Protein AF-A0A8S2U3L6-F1 (afdb_monomer)

pLDDT: mean 78.7, std 23.25, range [23.97, 98.88]

Solvent-accessible surface area (backbone atoms only — not comparable to full-atom values): 34250 Å² total; per-residue (Å²): 108,71,69,57,52,53,53,52,52,53,53,67,72,62,80,68,80,94,53,73,63,63,52,52,50,50,52,51,63,59,40,54,64,49,48,77,72,57,44,75,66,52,56,55,52,49,54,53,49,54,52,48,53,53,65,65,46,76,75,53,98,82,73,71,64,70,63,55,57,55,48,53,54,50,51,54,48,50,54,65,70,77,38,88,66,69,75,47,102,80,51,98,67,60,78,50,49,102,54,48,42,32,72,62,55,51,25,50,77,67,68,34,63,70,53,43,52,45,42,48,62,74,64,64,50,68,55,68,50,49,30,74,58,38,49,26,52,51,31,52,22,29,64,67,64,35,57,72,55,37,52,49,40,48,73,69,64,36,67,66,79,56,53,22,78,84,71,44,30,30,61,57,36,23,69,70,45,90,53,93,52,24,64,62,43,46,55,53,51,51,56,53,53,57,56,64,53,51,77,67,48,80,79,66,77,85,68,89,77,93,72,92,73,98,67,93,74,61,53,75,44,79,39,52,30,37,26,36,15,70,41,62,32,27,45,52,33,46,51,54,30,48,74,71,74,42,54,49,39,33,43,12,61,50,48,67,68,60,57,45,65,46,86,49,90,30,47,36,29,39,71,50,49,56,48,31,47,71,74,73,65,25,67,64,48,72,75,69,31,48,75,40,51,49,51,34,34,33,49,92,36,39,83,47,74,46,56,31,19,76,58,43,83,65,45,35,35,31,40,41,56,41,20,58,52,40,40,49,47,51,53,53,39,48,75,64,75,45,53,70,45,57,46,39,36,77,68,44,81,42,52,40,83,54,82,52,20,36,38,39,31,29,50,94,87,40,66,35,37,41,37,18,50,32,40,35,24,21,44,26,75,85,28,58,57,66,69,68,54,60,90,84,65,59,48,77,46,76,44,80,50,87,33,19,34,41,35,36,35,27,50,20,54,54,49,74,47,102,65,73,60,48,34,40,19,42,32,98,81,20,23,35,38,45,35,58,76,51,80,46,29,31,35,40,33,34,45,41,55,57,83,64,54,66,82,80,54,48,69,68,59,49,50,53,51,50,56,62,48,56,44,32,79,81,58,69,47,46,82,54,83,57,54,74,80,45,77,48,67,48,79,38,39,36,37,39,48,41,60,34,54,57,82,33,34,39,44,30,24,48,41,33,34,42,54,35,68,83,76,39,48,52,66,45,50,8,47,56,38,29,58,54,50,43,53,21,50,51,47,23,78,76,67,77,42,61,69,52,53,73,41,42,38,62,59,46,48,65,51,47,55,56,52,46,52,50,40,51,51,52,41,58,60,42,43,56,64,86,88,59,55,71,68,58,52,53,53,38,49,52,50,53,53,43,48,75,71,37,66,69,54,41,30,55,53,35,39,59,68,37,50,81,73,52,80,61,50,52,63,73,64,58,78,78,118

Secondary structure (DSSP, 8-state):
-HHHHHHHHHHHHT-----HHHHHHHHHHHHHHHHHHHTHHHHHHHHHHHHHHHHHHTT-TT--HHHHHHHHHHHHHHHHHSS-----TT-TT----TTS--HHHHHHHTT-HHHHHHHHHHS---TT-B-TT--BHHHHHHHTT-HHHHHHHHHTT--TT---TTS--HHHHHHH--STTHHHHHHHHHHHHHHHHHHHHTTTTTS-----------EEEEEEEEEE--SHHHHHHHHHHHHTT--EEEE-SS-HHHHHH-----EEEHHHHHHHHHTT--HHHHHH-EEESSEEEEETTEEEEE-HHHHTTT--EEE--HHHHHHHHHHHHHHTT-EEE-S-EEEEEE-TTSSSEEEEEEETTEEEEEEEEEEEE-S-TT-HHHHHSPTTT-EEEEEEEEEEEEEEEEES---SSS--SEEEE--TT--EEEEE-SSSEEEEEEEEETT--GGG--HHHHHHHHHHHT--TT----PPP-EEEEEEEEEEEEEEEE-SEETTEEE-GGGTEE--GGG--HHHHHHHHHHHHHHHHHHHHHH---HHHHHHHHHHHHHHHHHHHHHHHHHHHHS--TTS-HHHHHHHHHHHHHHHH-HHHHHHHHHHHH----HHHHHHHSTT-

Structure (mmCIF, N/CA/C/O backbone):
data_AF-A0A8S2U3L6-F1
#
_entry.id   AF-A0A8S2U3L6-F1
#
loop_
_atom_site.group_PDB
_atom_site.id
_atom_site.type_symbol
_atom_site.label_atom_id
_atom_site.label_alt_id
_atom_site.label_comp_id
_atom_site.label_asym_id
_atom_site.label_entity_id
_atom_site.label_seq_id
_atom_site.pdbx_PDB_ins_code
_atom_site.Cartn_x
_atom_site.Cartn_y
_atom_site.Cartn_z
_atom_site.occupancy
_atom_site.B_iso_or_equiv
_atom_site.auth_seq_id
_atom_site.auth_comp_id
_atom_site.auth_asym_id
_atom_site.auth_atom_id
_atom_site.pdbx_PDB_model_num
ATOM 1 N N . LEU A 1 1 ? 27.686 41.936 33.746 1.00 35.16 1 LEU A N 1
ATOM 2 C CA . LEU A 1 1 ? 27.285 41.176 34.959 1.00 35.16 1 LEU A CA 1
ATOM 3 C C . LEU A 1 1 ? 27.094 42.083 36.176 1.00 35.16 1 LEU A C 1
ATOM 5 O O . LEU A 1 1 ? 25.966 42.181 36.626 1.00 35.16 1 LEU A O 1
ATOM 9 N N . TYR A 1 2 ? 28.115 42.801 36.660 1.00 34.38 2 TYR A N 1
ATOM 10 C CA . TYR A 1 2 ? 27.972 43.732 37.800 1.00 34.38 2 TYR A CA 1
ATOM 11 C C . TYR A 1 2 ? 27.011 44.910 37.514 1.00 34.38 2 TYR A C 1
ATOM 13 O O . TYR A 1 2 ? 26.119 45.182 38.306 1.00 34.38 2 TYR A O 1
ATOM 21 N N . ALA A 1 3 ? 27.091 45.513 36.321 1.00 35.47 3 ALA A N 1
ATOM 22 C CA . ALA A 1 3 ? 26.161 46.565 35.882 1.00 35.47 3 ALA A CA 1
ATOM 23 C C . ALA A 1 3 ? 24.697 46.086 35.755 1.00 35.47 3 ALA A C 1
ATOM 25 O O . ALA A 1 3 ? 23.774 46.815 36.092 1.00 35.47 3 ALA A O 1
ATOM 26 N N . ILE A 1 4 ? 24.489 44.828 35.342 1.00 44.19 4 ILE A N 1
ATOM 27 C CA . ILE A 1 4 ? 23.154 44.205 35.260 1.00 44.19 4 ILE A CA 1
ATOM 28 C C . ILE A 1 4 ? 22.576 44.008 36.669 1.00 44.19 4 ILE A C 1
ATOM 30 O O . ILE A 1 4 ? 21.384 44.203 36.879 1.00 44.19 4 ILE A O 1
ATOM 34 N N . ASN A 1 5 ? 23.430 43.669 37.640 1.00 40.00 5 ASN A N 1
ATOM 35 C CA . ASN A 1 5 ? 23.043 43.503 39.039 1.00 40.00 5 ASN A CA 1
ATOM 36 C C . ASN A 1 5 ? 22.576 44.828 39.668 1.00 40.00 5 ASN A C 1
ATOM 38 O O . ASN A 1 5 ? 21.584 44.834 40.388 1.00 40.00 5 ASN A O 1
ATOM 42 N N . ASN A 1 6 ? 23.237 45.945 39.338 1.00 41.47 6 ASN A N 1
ATOM 43 C CA . ASN A 1 6 ? 22.833 47.274 39.808 1.00 41.47 6 ASN A CA 1
ATOM 44 C C . ASN A 1 6 ? 21.531 47.752 39.145 1.00 41.47 6 ASN A C 1
ATOM 46 O O . ASN A 1 6 ? 20.654 48.242 39.848 1.00 41.47 6 ASN A O 1
ATOM 50 N N . CYS A 1 7 ? 21.342 47.517 37.837 1.00 42.66 7 CYS A N 1
ATOM 51 C CA . CYS A 1 7 ? 20.070 47.828 37.171 1.00 42.66 7 CYS A CA 1
ATOM 52 C C . CYS A 1 7 ? 18.901 46.994 37.717 1.00 42.66 7 CYS A C 1
ATOM 54 O O . CYS A 1 7 ? 17.813 47.526 37.908 1.00 42.66 7 CYS A O 1
ATOM 56 N N . LEU A 1 8 ? 19.108 45.700 37.996 1.00 42.53 8 LEU A N 1
ATOM 57 C CA . LEU A 1 8 ? 18.072 44.840 38.579 1.00 42.53 8 LEU A CA 1
ATOM 58 C C . LEU A 1 8 ? 17.719 45.258 40.013 1.00 42.53 8 LEU A C 1
ATOM 60 O O . LEU A 1 8 ? 16.543 45.244 40.362 1.00 42.53 8 LEU A O 1
ATOM 64 N N . GLN A 1 9 ? 18.697 45.671 40.828 1.00 42.41 9 GLN A N 1
ATOM 65 C CA . GLN A 1 9 ? 18.423 46.187 42.174 1.00 42.41 9 GLN A CA 1
ATOM 66 C C . GLN A 1 9 ? 17.678 47.531 42.160 1.00 42.41 9 GLN A C 1
ATOM 68 O O . GLN A 1 9 ? 16.732 47.688 42.930 1.00 42.41 9 GLN A O 1
ATOM 73 N N . GLU A 1 10 ? 18.033 48.470 41.276 1.00 41.81 10 GLU A N 1
ATOM 74 C CA . GLU A 1 10 ? 17.308 49.747 41.136 1.00 41.81 10 GLU A CA 1
ATOM 75 C C . GLU A 1 10 ? 15.877 49.568 40.605 1.00 41.81 10 GLU A C 1
ATOM 77 O O . GLU A 1 10 ? 14.956 50.238 41.075 1.00 41.81 10 GLU A O 1
ATOM 82 N N . LEU A 1 11 ? 15.662 48.643 39.661 1.00 41.97 11 LEU A N 1
ATOM 83 C CA . LEU A 1 11 ? 14.343 48.370 39.075 1.00 41.97 11 LEU A CA 1
ATOM 84 C C . LEU A 1 11 ? 13.397 47.660 40.056 1.00 41.97 11 LEU A C 1
ATOM 86 O O . LEU A 1 11 ? 12.202 47.949 40.070 1.00 41.97 11 LEU A O 1
ATOM 90 N N . ILE A 1 12 ? 13.925 46.777 40.911 1.00 45.25 12 ILE A N 1
ATOM 91 C CA . ILE A 1 12 ? 13.154 46.106 41.973 1.00 45.25 12 ILE A CA 1
ATOM 92 C C . ILE A 1 12 ? 12.776 47.093 43.092 1.00 45.25 12 ILE A C 1
ATOM 94 O O . ILE A 1 12 ? 11.679 47.006 43.641 1.00 45.25 12 ILE A O 1
ATOM 98 N N . MET A 1 13 ? 13.649 48.056 43.411 1.00 40.94 13 MET A N 1
ATOM 99 C CA . MET A 1 13 ? 13.411 49.050 44.468 1.00 40.94 13 MET A CA 1
ATOM 100 C C . MET A 1 13 ? 12.386 50.130 44.078 1.00 40.94 13 MET A C 1
ATOM 102 O O . MET A 1 13 ? 11.685 50.631 44.953 1.00 40.94 13 MET A O 1
ATOM 106 N N . ASN A 1 14 ? 12.244 50.468 42.790 1.00 38.28 14 ASN A N 1
ATOM 107 C CA . ASN A 1 14 ? 11.420 51.605 42.345 1.00 38.28 14 ASN A CA 1
ATOM 108 C C . ASN A 1 14 ? 9.967 51.272 41.934 1.00 38.28 14 ASN A C 1
ATOM 110 O O . ASN A 1 14 ? 9.268 52.163 41.450 1.00 38.28 14 ASN A O 1
ATOM 114 N N . LYS A 1 15 ? 9.483 50.030 42.137 1.00 47.38 15 LYS A N 1
ATOM 115 C CA . LYS A 1 15 ? 8.070 49.586 41.958 1.00 47.38 15 LYS A CA 1
ATOM 116 C C . LYS A 1 15 ? 7.331 50.177 40.738 1.00 47.38 15 LYS A C 1
ATOM 118 O O . LYS A 1 15 ? 6.137 50.461 40.802 1.00 47.38 15 LYS A O 1
ATOM 123 N N . THR A 1 16 ? 8.008 50.364 39.609 1.00 38.38 16 THR A N 1
ATOM 124 C CA . THR A 1 16 ? 7.391 50.966 38.425 1.00 38.38 16 THR A CA 1
ATOM 125 C C . THR A 1 16 ? 7.702 50.155 37.172 1.00 38.38 16 THR A C 1
ATOM 127 O O . THR A 1 16 ? 8.849 50.026 36.760 1.00 38.38 16 THR A O 1
ATOM 130 N N . ILE A 1 17 ? 6.607 49.689 36.556 1.00 34.84 17 ILE A N 1
ATOM 131 C CA . ILE A 1 17 ? 6.451 49.152 35.195 1.00 34.84 17 ILE A CA 1
ATOM 132 C C . ILE A 1 17 ? 6.563 47.620 35.057 1.00 34.84 17 ILE A C 1
ATOM 134 O O . ILE A 1 17 ? 7.459 46.959 35.573 1.00 34.84 17 ILE A O 1
ATOM 138 N N . ASP A 1 18 ? 5.589 47.074 34.325 1.00 43.88 18 ASP A N 1
ATOM 139 C CA . ASP A 1 18 ? 5.447 45.690 33.872 1.00 43.88 18 ASP A CA 1
ATOM 140 C C . ASP A 1 18 ? 6.531 45.345 32.834 1.00 43.88 18 ASP A C 1
ATOM 142 O O . ASP A 1 18 ? 6.382 45.570 31.633 1.00 43.88 18 ASP A O 1
ATOM 146 N N . ILE A 1 19 ? 7.675 44.845 33.309 1.00 37.69 19 ILE A N 1
ATOM 147 C CA . ILE A 1 19 ? 8.812 44.426 32.466 1.00 37.69 19 ILE A CA 1
ATOM 148 C C . ILE A 1 19 ? 8.951 42.892 32.456 1.00 37.69 19 ILE A C 1
ATOM 150 O O . ILE A 1 19 ? 10.035 42.335 32.267 1.00 37.69 19 ILE A O 1
ATOM 154 N N . SER A 1 20 ? 7.844 42.171 32.629 1.00 39.53 20 SER A N 1
ATOM 155 C CA . SER A 1 20 ? 7.836 40.704 32.622 1.00 39.53 20 SER A CA 1
ATOM 156 C C . SER A 1 20 ? 8.176 40.120 31.237 1.00 39.53 20 SER A C 1
ATOM 158 O O . SER A 1 20 ? 8.848 39.095 31.144 1.00 39.53 20 SER A O 1
ATOM 160 N N . PHE A 1 21 ? 7.826 40.809 30.145 1.00 34.25 21 PHE A N 1
ATOM 161 C CA . PHE A 1 21 ? 8.076 40.323 28.780 1.00 34.25 21 PHE A CA 1
ATOM 162 C C . PHE A 1 21 ? 9.439 40.751 28.208 1.00 34.25 21 PHE A C 1
ATOM 164 O O . PHE A 1 21 ? 10.120 39.968 27.547 1.00 34.25 21 PHE A O 1
ATOM 171 N N . GLY A 1 22 ? 9.874 41.985 28.485 1.00 33.09 22 GLY A N 1
ATOM 172 C CA . GLY A 1 22 ? 11.120 42.542 27.941 1.00 33.09 22 GLY A CA 1
ATOM 173 C C . GLY A 1 22 ? 12.383 41.955 28.575 1.00 33.09 22 GLY A C 1
ATOM 174 O O . GLY A 1 22 ? 13.372 41.732 27.878 1.00 33.09 22 GLY A O 1
ATOM 175 N N . ILE A 1 23 ? 12.345 41.656 29.879 1.00 38.88 23 ILE A N 1
ATOM 176 C CA . ILE A 1 23 ? 13.464 41.019 30.586 1.00 38.88 23 ILE A CA 1
ATOM 177 C C . ILE A 1 23 ? 13.573 39.546 30.197 1.00 38.88 23 ILE A C 1
ATOM 179 O O .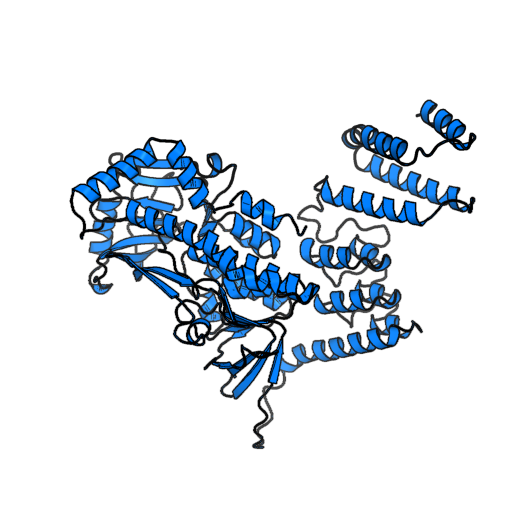 ILE A 1 23 ? 14.679 39.084 29.944 1.00 38.88 23 ILE A O 1
ATOM 183 N N . VAL A 1 24 ? 12.455 38.821 30.073 1.00 38.72 24 VAL A N 1
ATOM 184 C CA . VAL A 1 24 ? 12.467 37.415 29.633 1.00 38.72 24 VAL A CA 1
ATOM 185 C C . VAL A 1 24 ? 12.948 37.306 28.191 1.00 38.72 24 VAL A C 1
ATOM 187 O O . VAL A 1 24 ? 13.802 36.472 27.913 1.00 38.72 24 VAL A O 1
ATOM 190 N N . LYS A 1 25 ? 12.491 38.187 27.296 1.00 35.00 25 LYS A N 1
ATOM 191 C CA . LYS A 1 25 ? 12.944 38.208 25.902 1.00 35.00 25 LYS A CA 1
ATOM 192 C C . LYS A 1 25 ? 14.435 38.536 25.785 1.00 35.00 25 LYS A C 1
ATOM 194 O O . LYS A 1 25 ? 15.163 37.778 25.163 1.00 35.00 25 LYS A O 1
ATOM 199 N N . ASN A 1 26 ? 14.920 39.576 26.468 1.00 37.22 26 ASN A N 1
ATOM 200 C CA . ASN A 1 26 ? 16.348 39.908 26.448 1.00 37.22 26 ASN A CA 1
ATOM 201 C C . ASN A 1 26 ? 17.216 38.863 27.165 1.00 37.22 26 ASN A C 1
ATOM 203 O O . ASN A 1 26 ? 18.332 38.605 26.728 1.00 37.22 26 ASN A O 1
ATOM 207 N N . LEU A 1 27 ? 16.730 38.225 28.235 1.00 38.12 27 LEU A N 1
ATOM 208 C CA . LEU A 1 27 ? 17.428 37.100 28.863 1.00 38.12 27 LEU A CA 1
ATOM 209 C C . LEU A 1 27 ? 17.462 35.883 27.941 1.00 38.12 27 LEU A C 1
ATOM 211 O O . LEU A 1 27 ? 18.472 35.193 27.932 1.00 38.12 27 LEU A O 1
ATOM 215 N N . CYS A 1 28 ? 16.410 35.608 27.171 1.00 39.38 28 CYS A N 1
ATOM 216 C CA . CYS A 1 28 ? 16.415 34.521 26.193 1.00 39.38 28 CYS A CA 1
ATOM 217 C C . CYS A 1 28 ? 17.388 34.833 25.051 1.00 39.38 28 CYS A C 1
ATOM 219 O O . CYS A 1 28 ? 18.304 34.049 24.822 1.00 39.38 28 CYS A O 1
ATOM 221 N N . ASP A 1 29 ? 17.282 36.018 24.445 1.00 36.22 29 ASP A N 1
ATOM 222 C CA . ASP A 1 29 ? 18.078 36.415 23.280 1.00 36.22 29 ASP A CA 1
ATOM 223 C C . ASP A 1 29 ? 19.581 36.512 23.612 1.00 36.22 29 ASP A C 1
ATOM 225 O O . ASP A 1 29 ? 20.418 36.004 22.863 1.00 36.22 29 ASP A O 1
ATOM 229 N N . TYR A 1 30 ? 19.949 37.079 24.771 1.00 35.91 30 TYR A N 1
ATOM 230 C CA . TYR A 1 30 ? 21.355 37.213 25.185 1.00 35.91 30 TYR A CA 1
ATOM 231 C C . TYR A 1 30 ? 21.958 35.898 25.716 1.00 35.91 30 TYR A C 1
ATOM 233 O O . TYR A 1 30 ? 23.172 35.702 25.623 1.00 35.91 30 TYR A O 1
ATOM 241 N N . ASN A 1 31 ? 21.142 34.979 26.256 1.00 41.59 31 ASN A N 1
ATOM 242 C CA . ASN A 1 31 ? 21.623 33.670 26.712 1.00 41.59 31 ASN A CA 1
ATOM 243 C C . ASN A 1 31 ? 21.837 32.677 25.565 1.00 41.59 31 ASN A C 1
ATOM 245 O O . ASN A 1 31 ? 22.652 31.776 25.739 1.00 41.59 31 ASN A O 1
ATOM 249 N N . THR A 1 32 ? 21.210 32.858 24.397 1.00 38.56 32 THR A N 1
ATOM 250 C CA . THR A 1 32 ? 21.496 32.058 23.187 1.00 38.56 32 THR A CA 1
ATOM 251 C C . THR A 1 32 ? 22.993 32.066 22.857 1.00 38.56 32 THR A C 1
ATOM 253 O O . THR A 1 32 ? 23.604 31.010 22.715 1.00 38.56 32 THR A O 1
ATOM 256 N N . ASN A 1 33 ? 23.624 33.247 22.900 1.00 36.72 33 ASN A N 1
ATOM 257 C CA . ASN A 1 33 ? 25.057 33.406 22.620 1.00 36.72 33 ASN A CA 1
ATOM 258 C C . ASN A 1 33 ? 25.969 32.819 23.716 1.00 36.72 33 ASN A C 1
ATOM 260 O O . ASN A 1 33 ? 27.075 32.368 23.434 1.00 36.72 33 ASN A O 1
ATOM 264 N N . ILE A 1 34 ? 25.527 32.806 24.979 1.00 36.22 34 ILE A N 1
ATOM 265 C CA . ILE A 1 34 ? 26.302 32.241 26.100 1.00 36.22 34 ILE A CA 1
ATOM 266 C C . ILE A 1 34 ? 26.170 30.707 26.129 1.00 36.22 34 ILE A C 1
ATOM 268 O O . ILE A 1 34 ? 27.119 30.000 26.465 1.00 36.22 34 ILE A O 1
ATOM 272 N N . ILE A 1 35 ? 25.010 30.163 25.764 1.00 39.69 35 ILE A N 1
ATOM 273 C CA . ILE A 1 35 ? 24.752 28.717 25.775 1.00 39.69 35 ILE A CA 1
ATOM 274 C C . ILE A 1 35 ? 25.491 28.020 24.623 1.00 39.69 35 ILE A C 1
ATOM 276 O O . ILE A 1 35 ? 26.064 26.953 24.856 1.00 39.69 35 ILE A O 1
ATOM 280 N N . GLU A 1 36 ? 25.590 28.657 23.449 1.00 39.12 36 GLU A N 1
ATOM 281 C CA . GLU A 1 36 ? 26.460 28.199 22.352 1.00 39.12 36 GLU A CA 1
ATOM 282 C C . GLU A 1 36 ? 27.945 28.162 22.752 1.00 39.12 36 GLU A C 1
ATOM 284 O O . GLU A 1 36 ? 28.681 27.278 22.317 1.00 39.12 36 GLU A O 1
ATOM 289 N N . GLN A 1 37 ? 28.390 29.075 23.623 1.00 37.06 37 GLN A N 1
ATOM 290 C CA . GLN A 1 37 ? 29.804 29.214 23.979 1.00 37.06 37 GLN A CA 1
ATOM 291 C C . GLN A 1 37 ? 30.248 28.357 25.186 1.00 37.06 37 GLN A C 1
ATOM 293 O O . GLN A 1 37 ? 31.419 27.983 25.262 1.00 37.06 37 GLN A O 1
ATOM 298 N N . TYR A 1 38 ? 29.356 28.034 26.137 1.00 38.03 38 TYR A N 1
ATOM 299 C CA . TYR A 1 38 ? 29.745 27.447 27.439 1.00 38.03 38 TYR A CA 1
ATOM 300 C C . TYR A 1 38 ? 29.094 26.094 27.805 1.00 38.03 38 TYR A C 1
ATOM 302 O O . TYR A 1 38 ? 29.472 25.495 28.820 1.00 38.03 38 TYR A O 1
ATOM 310 N N . GLY A 1 39 ? 28.160 25.570 27.001 1.00 40.69 39 GLY A N 1
ATOM 311 C CA . GLY A 1 39 ? 27.635 24.202 27.140 1.00 40.69 39 GLY A CA 1
ATOM 312 C C . GLY A 1 39 ? 26.888 23.882 28.460 1.00 40.69 39 GLY A C 1
ATOM 313 O O . GLY A 1 39 ? 26.503 24.783 29.209 1.00 40.69 39 GLY A O 1
ATOM 314 N N . PRO A 1 40 ? 26.680 22.588 28.799 1.00 37.06 40 PRO A N 1
ATOM 315 C CA . PRO A 1 40 ? 25.760 22.111 29.854 1.00 37.06 40 PRO A CA 1
ATOM 316 C C . PRO A 1 40 ? 25.973 22.690 31.267 1.00 37.06 40 PRO A C 1
ATOM 318 O O . PRO A 1 40 ? 25.044 22.749 32.076 1.00 37.06 40 PRO A O 1
ATOM 321 N N . LYS A 1 41 ? 27.185 23.168 31.580 1.00 39.69 41 LYS A N 1
ATOM 322 C CA . LYS A 1 41 ? 27.491 23.848 32.853 1.00 39.69 41 LYS A CA 1
ATOM 323 C C . LYS A 1 41 ? 26.759 25.188 33.000 1.00 39.69 41 LYS A C 1
ATOM 325 O O . LYS A 1 41 ? 26.410 25.558 34.122 1.00 39.69 41 LYS A O 1
ATOM 330 N N . ALA A 1 42 ? 26.496 25.896 31.901 1.00 40.81 42 ALA A N 1
ATOM 331 C CA . ALA A 1 42 ? 25.723 27.137 31.914 1.00 40.81 42 ALA A CA 1
ATOM 332 C C . ALA A 1 42 ? 24.251 26.873 32.279 1.00 40.81 42 ALA A C 1
ATOM 334 O O . ALA A 1 42 ? 23.685 27.585 33.108 1.00 40.81 42 ALA A O 1
ATOM 335 N N . ILE A 1 43 ? 23.681 25.778 31.762 1.00 41.84 43 ILE A N 1
ATOM 336 C CA . ILE A 1 43 ? 22.314 25.316 32.056 1.00 41.84 43 ILE A CA 1
ATOM 337 C C . ILE A 1 43 ? 22.180 24.913 33.533 1.00 41.84 43 ILE A C 1
ATOM 339 O O . ILE A 1 43 ? 21.248 25.340 34.211 1.00 41.84 43 ILE A O 1
ATOM 343 N N . HIS A 1 44 ? 23.153 24.175 34.079 1.00 41.34 44 HIS A N 1
ATOM 344 C CA . HIS A 1 44 ? 23.167 23.809 35.502 1.00 41.34 44 HIS A CA 1
ATOM 345 C C . HIS A 1 44 ? 23.208 25.037 36.433 1.00 41.34 44 HIS A C 1
ATOM 347 O O . HIS A 1 44 ? 22.520 25.075 37.455 1.00 41.34 44 HIS A O 1
ATOM 353 N N . ASN A 1 45 ? 23.980 26.068 36.074 1.00 41.12 45 ASN A N 1
ATOM 354 C CA . ASN A 1 45 ? 24.058 27.315 36.841 1.00 41.12 45 ASN A CA 1
ATOM 355 C C . ASN A 1 45 ? 22.791 28.176 36.710 1.00 41.12 45 ASN A C 1
ATOM 357 O O . ASN A 1 45 ? 22.415 28.845 37.675 1.00 41.12 45 ASN A O 1
ATOM 361 N N . LEU A 1 46 ? 22.116 28.130 35.556 1.00 43.00 46 LEU A N 1
ATOM 362 C CA . LEU A 1 46 ? 20.837 28.801 35.325 1.00 43.00 46 LEU A CA 1
ATOM 363 C C . LEU A 1 46 ? 19.723 28.162 36.165 1.00 43.00 46 LEU A C 1
ATOM 365 O O . LEU A 1 46 ? 19.023 28.870 36.883 1.00 43.00 46 LEU A O 1
ATOM 369 N N . ILE A 1 47 ? 19.637 26.827 36.177 1.00 43.56 47 ILE A N 1
ATOM 370 C CA . ILE A 1 47 ? 18.690 26.076 37.016 1.00 43.56 47 ILE A CA 1
ATOM 371 C C . ILE A 1 47 ? 18.951 26.354 38.502 1.00 43.56 47 ILE A C 1
ATOM 373 O O . ILE A 1 47 ? 18.016 26.674 39.235 1.00 43.56 47 ILE A O 1
ATOM 377 N N . LYS A 1 48 ? 20.214 26.331 38.956 1.00 41.84 48 LYS A N 1
ATOM 378 C CA . LYS A 1 48 ? 20.569 26.690 40.343 1.00 41.84 48 LYS A CA 1
ATOM 379 C C . LYS A 1 48 ? 20.153 28.116 40.721 1.00 41.84 48 LYS A C 1
ATOM 381 O O . LYS A 1 48 ? 19.690 28.330 41.838 1.00 41.84 48 LYS A O 1
ATOM 386 N N . ARG A 1 49 ? 20.297 29.091 39.816 1.00 41.00 49 ARG A N 1
ATOM 387 C CA . ARG A 1 49 ? 19.915 30.494 40.067 1.00 41.00 49 ARG A CA 1
ATOM 388 C C . ARG A 1 49 ? 18.406 30.732 40.013 1.00 41.00 49 ARG A C 1
ATOM 390 O O . ARG A 1 49 ? 17.913 31.511 40.820 1.00 41.00 49 ARG A O 1
ATOM 397 N N . LEU A 1 50 ? 17.675 30.037 39.142 1.00 41.81 50 LEU A N 1
ATOM 398 C CA . LEU A 1 50 ? 16.206 30.055 39.121 1.00 41.81 50 LEU A CA 1
ATOM 399 C C . LEU A 1 50 ? 15.624 29.387 40.378 1.00 41.81 50 LEU A C 1
ATOM 401 O O . LEU A 1 50 ? 14.676 29.897 40.969 1.00 41.81 50 LEU A O 1
ATOM 405 N N . SER A 1 51 ? 16.271 28.323 40.861 1.00 38.47 51 SER A N 1
ATOM 406 C CA . SER A 1 51 ? 15.951 27.692 42.150 1.00 38.47 51 SER A CA 1
ATOM 407 C C . SER A 1 51 ? 16.199 28.652 43.324 1.00 38.47 51 SER A C 1
ATOM 409 O O . SER A 1 51 ? 15.382 28.741 44.237 1.00 38.47 51 SER A O 1
ATOM 411 N N . TRP A 1 52 ? 17.284 29.435 43.281 1.00 35.66 52 TRP A N 1
ATOM 412 C CA . TRP A 1 52 ? 17.595 30.466 44.282 1.00 35.66 52 TRP A CA 1
ATOM 413 C C . TRP A 1 52 ? 16.612 31.653 44.261 1.00 35.66 52 TRP A C 1
ATOM 415 O O . TRP A 1 52 ? 16.246 32.171 45.317 1.00 35.66 52 TRP A O 1
ATOM 425 N N . LEU A 1 53 ? 16.130 32.048 43.078 1.00 35.06 53 LEU A N 1
ATOM 426 C CA . LEU A 1 53 ? 15.055 33.035 42.916 1.00 35.06 53 LEU A CA 1
ATOM 427 C C . LEU A 1 53 ? 13.736 32.535 43.516 1.00 35.06 53 LEU A C 1
ATOM 429 O O . LEU A 1 53 ? 13.063 33.318 44.178 1.00 35.06 53 LEU A O 1
ATOM 433 N N . SER A 1 54 ? 13.412 31.240 43.380 1.00 34.25 54 SER A N 1
ATOM 434 C CA . SER A 1 54 ? 12.251 30.642 44.063 1.00 34.25 54 SER A CA 1
ATOM 435 C C . SER A 1 54 ? 12.400 30.700 45.588 1.00 34.25 54 SER A C 1
ATOM 437 O O . SER A 1 54 ? 11.488 31.124 46.284 1.00 34.25 54 SER A O 1
ATOM 439 N N . TYR A 1 55 ? 13.593 30.405 46.115 1.00 30.78 55 TYR A N 1
ATOM 440 C CA . TYR A 1 55 ? 13.845 30.373 47.558 1.00 30.78 55 TYR A CA 1
ATOM 441 C C . TYR A 1 55 ? 13.844 31.766 48.216 1.00 30.78 55 TYR A C 1
ATOM 443 O O . TYR A 1 55 ? 13.444 31.916 49.366 1.00 30.78 55 TYR A O 1
ATOM 451 N N . THR A 1 56 ? 14.281 32.805 47.499 1.00 34.16 56 THR A N 1
ATOM 452 C CA . THR A 1 56 ? 14.303 34.189 48.017 1.00 34.16 56 THR A CA 1
ATOM 453 C C . THR A 1 56 ? 12.953 34.901 47.900 1.00 34.16 56 THR A C 1
ATOM 455 O O . THR A 1 56 ? 12.664 35.773 48.718 1.00 34.16 56 THR A O 1
ATOM 458 N N . THR A 1 57 ? 12.097 34.502 46.952 1.00 33.47 57 THR A N 1
ATOM 459 C CA . THR A 1 57 ? 10.733 35.045 46.787 1.00 33.47 57 THR A CA 1
ATOM 460 C C . THR A 1 57 ? 9.684 34.372 47.672 1.00 33.47 57 THR A C 1
ATOM 462 O O . THR A 1 57 ? 8.673 35.003 47.951 1.00 33.47 57 THR A O 1
ATOM 465 N N . MET A 1 58 ? 9.959 33.192 48.247 1.00 30.12 58 MET A N 1
ATOM 466 C CA . MET A 1 58 ? 9.126 32.579 49.305 1.00 30.12 58 MET A CA 1
ATOM 467 C C . MET A 1 58 ? 9.014 33.409 50.601 1.00 30.12 58 MET A C 1
ATOM 469 O O . MET A 1 58 ? 8.317 33.002 51.523 1.00 30.12 58 MET A O 1
ATOM 473 N N . LYS A 1 59 ? 9.693 34.561 50.703 1.00 35.28 59 LYS A N 1
ATOM 474 C CA . LYS A 1 59 ? 9.517 35.524 51.804 1.00 35.28 59 LYS A CA 1
ATOM 475 C C . LYS A 1 59 ? 8.592 36.703 51.483 1.00 35.28 59 LYS A C 1
ATOM 477 O O . LYS A 1 59 ? 8.318 37.476 52.392 1.00 35.28 59 LYS A O 1
ATOM 482 N N . ASN A 1 60 ? 8.141 36.862 50.237 1.00 37.81 60 ASN A N 1
ATOM 483 C CA . ASN A 1 60 ? 7.234 37.940 49.842 1.00 37.81 60 ASN A CA 1
ATOM 484 C C . ASN A 1 60 ? 5.941 37.345 49.273 1.00 37.81 60 ASN A C 1
ATOM 486 O O . ASN A 1 60 ? 5.921 36.865 48.142 1.00 37.81 60 ASN A O 1
ATOM 490 N N . ASP A 1 61 ? 4.861 37.437 50.047 1.00 36.94 61 ASP A N 1
ATOM 491 C CA . ASP A 1 61 ? 3.528 36.871 49.775 1.00 36.94 61 ASP A CA 1
ATOM 492 C C . ASP A 1 61 ? 2.750 37.532 48.607 1.00 36.94 61 ASP A C 1
ATOM 494 O O . ASP A 1 61 ? 1.545 37.338 48.474 1.00 36.94 61 ASP A O 1
ATOM 498 N N . GLU A 1 62 ? 3.401 38.305 47.730 1.00 37.47 62 GLU A N 1
ATOM 499 C CA . GLU A 1 62 ? 2.725 39.151 46.724 1.00 37.47 62 GLU A CA 1
ATOM 500 C C . GLU A 1 62 ? 2.986 38.772 45.247 1.00 37.47 62 GLU A C 1
ATOM 502 O O . GLU A 1 62 ? 2.663 39.559 44.357 1.00 37.47 62 GLU A O 1
ATOM 507 N N . LEU A 1 63 ? 3.537 37.591 44.925 1.00 37.88 63 LEU A N 1
ATOM 508 C CA . LEU A 1 63 ? 3.652 37.145 43.520 1.00 37.88 63 LEU A CA 1
ATOM 509 C C . LEU A 1 63 ? 2.566 36.134 43.114 1.00 37.88 63 LEU A C 1
ATOM 511 O O . LEU A 1 63 ? 2.416 35.078 43.723 1.00 37.88 63 LEU A O 1
ATOM 515 N N . ASP A 1 64 ? 1.853 36.441 42.022 1.00 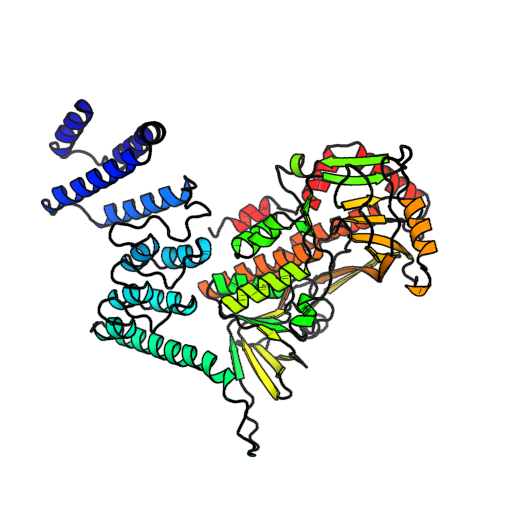40.25 64 ASP A N 1
ATOM 516 C CA . ASP A 1 64 ? 0.808 35.593 41.434 1.00 40.25 64 ASP A CA 1
ATOM 517 C C . ASP A 1 64 ? 1.398 34.327 40.778 1.00 40.25 64 ASP A C 1
ATOM 519 O O . ASP A 1 64 ? 1.971 34.337 39.680 1.00 40.25 64 ASP A O 1
ATOM 523 N N . TRP A 1 65 ? 1.239 33.202 41.474 1.00 36.16 65 TRP A N 1
ATOM 524 C CA . TRP A 1 65 ? 1.750 31.881 41.105 1.00 36.16 65 TRP A CA 1
ATOM 525 C C . TRP A 1 65 ? 1.204 31.334 39.774 1.00 36.16 65 TRP A C 1
ATOM 527 O O . TRP A 1 65 ? 1.867 30.503 39.139 1.00 36.16 65 TRP A O 1
ATOM 537 N N . LYS A 1 66 ? 0.046 31.811 39.288 1.00 32.38 66 LYS A N 1
ATOM 538 C CA . LYS A 1 66 ? -0.507 31.374 37.990 1.00 32.38 66 LYS A CA 1
ATOM 539 C C . LYS A 1 66 ? 0.369 31.797 36.810 1.00 32.38 66 LYS A C 1
ATOM 541 O O . LYS A 1 66 ? 0.508 31.034 35.852 1.00 32.38 66 LYS A O 1
ATOM 546 N N . GLN A 1 67 ? 1.010 32.962 36.892 1.00 34.12 67 GLN A N 1
ATOM 547 C CA . GLN A 1 67 ? 1.854 33.492 35.816 1.00 34.12 67 GLN A CA 1
ATOM 548 C C . GLN A 1 67 ? 3.175 32.708 35.683 1.00 34.12 67 GLN A C 1
ATOM 550 O O . GLN A 1 67 ? 3.664 32.472 34.578 1.00 34.12 67 GLN A O 1
ATOM 555 N N . ILE A 1 68 ? 3.750 32.260 36.806 1.00 34.94 68 ILE A N 1
ATOM 556 C CA . ILE A 1 68 ? 5.028 31.526 36.846 1.00 34.94 68 ILE A CA 1
ATOM 557 C C . ILE A 1 68 ? 4.852 30.077 36.363 1.00 34.94 68 ILE A C 1
ATOM 559 O O . ILE A 1 68 ? 5.651 29.600 35.556 1.00 34.94 68 ILE A O 1
ATOM 563 N N . SER A 1 69 ? 3.771 29.407 36.775 1.00 34.25 69 SER A N 1
ATOM 564 C CA . SER A 1 69 ? 3.372 28.080 36.270 1.00 34.25 69 SER A CA 1
ATOM 565 C C . SER A 1 69 ? 3.188 28.076 34.743 1.00 34.25 69 SER A C 1
ATOM 567 O O . SER A 1 69 ? 3.699 27.202 34.035 1.00 34.25 69 SER A O 1
ATOM 569 N N . PHE A 1 70 ? 2.554 29.124 34.210 1.00 32.69 70 PHE A N 1
ATOM 570 C CA . PHE A 1 70 ? 2.378 29.319 32.771 1.00 32.69 70 PHE A CA 1
ATOM 571 C C . PHE A 1 70 ? 3.714 29.490 32.020 1.00 32.69 70 PHE A C 1
ATOM 573 O O . PHE A 1 70 ? 3.872 28.987 30.904 1.00 32.69 70 PHE A O 1
ATOM 580 N N . ASN A 1 71 ? 4.709 30.125 32.646 1.00 37.53 71 ASN A N 1
ATOM 581 C CA . ASN A 1 71 ? 6.039 30.311 32.063 1.00 37.53 71 ASN A CA 1
ATOM 582 C C . ASN A 1 71 ? 6.894 29.033 32.087 1.00 37.53 71 ASN A C 1
ATOM 584 O O . ASN A 1 71 ? 7.601 28.775 31.117 1.00 37.53 71 ASN A O 1
ATOM 588 N N . ILE A 1 72 ? 6.783 28.182 33.114 1.00 39.34 72 ILE A N 1
ATOM 589 C CA . ILE A 1 72 ? 7.445 26.862 33.135 1.00 39.34 72 ILE A CA 1
ATOM 590 C C . ILE A 1 72 ? 6.913 25.974 32.002 1.00 39.34 72 ILE A C 1
ATOM 592 O O . ILE A 1 72 ? 7.694 25.322 31.308 1.00 39.34 72 ILE A O 1
ATOM 596 N N . LYS A 1 73 ? 5.597 26.018 31.750 1.00 39.62 73 LYS A N 1
ATOM 597 C CA . LYS A 1 73 ? 4.948 25.307 30.639 1.00 39.62 73 LYS A CA 1
ATOM 598 C C . LYS A 1 73 ? 5.502 25.747 29.278 1.00 39.62 73 LYS A C 1
ATOM 600 O O . LYS A 1 73 ? 5.831 24.898 28.457 1.00 39.62 73 LYS A O 1
ATOM 605 N N . LYS A 1 74 ? 5.682 27.057 29.060 1.00 40.66 74 LYS A N 1
ATOM 606 C CA . LYS A 1 74 ? 6.297 27.594 27.831 1.00 40.66 74 LYS A CA 1
ATOM 607 C C . LYS A 1 74 ? 7.786 27.288 27.708 1.00 40.66 74 LYS A C 1
ATOM 609 O O . LYS A 1 74 ? 8.240 27.053 26.599 1.00 40.66 74 LYS A O 1
ATOM 614 N N . ILE A 1 75 ? 8.536 27.265 28.808 1.00 40.53 75 ILE A N 1
ATOM 615 C CA . ILE A 1 75 ? 9.966 26.920 28.798 1.00 40.53 75 ILE A CA 1
ATOM 616 C C . ILE A 1 75 ? 10.159 25.439 28.441 1.00 40.53 75 ILE A C 1
ATOM 618 O O . ILE A 1 75 ? 11.016 25.122 27.626 1.00 40.53 75 ILE A O 1
ATOM 622 N N . LEU A 1 76 ? 9.331 24.540 28.983 1.00 40.38 76 LEU A N 1
ATOM 623 C CA . LEU A 1 76 ? 9.323 23.119 28.615 1.00 40.38 76 LEU A CA 1
ATOM 624 C C . LEU A 1 76 ? 8.962 22.908 27.141 1.00 40.38 76 LEU A C 1
ATOM 626 O O . LEU A 1 76 ? 9.656 22.166 26.457 1.00 40.38 76 LEU A O 1
ATOM 630 N N . ILE A 1 77 ? 7.936 23.602 26.643 1.00 39.81 77 ILE A N 1
ATOM 631 C CA . ILE A 1 77 ? 7.559 23.583 25.220 1.00 39.81 77 ILE A CA 1
ATOM 632 C C . ILE A 1 77 ? 8.701 24.140 24.348 1.00 39.81 77 ILE A C 1
ATOM 634 O O . ILE A 1 77 ? 9.071 23.521 23.359 1.00 39.81 77 ILE A O 1
ATOM 638 N N . TYR A 1 78 ? 9.359 25.225 24.768 1.00 39.62 78 TYR A N 1
ATOM 639 C CA . TYR A 1 78 ? 10.504 25.819 24.066 1.00 39.62 78 TYR A CA 1
ATOM 640 C C . TYR A 1 78 ? 11.721 24.875 23.991 1.00 39.62 78 TYR A C 1
ATOM 642 O O . TYR A 1 78 ? 12.380 24.802 22.954 1.00 39.62 78 TYR A O 1
ATOM 650 N N . PHE A 1 79 ? 11.997 24.105 25.052 1.00 39.81 79 PHE A N 1
ATOM 651 C CA . PHE A 1 79 ? 13.042 23.069 25.052 1.00 39.81 79 PHE A CA 1
ATOM 652 C C . PHE A 1 79 ? 12.696 21.848 24.185 1.00 39.81 79 PHE A C 1
ATOM 654 O O . PHE A 1 79 ? 13.615 21.179 23.715 1.00 39.81 79 PHE A O 1
ATOM 661 N N . LEU A 1 80 ? 11.405 21.564 23.988 1.00 40.34 80 LEU A N 1
ATOM 662 C CA . LEU A 1 80 ? 10.909 20.446 23.180 1.00 40.34 80 LEU A CA 1
ATOM 663 C C . LEU A 1 80 ? 10.779 20.798 21.686 1.00 40.34 80 LEU A C 1
ATOM 665 O O . LEU A 1 80 ? 10.926 19.909 20.853 1.00 40.34 80 LEU A O 1
ATOM 669 N N . GLU A 1 81 ? 10.529 22.067 21.339 1.00 37.69 81 GLU A N 1
ATOM 670 C CA . GLU A 1 81 ? 10.218 22.480 19.959 1.00 37.69 81 GLU A CA 1
ATOM 671 C C . GLU A 1 81 ? 11.409 23.041 19.158 1.00 37.69 81 GLU A C 1
ATOM 673 O O . GLU A 1 81 ? 11.490 22.784 17.959 1.00 37.69 81 GLU A O 1
ATOM 678 N N . LEU A 1 82 ? 12.346 23.795 19.759 1.00 33.97 82 LEU A N 1
ATOM 679 C CA . LEU A 1 82 ? 13.381 24.522 18.985 1.00 33.97 82 LEU A CA 1
ATOM 680 C C . LEU A 1 82 ? 14.770 23.890 18.991 1.00 33.97 82 LEU A C 1
ATOM 682 O O . LEU A 1 82 ? 15.566 24.116 18.078 1.00 33.97 82 LEU A O 1
ATOM 686 N N . HIS A 1 83 ? 15.056 23.056 19.980 1.00 30.94 83 HIS A N 1
ATOM 687 C CA . HIS A 1 83 ? 16.221 22.202 19.938 1.00 30.94 83 HIS A CA 1
ATOM 688 C C . HIS A 1 83 ? 15.706 20.785 19.829 1.00 30.94 83 HIS A C 1
ATOM 690 O O . HIS A 1 83 ? 15.000 20.314 20.714 1.00 30.94 83 HIS A O 1
ATOM 696 N N . GLN A 1 84 ? 16.136 20.084 18.782 1.00 35.06 84 GLN A N 1
ATOM 697 C CA . GLN A 1 84 ? 16.393 18.653 18.851 1.00 35.06 84 GLN A CA 1
ATOM 698 C C . GLN A 1 84 ? 17.369 18.417 20.016 1.00 35.06 84 GLN A C 1
ATOM 700 O O . GLN A 1 84 ? 18.550 18.137 19.811 1.00 35.06 84 GLN A O 1
ATOM 705 N N . CYS A 1 85 ? 16.911 18.622 21.256 1.00 31.06 85 CYS A N 1
ATOM 706 C CA . CYS A 1 85 ? 17.561 18.147 22.446 1.00 31.06 85 CYS A CA 1
ATOM 707 C C . CYS A 1 85 ? 17.617 16.662 22.193 1.00 31.06 85 CYS A C 1
ATOM 709 O O . CYS A 1 85 ? 16.604 15.968 22.248 1.00 31.06 85 CYS A O 1
ATOM 711 N N . SER A 1 86 ? 18.801 16.233 21.785 1.00 29.59 86 SER A N 1
ATOM 712 C CA . SER A 1 86 ? 19.141 14.853 21.585 1.00 29.59 86 SER A CA 1
ATOM 713 C C . SER A 1 86 ? 18.941 14.192 22.947 1.00 29.59 86 SER A C 1
ATOM 715 O O . SER A 1 86 ? 19.865 14.106 23.752 1.00 29.59 86 SER A O 1
ATOM 717 N N . ILE A 1 87 ? 17.717 13.741 23.232 1.00 35.16 87 ILE A N 1
ATOM 718 C CA . ILE A 1 87 ? 17.550 12.457 23.888 1.00 35.16 87 ILE A CA 1
ATOM 719 C C . ILE A 1 87 ? 18.115 11.526 22.833 1.00 35.16 87 ILE A C 1
ATOM 721 O O . ILE A 1 87 ? 17.461 11.202 21.844 1.00 35.16 87 ILE A O 1
ATOM 725 N N . ASN A 1 88 ? 19.423 11.318 22.933 1.00 28.86 88 ASN A N 1
ATOM 726 C CA . ASN A 1 88 ? 20.199 10.592 21.956 1.00 28.86 88 ASN A CA 1
ATOM 727 C C . ASN A 1 88 ? 19.437 9.296 21.661 1.00 28.86 88 ASN A C 1
ATOM 729 O O . ASN A 1 88 ? 18.942 8.656 22.588 1.00 28.86 88 ASN A O 1
ATOM 733 N N . TYR A 1 89 ? 19.391 8.866 20.402 1.00 30.36 89 TYR A N 1
ATOM 734 C CA . TYR A 1 89 ? 18.775 7.603 19.952 1.00 30.36 89 TYR A CA 1
ATOM 735 C C . TYR A 1 89 ? 19.466 6.343 20.557 1.00 30.36 89 TYR A C 1
ATOM 737 O O . TYR A 1 89 ? 19.336 5.231 20.060 1.00 30.36 89 TYR A O 1
ATOM 745 N N . LYS A 1 90 ? 20.265 6.532 21.617 1.00 30.89 90 LYS A N 1
ATOM 746 C CA . LYS A 1 90 ? 20.986 5.555 22.435 1.00 30.89 90 LYS A CA 1
ATOM 747 C C . LYS A 1 90 ? 20.824 5.781 23.949 1.00 30.89 90 LYS A C 1
ATOM 749 O O . LYS A 1 90 ? 21.610 5.233 24.712 1.00 30.89 90 LYS A O 1
ATOM 754 N N . ASP A 1 91 ? 19.848 6.568 24.392 1.00 35.84 91 ASP A N 1
ATOM 755 C CA . ASP A 1 91 ? 19.592 6.814 25.816 1.00 35.84 91 ASP A CA 1
ATOM 756 C C . ASP A 1 91 ? 18.206 6.275 26.202 1.00 35.84 91 ASP A C 1
ATOM 758 O O . ASP A 1 91 ? 17.245 7.022 26.373 1.00 35.84 91 ASP A O 1
ATOM 762 N N . GLU A 1 92 ? 18.102 4.951 26.366 1.00 38.66 92 GLU A N 1
ATOM 763 C CA . GLU A 1 92 ? 16.894 4.235 26.829 1.00 38.66 92 GLU A CA 1
ATOM 764 C C . GLU A 1 92 ? 16.375 4.707 28.208 1.00 38.66 92 GLU A C 1
ATOM 766 O O . GLU A 1 92 ? 15.362 4.211 28.693 1.00 38.66 92 GLU A O 1
ATOM 771 N N . GLN A 1 93 ? 17.042 5.658 28.876 1.00 42.41 93 GLN A N 1
ATOM 772 C CA . GLN A 1 93 ? 16.749 6.014 30.266 1.00 42.41 93 GLN A CA 1
ATOM 773 C C . GLN A 1 93 ? 16.543 7.504 30.562 1.00 42.41 93 GLN A C 1
ATOM 775 O O . GLN A 1 93 ? 16.136 7.817 31.682 1.00 42.41 93 GLN A O 1
ATOM 780 N N . GLY A 1 94 ? 16.721 8.409 29.591 1.00 47.16 94 GLY A N 1
ATOM 781 C CA . GLY A 1 94 ? 16.499 9.848 29.778 1.00 47.16 94 GLY A CA 1
ATOM 782 C C . GLY A 1 94 ? 17.396 10.485 30.853 1.00 47.16 94 GLY A C 1
ATOM 783 O O . GLY A 1 94 ? 17.989 9.825 31.702 1.00 47.16 94 GLY A O 1
ATOM 784 N N . ILE A 1 95 ? 17.521 11.811 30.839 1.00 44.84 95 ILE A N 1
ATOM 785 C CA . ILE A 1 95 ? 18.244 12.521 31.901 1.00 44.84 95 ILE A CA 1
ATOM 786 C C . ILE A 1 95 ? 17.484 12.311 33.212 1.00 44.84 95 ILE A C 1
ATOM 788 O O . ILE A 1 95 ? 16.378 12.819 33.400 1.00 44.84 95 ILE A O 1
ATOM 792 N N . LYS A 1 96 ? 18.097 11.539 34.100 1.00 48.81 96 LYS A N 1
ATOM 793 C CA . LYS A 1 96 ? 17.592 11.203 35.422 1.00 48.81 96 LYS A CA 1
ATOM 794 C C . LYS A 1 96 ? 18.137 12.195 36.443 1.00 48.81 96 LYS A C 1
ATOM 796 O O . LYS A 1 96 ? 19.314 12.561 36.400 1.00 48.81 96 LYS A O 1
ATOM 801 N N . ASN A 1 97 ? 17.284 12.687 37.337 1.00 48.38 97 ASN A N 1
ATOM 802 C CA . ASN A 1 97 ? 17.748 13.496 38.463 1.00 48.38 97 ASN A CA 1
ATOM 803 C C . ASN A 1 97 ? 18.463 12.609 39.506 1.00 48.38 97 ASN A C 1
ATOM 805 O O . ASN A 1 97 ? 18.624 11.407 39.317 1.00 48.38 97 ASN A O 1
ATOM 809 N N . LYS A 1 98 ? 18.897 13.201 40.625 1.00 47.28 98 LYS A N 1
ATOM 810 C CA . LYS A 1 98 ? 19.551 12.472 41.731 1.00 47.28 98 LYS A CA 1
ATOM 811 C C . LYS A 1 98 ? 18.640 11.471 42.457 1.00 47.28 98 LYS A C 1
ATOM 813 O O . LYS A 1 98 ? 19.086 10.887 43.426 1.00 47.28 98 LYS A O 1
ATOM 818 N N . GLN A 1 99 ? 17.379 11.375 42.055 1.00 50.78 99 GLN A N 1
ATOM 819 C CA . GLN A 1 99 ? 16.388 10.424 42.540 1.00 50.78 99 GLN A CA 1
ATOM 820 C C . GLN A 1 99 ? 15.999 9.441 41.424 1.00 50.78 99 GLN A C 1
ATOM 822 O O . GLN A 1 99 ? 14.965 8.791 41.506 1.00 50.78 99 GLN A O 1
ATOM 827 N N . ASN A 1 100 ? 16.788 9.352 40.345 1.00 61.38 100 ASN A N 1
ATOM 828 C CA . ASN A 1 100 ? 16.518 8.526 39.165 1.00 61.38 100 ASN A CA 1
ATOM 829 C C . ASN A 1 100 ? 15.176 8.837 38.458 1.00 61.38 100 ASN A C 1
ATOM 831 O O . ASN A 1 100 ? 14.705 8.056 37.632 1.00 61.38 100 ASN A O 1
ATOM 835 N N . GLN A 1 101 ? 14.574 10.003 38.724 1.00 58.72 101 GLN A N 1
ATOM 836 C CA . GLN A 1 101 ? 13.340 10.450 38.078 1.00 58.72 101 GLN A CA 1
ATOM 837 C C . GLN A 1 101 ? 13.645 11.100 36.725 1.00 58.72 101 GLN A C 1
ATOM 839 O O . GLN A 1 101 ? 14.553 11.925 36.600 1.00 58.72 101 GLN A O 1
ATOM 844 N N . ASN A 1 102 ? 12.826 10.784 35.726 1.00 64.12 102 ASN A N 1
ATOM 845 C CA . ASN A 1 102 ? 12.862 11.365 34.382 1.00 64.12 102 ASN A CA 1
ATOM 846 C C . ASN A 1 102 ? 11.637 12.262 34.099 1.00 64.12 102 ASN A C 1
ATOM 848 O O . ASN A 1 102 ? 10.782 12.477 34.958 1.00 64.12 102 ASN A O 1
ATOM 852 N N . VAL A 1 103 ? 11.543 12.789 32.875 1.00 60.88 103 VAL A N 1
ATOM 853 C CA . VAL A 1 103 ? 10.496 13.743 32.463 1.00 60.88 103 VAL A CA 1
ATOM 854 C C . VAL A 1 103 ? 9.063 13.218 32.646 1.00 60.88 103 VAL A C 1
ATOM 856 O O . VAL A 1 103 ? 8.163 14.004 32.941 1.00 60.88 103 VAL A O 1
ATOM 859 N N . LEU A 1 104 ? 8.844 11.901 32.546 1.00 68.94 104 LEU A N 1
ATOM 860 C CA . LEU A 1 104 ? 7.520 11.301 32.720 1.00 68.94 104 LEU A CA 1
ATOM 861 C C . LEU A 1 104 ? 7.082 11.262 34.192 1.00 68.94 104 LEU A C 1
ATOM 863 O O . LEU A 1 104 ? 5.916 11.528 34.463 1.00 68.94 104 LEU A O 1
ATOM 867 N N . HIS A 1 105 ? 8.009 11.074 35.142 1.00 68.88 105 HIS A N 1
ATOM 868 C CA . HIS A 1 105 ? 7.705 11.211 36.577 1.00 68.88 105 HIS A CA 1
ATOM 869 C C . HIS A 1 105 ? 7.149 12.608 36.878 1.00 68.88 105 HIS A C 1
ATOM 871 O O . HIS A 1 105 ? 6.111 12.754 37.517 1.00 68.88 105 HIS A O 1
ATOM 877 N N . LYS A 1 106 ? 7.795 13.645 36.329 1.00 64.44 106 LYS A N 1
ATOM 878 C CA . LYS A 1 106 ? 7.352 15.033 36.505 1.00 64.44 106 LYS A CA 1
ATOM 879 C C . LYS A 1 106 ? 6.032 15.320 35.797 1.00 64.44 106 LYS A C 1
ATOM 881 O O . LYS A 1 106 ? 5.196 16.030 36.341 1.00 64.44 106 LYS A O 1
ATOM 886 N N . ALA A 1 107 ? 5.804 14.763 34.608 1.00 62.44 107 ALA A N 1
ATOM 887 C CA . ALA A 1 107 ? 4.526 14.924 33.915 1.00 62.44 107 ALA A CA 1
ATOM 888 C C . ALA A 1 107 ? 3.343 14.346 34.715 1.00 62.44 107 ALA A C 1
ATOM 890 O O . ALA A 1 107 ? 2.265 14.941 34.691 1.00 62.44 107 ALA A O 1
ATOM 891 N N . ILE A 1 108 ? 3.557 13.237 35.433 1.00 76.56 108 ILE A N 1
ATOM 892 C CA . ILE A 1 108 ? 2.559 12.609 36.313 1.00 76.56 108 ILE A CA 1
ATOM 893 C C . ILE A 1 108 ? 2.340 13.444 37.578 1.00 76.56 108 ILE A C 1
ATOM 895 O O . ILE A 1 108 ? 1.197 13.761 37.888 1.00 76.56 108 ILE A O 1
ATOM 899 N N . GLU A 1 109 ? 3.414 13.878 38.246 1.00 67.25 109 GLU A N 1
ATOM 900 C CA . GLU A 1 109 ? 3.356 14.754 39.434 1.00 67.25 109 GLU A CA 1
ATOM 901 C C . GLU A 1 109 ? 2.569 16.049 39.155 1.00 67.25 109 GLU A C 1
ATOM 903 O O . GLU A 1 109 ? 1.768 16.497 39.970 1.00 67.25 109 GLU A O 1
ATOM 908 N N . TYR A 1 110 ? 2.732 16.626 37.960 1.00 63.69 110 TYR A N 1
ATOM 909 C CA . TYR A 1 110 ? 1.989 17.816 37.528 1.00 63.69 110 TYR A CA 1
ATOM 910 C C . TYR A 1 110 ? 0.606 17.525 36.922 1.00 63.69 110 TYR A C 1
ATOM 912 O O . TYR A 1 110 ? -0.027 18.443 36.396 1.00 63.69 110 TYR A O 1
ATOM 920 N N . ASN A 1 111 ? 0.139 16.273 36.948 1.00 69.81 111 ASN A N 1
ATOM 921 C CA . ASN A 1 111 ? -1.125 15.824 36.359 1.00 69.81 111 ASN A CA 1
ATOM 922 C C . ASN A 1 111 ? -1.320 16.274 34.888 1.00 69.81 111 ASN A C 1
ATOM 924 O O . ASN A 1 111 ? -2.398 16.697 34.462 1.00 69.81 111 ASN A O 1
ATOM 928 N N . SER A 1 112 ? -0.250 16.236 34.086 1.00 66.19 112 SER A N 1
ATOM 929 C CA . SER A 1 112 ? -0.270 16.693 32.692 1.00 66.19 112 SER A CA 1
ATOM 930 C C . SER A 1 112 ? -0.608 15.551 31.735 1.00 66.19 112 SER A C 1
ATOM 932 O O . SER A 1 112 ? 0.276 14.936 31.136 1.00 66.19 112 SER A O 1
ATOM 934 N N . LEU A 1 113 ? -1.906 15.295 31.544 1.00 61.00 113 LEU A N 1
ATOM 935 C CA . LEU A 1 113 ? -2.417 14.218 30.685 1.00 61.00 113 LEU A CA 1
ATOM 936 C C . LEU A 1 113 ? -1.824 14.236 29.266 1.00 61.00 113 LEU A C 1
ATOM 938 O O . LEU A 1 113 ? -1.441 13.199 28.727 1.00 61.00 113 LEU A O 1
ATOM 942 N N . VAL A 1 114 ? -1.731 15.430 28.671 1.00 50.19 114 VAL A N 1
ATOM 943 C CA . VAL A 1 114 ? -1.203 15.633 27.312 1.00 50.19 114 VAL A CA 1
ATOM 944 C C . VAL A 1 114 ? 0.260 15.206 27.237 1.00 50.19 114 VAL A C 1
ATOM 946 O O . VAL A 1 114 ? 0.638 14.481 26.321 1.00 50.19 114 VAL A O 1
ATOM 949 N N . ASN A 1 1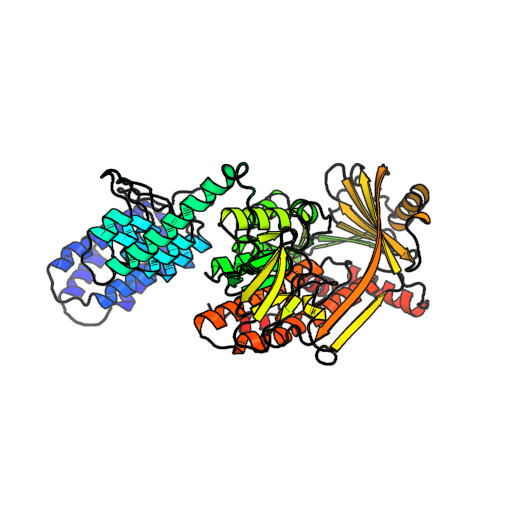15 ? 1.068 15.587 28.229 1.00 55.25 115 ASN A N 1
ATOM 950 C CA . ASN A 1 115 ? 2.486 15.245 28.251 1.00 55.25 115 ASN A CA 1
ATOM 951 C C . ASN A 1 115 ? 2.701 13.766 28.570 1.00 55.25 115 ASN A C 1
ATOM 953 O O . ASN A 1 115 ? 3.558 13.150 27.953 1.00 55.25 115 ASN A O 1
ATOM 957 N N . VAL A 1 116 ? 1.914 13.178 29.476 1.00 66.75 116 VAL A N 1
ATOM 958 C CA . VAL A 1 116 ? 1.974 11.736 29.765 1.00 66.75 116 VAL A CA 1
ATOM 959 C C . VAL A 1 116 ? 1.684 10.928 28.499 1.00 66.75 116 VAL A C 1
ATOM 961 O O . VAL A 1 116 ? 2.487 10.072 28.129 1.00 66.75 116 VAL A O 1
ATOM 964 N N . LYS A 1 117 ? 0.600 11.249 27.773 1.00 63.12 117 LYS A N 1
ATOM 965 C CA . LYS A 1 117 ? 0.294 10.606 26.484 1.00 63.12 117 LYS A CA 1
ATOM 966 C C . LYS A 1 117 ? 1.413 10.826 25.474 1.00 63.12 117 LYS A C 1
ATOM 968 O O . LYS A 1 117 ? 1.870 9.867 24.864 1.00 63.12 117 LYS A O 1
ATOM 973 N N . HIS A 1 118 ? 1.873 12.066 25.312 1.00 52.62 118 HIS A N 1
ATOM 974 C CA . HIS A 1 118 ? 2.923 12.396 24.353 1.00 52.62 118 HIS A CA 1
ATOM 975 C C . HIS A 1 118 ? 4.217 11.624 24.637 1.00 52.62 118 HIS A C 1
ATOM 977 O O . HIS A 1 118 ? 4.779 11.029 23.727 1.00 52.62 118 HIS A O 1
ATOM 983 N N . LEU A 1 119 ? 4.665 11.567 25.890 1.00 58.91 119 LEU A N 1
ATOM 984 C CA . LEU A 1 119 ? 5.901 10.889 26.283 1.00 58.91 119 LEU A CA 1
ATOM 985 C C . LEU A 1 119 ? 5.815 9.363 26.120 1.00 58.91 119 LEU A C 1
ATOM 987 O O . LEU A 1 119 ? 6.756 8.750 25.619 1.00 58.91 119 LEU A O 1
ATOM 991 N N . LEU A 1 120 ? 4.685 8.743 26.467 1.00 66.75 120 LEU A N 1
ATOM 992 C CA . LEU A 1 120 ? 4.478 7.302 26.265 1.00 66.75 120 LEU A CA 1
ATOM 993 C C . LEU A 1 120 ? 4.361 6.938 24.775 1.00 66.75 120 LEU A C 1
ATOM 995 O O . LEU A 1 120 ? 4.918 5.938 24.322 1.00 66.75 120 LEU A O 1
ATOM 999 N N . VAL A 1 121 ? 3.664 7.769 23.994 1.00 57.44 121 VAL A N 1
ATOM 1000 C CA . VAL A 1 121 ? 3.388 7.521 22.570 1.00 57.44 121 VAL A CA 1
ATOM 1001 C C . VAL A 1 121 ? 4.580 7.858 21.679 1.00 57.44 121 VAL A C 1
ATOM 1003 O O . VAL A 1 121 ? 4.921 7.064 20.806 1.00 57.44 121 VAL A O 1
ATOM 1006 N N . LYS A 1 122 ? 5.184 9.038 21.854 1.00 47.62 122 LYS A N 1
ATOM 1007 C CA . LYS A 1 122 ? 6.211 9.591 20.954 1.00 47.62 122 LYS A CA 1
ATOM 1008 C C . LYS A 1 122 ? 7.627 9.266 21.389 1.00 47.62 122 LYS A C 1
ATOM 1010 O O . LYS A 1 122 ? 8.474 9.056 20.530 1.00 47.62 122 LYS A O 1
ATOM 1015 N N . CYS A 1 123 ? 7.879 9.202 22.694 1.00 52.03 123 CYS A N 1
ATOM 1016 C CA . CYS A 1 123 ? 9.219 8.938 23.214 1.00 52.03 123 CYS A CA 1
ATOM 1017 C C . CYS A 1 123 ? 9.446 7.461 23.569 1.00 52.03 123 CYS A C 1
ATOM 1019 O O . CYS A 1 123 ? 10.537 7.124 24.015 1.00 52.03 123 CYS A O 1
ATOM 1021 N N . HIS A 1 124 ? 8.440 6.591 23.382 1.00 56.53 124 HIS A N 1
ATOM 1022 C CA . HIS A 1 124 ? 8.501 5.147 23.656 1.00 56.53 124 HIS A CA 1
ATOM 1023 C C . HIS A 1 124 ? 9.082 4.801 25.038 1.00 56.53 124 HIS A C 1
ATOM 1025 O O . HIS A 1 124 ? 9.819 3.829 25.192 1.00 56.53 124 HIS A O 1
ATOM 1031 N N . MET A 1 125 ? 8.763 5.611 26.048 1.00 66.00 125 MET A N 1
ATOM 1032 C CA . MET A 1 125 ? 9.257 5.389 27.404 1.00 66.00 125 MET A CA 1
ATOM 1033 C C . MET A 1 125 ? 8.656 4.104 27.979 1.00 66.00 125 MET A C 1
ATOM 1035 O O . MET A 1 125 ? 7.442 3.910 27.903 1.00 66.00 125 MET A O 1
ATOM 1039 N N . ASP A 1 126 ? 9.490 3.249 28.579 1.00 76.06 126 ASP A N 1
ATOM 1040 C CA . ASP A 1 126 ? 9.011 2.060 29.291 1.00 76.06 126 ASP A CA 1
ATOM 1041 C C . ASP A 1 126 ? 8.094 2.483 30.444 1.00 76.06 126 ASP A C 1
ATOM 1043 O O . ASP A 1 126 ? 8.537 3.146 31.383 1.00 76.06 126 ASP A O 1
ATOM 1047 N N . VAL A 1 127 ? 6.821 2.088 30.354 1.00 84.56 127 VAL A N 1
ATOM 1048 C CA . VAL A 1 127 ? 5.746 2.413 31.300 1.00 84.56 127 VAL A CA 1
ATOM 1049 C C . VAL A 1 127 ? 5.986 1.837 32.705 1.00 84.56 127 VAL A C 1
ATOM 1051 O O . VAL A 1 127 ? 5.353 2.274 33.663 1.00 84.56 127 VAL A O 1
ATOM 1054 N N . ASN A 1 128 ? 6.897 0.869 32.844 1.00 87.44 128 ASN A N 1
ATOM 1055 C C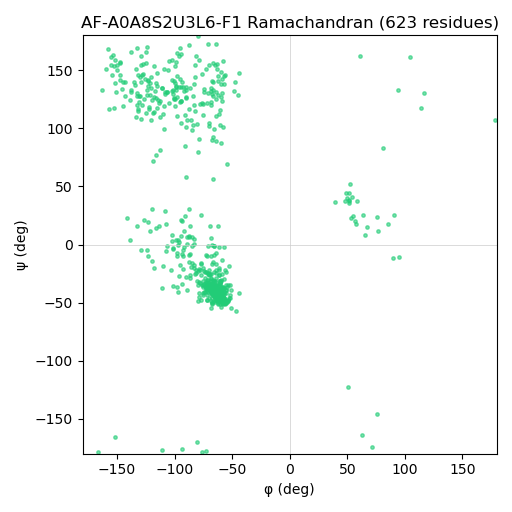A . ASN A 1 128 ? 7.226 0.215 34.111 1.00 87.44 128 ASN A CA 1
ATOM 1056 C C . ASN A 1 128 ? 8.528 0.721 34.743 1.00 87.44 128 ASN A C 1
ATOM 1058 O O . ASN A 1 128 ? 8.979 0.155 35.739 1.00 87.44 128 ASN A O 1
ATOM 1062 N N . ASN A 1 129 ? 9.126 1.786 34.199 1.00 83.94 129 ASN A N 1
ATOM 1063 C CA . ASN A 1 129 ? 10.281 2.422 34.823 1.00 83.94 129 ASN A CA 1
ATOM 1064 C C . ASN A 1 129 ? 9.970 2.870 36.256 1.00 83.94 129 ASN A C 1
ATOM 1066 O O . ASN A 1 129 ? 8.866 3.334 36.556 1.00 83.94 129 ASN A O 1
ATOM 1070 N N . ALA A 1 130 ? 10.988 2.768 37.108 1.00 84.50 130 ALA A N 1
ATOM 1071 C CA . ALA A 1 130 ? 10.936 3.149 38.508 1.00 84.50 130 ALA A CA 1
ATOM 1072 C C . ALA A 1 130 ? 12.079 4.105 38.886 1.00 84.50 130 ALA A C 1
ATOM 1074 O O . ALA A 1 130 ? 13.136 4.125 38.242 1.00 84.50 130 ALA A O 1
ATOM 1075 N N . ASP A 1 131 ? 11.854 4.893 39.932 1.00 79.56 131 ASP A N 1
ATOM 1076 C CA . ASP A 1 131 ? 12.846 5.782 40.539 1.00 79.56 131 ASP A CA 1
ATOM 1077 C C . ASP A 1 131 ? 13.816 5.033 41.492 1.00 79.56 131 ASP A C 1
ATOM 1079 O O . ASP A 1 131 ? 13.871 3.802 41.491 1.00 79.56 131 ASP A O 1
ATOM 1083 N N . GLU A 1 132 ? 14.643 5.744 42.274 1.00 79.94 132 GLU A N 1
ATOM 1084 C CA . GLU A 1 132 ? 15.570 5.104 43.240 1.00 79.94 132 GLU A CA 1
ATOM 1085 C C . GLU A 1 132 ? 14.855 4.382 44.391 1.00 79.94 132 GLU A C 1
ATOM 1087 O O . GLU A 1 132 ? 15.417 3.457 44.982 1.00 79.94 132 GLU A O 1
ATOM 1092 N N . GLU A 1 133 ? 13.619 4.774 44.703 1.00 83.50 133 GLU A N 1
ATOM 1093 C CA . GLU A 1 133 ? 12.793 4.137 45.728 1.00 83.50 133 GLU A CA 1
ATOM 1094 C C . GLU A 1 133 ? 12.040 2.915 45.185 1.00 83.50 133 GLU A C 1
ATOM 1096 O O . GLU A 1 133 ? 11.345 2.235 45.939 1.00 83.50 133 GLU A O 1
ATOM 1101 N N . GLY A 1 134 ? 12.198 2.593 43.897 1.00 85.88 134 GLY A N 1
ATOM 1102 C CA . GLY A 1 134 ? 11.455 1.527 43.232 1.00 85.88 134 GLY A CA 1
ATOM 1103 C C . GLY A 1 134 ? 10.015 1.925 42.898 1.00 85.88 134 GLY A C 1
ATOM 1104 O O . GLY A 1 134 ? 9.221 1.064 42.515 1.00 85.88 134 GLY A O 1
ATOM 1105 N N . MET A 1 135 ? 9.663 3.209 43.015 1.00 89.12 135 MET A N 1
ATOM 1106 C CA . MET A 1 135 ? 8.329 3.690 42.688 1.00 89.12 135 MET A CA 1
ATOM 1107 C C . MET A 1 135 ? 8.144 3.820 41.179 1.00 89.12 135 MET A C 1
ATOM 1109 O O . MET A 1 135 ? 8.842 4.579 40.508 1.00 89.12 135 MET A O 1
ATOM 1113 N N . THR A 1 136 ? 7.160 3.092 40.653 1.00 92.12 136 THR A N 1
ATOM 1114 C CA . THR A 1 136 ? 6.771 3.128 39.236 1.00 92.12 136 THR A CA 1
ATOM 1115 C C . THR A 1 136 ? 5.858 4.309 38.920 1.00 92.12 136 THR A C 1
ATOM 1117 O O . THR A 1 136 ? 5.180 4.841 39.801 1.00 92.12 136 THR A O 1
ATOM 1120 N N . TYR A 1 137 ? 5.729 4.658 37.638 1.00 91.62 137 TYR A N 1
ATOM 1121 C CA . TYR A 1 137 ? 4.748 5.650 37.175 1.00 91.62 137 TYR A CA 1
ATOM 1122 C C . TYR A 1 137 ? 3.326 5.391 37.674 1.00 91.62 137 TYR A C 1
ATOM 1124 O O . TYR A 1 137 ? 2.618 6.330 38.034 1.00 91.62 137 TYR A O 1
ATOM 1132 N N . LEU A 1 138 ? 2.914 4.121 37.714 1.00 93.31 138 LEU A N 1
ATOM 1133 C CA . LEU A 1 138 ? 1.590 3.738 38.190 1.00 93.31 138 LEU A CA 1
ATOM 1134 C C . LEU A 1 138 ? 1.430 4.030 39.688 1.00 93.31 138 LEU A C 1
ATOM 1136 O O . LEU A 1 138 ? 0.385 4.530 40.093 1.00 93.31 138 LEU A O 1
ATOM 1140 N N . MET A 1 139 ? 2.469 3.790 40.496 1.00 93.25 139 MET A N 1
ATOM 1141 C CA . MET A 1 139 ? 2.465 4.129 41.925 1.00 93.25 139 MET A CA 1
ATOM 1142 C C . MET A 1 139 ? 2.394 5.642 42.143 1.00 93.25 139 MET A C 1
ATOM 1144 O O . MET A 1 139 ? 1.573 6.085 42.940 1.00 93.25 139 MET A O 1
ATOM 1148 N N . TYR A 1 140 ? 3.162 6.432 41.382 1.00 88.00 140 TYR A N 1
ATOM 1149 C CA . TYR A 1 140 ? 3.075 7.899 41.404 1.00 88.00 140 TYR A CA 1
ATOM 1150 C C . TYR A 1 140 ? 1.660 8.389 41.075 1.00 88.00 140 TYR A C 1
ATOM 1152 O O . TYR A 1 140 ? 1.113 9.231 41.785 1.00 88.00 140 TYR A O 1
ATOM 1160 N N . ALA A 1 141 ? 1.039 7.848 40.024 1.00 90.38 141 ALA A N 1
ATOM 1161 C CA . ALA A 1 141 ? -0.305 8.246 39.613 1.00 90.38 141 ALA A CA 1
ATOM 1162 C C . ALA A 1 141 ? -1.378 7.901 40.665 1.00 90.38 141 ALA A C 1
ATOM 1164 O O . ALA A 1 141 ? -2.325 8.673 40.846 1.00 90.38 141 ALA A O 1
ATOM 1165 N N . CYS A 1 142 ? -1.209 6.774 41.371 1.00 90.88 142 CYS A N 1
ATOM 1166 C CA . CYS A 1 142 ? -2.075 6.360 42.478 1.00 90.88 142 CYS A CA 1
ATOM 1167 C C . CYS A 1 142 ? -1.872 7.231 43.725 1.00 90.88 142 CYS A C 1
ATOM 1169 O O . CYS A 1 142 ? -2.855 7.655 44.322 1.00 90.88 142 CYS A O 1
ATOM 1171 N N . GLU A 1 143 ? -0.623 7.548 44.081 1.00 88.81 143 GLU A N 1
ATOM 1172 C CA . GLU A 1 143 ? -0.291 8.437 45.205 1.00 88.81 143 GLU A CA 1
ATOM 1173 C C . GLU A 1 143 ? -0.862 9.849 45.007 1.00 88.81 143 GLU A C 1
ATOM 1175 O O . GLU A 1 143 ? -1.364 10.447 45.954 1.00 88.81 143 GLU A O 1
ATOM 1180 N N . HIS A 1 144 ? -0.854 10.358 43.771 1.00 83.25 144 HIS A N 1
ATOM 1181 C CA . HIS A 1 144 ? -1.376 11.687 43.433 1.00 83.25 144 HIS A CA 1
ATOM 1182 C C . HIS A 1 144 ? -2.882 11.695 43.109 1.00 83.25 144 HIS A C 1
ATOM 1184 O O . HIS A 1 144 ? -3.401 12.726 42.680 1.00 83.25 144 HIS A O 1
ATOM 1190 N N . SER A 1 145 ? -3.590 10.570 43.281 1.00 82.31 145 SER A N 1
ATOM 1191 C CA . SER A 1 145 ? -5.035 10.448 43.025 1.00 82.31 145 SER A CA 1
ATOM 1192 C C . SER A 1 145 ? -5.442 10.942 41.620 1.00 82.31 145 SER A C 1
ATOM 1194 O O . SER A 1 145 ? -6.339 11.773 41.481 1.00 82.31 145 SER A O 1
ATOM 1196 N N . THR A 1 146 ? -4.783 10.443 40.560 1.00 83.38 146 THR A N 1
ATOM 1197 C CA . THR A 1 146 ? -5.012 10.866 39.154 1.00 83.38 146 THR A CA 1
ATOM 1198 C C . THR A 1 146 ? -5.646 9.759 38.279 1.00 83.38 146 THR A C 1
ATOM 1200 O O . THR A 1 146 ? -4.939 9.104 37.507 1.00 83.38 146 THR A O 1
ATOM 1203 N N . PRO A 1 147 ? -6.981 9.534 38.321 1.00 84.62 147 PRO A N 1
ATOM 1204 C CA . PRO A 1 147 ? -7.632 8.401 37.646 1.00 84.62 147 PRO A CA 1
ATOM 1205 C C . PRO A 1 147 ? -7.348 8.306 36.147 1.00 84.62 147 PRO A C 1
ATOM 1207 O O . PRO A 1 147 ? -7.077 7.223 35.635 1.00 84.62 147 PRO A O 1
ATOM 1210 N N . GLN A 1 148 ? -7.350 9.439 35.436 1.00 80.75 148 GLN A N 1
ATOM 1211 C CA . GLN A 1 148 ? -7.130 9.439 33.987 1.00 80.75 148 GLN A CA 1
ATOM 1212 C C . GLN A 1 148 ? -5.695 9.036 33.620 1.00 80.75 148 GLN A C 1
ATOM 1214 O O . GLN A 1 148 ? -5.474 8.400 32.592 1.00 80.75 148 GLN A O 1
ATOM 1219 N N . ILE A 1 149 ? -4.710 9.398 34.447 1.00 85.69 149 ILE A N 1
ATOM 1220 C CA . ILE A 1 149 ? -3.315 8.996 34.239 1.00 85.69 149 ILE A CA 1
ATOM 1221 C C . ILE A 1 149 ? -3.137 7.520 34.600 1.00 85.69 149 ILE A C 1
ATOM 1223 O O . ILE A 1 149 ? -2.478 6.807 33.846 1.00 85.69 149 ILE A O 1
ATOM 1227 N N . VAL A 1 150 ? -3.763 7.044 35.684 1.00 89.94 150 VAL A N 1
ATOM 1228 C CA . VAL A 1 150 ? -3.790 5.616 36.045 1.00 89.94 150 VAL A CA 1
ATOM 1229 C C . VAL A 1 150 ? -4.338 4.779 34.888 1.00 89.94 150 VAL A C 1
ATOM 1231 O O . VAL A 1 150 ? -3.687 3.828 34.459 1.00 89.94 150 VAL A O 1
ATOM 1234 N N . GLU A 1 151 ? -5.485 5.164 34.325 1.00 84.88 151 GLU A N 1
ATOM 1235 C CA . GLU A 1 151 ? -6.099 4.463 33.194 1.00 84.88 151 GLU A CA 1
ATOM 1236 C C . GLU A 1 151 ? -5.169 4.426 31.971 1.00 84.88 151 GLU A C 1
ATOM 1238 O O . GLU A 1 151 ? -4.995 3.374 31.354 1.00 84.88 151 GLU A O 1
ATOM 1243 N N . ILE A 1 152 ? -4.526 5.551 31.633 1.00 81.88 152 ILE A N 1
ATOM 1244 C CA . ILE A 1 152 ? -3.556 5.602 30.530 1.00 81.88 152 ILE A CA 1
ATOM 1245 C C . ILE A 1 152 ? -2.390 4.656 30.801 1.00 81.88 152 ILE A C 1
ATOM 1247 O O . ILE A 1 152 ? -2.070 3.839 29.946 1.00 81.88 152 ILE A O 1
ATOM 1251 N N . LEU A 1 153 ? -1.763 4.723 31.974 1.00 87.81 153 LEU A N 1
ATOM 1252 C CA . LEU A 1 153 ? -0.617 3.872 32.293 1.00 87.81 153 LEU A CA 1
ATOM 1253 C C . LEU A 1 153 ? -0.984 2.381 32.206 1.00 87.81 153 LEU A C 1
ATOM 1255 O O . LEU A 1 153 ? -0.245 1.607 31.597 1.00 87.81 153 LEU A O 1
ATOM 1259 N N . LEU A 1 154 ? -2.153 1.984 32.719 1.00 86.44 154 LEU A N 1
ATOM 1260 C CA . LEU A 1 154 ? -2.655 0.608 32.619 1.00 86.44 154 LEU A CA 1
ATOM 1261 C C . LEU A 1 154 ? -2.889 0.173 31.166 1.00 86.44 154 LEU A C 1
ATOM 1263 O O . LEU A 1 154 ? -2.444 -0.909 30.779 1.00 86.44 154 LEU A O 1
ATOM 1267 N N . LYS A 1 155 ? -3.495 1.030 30.332 1.00 79.19 155 LYS A N 1
ATOM 1268 C CA . LYS A 1 155 ? -3.673 0.774 28.888 1.00 79.19 155 LYS A CA 1
ATOM 1269 C C . LYS A 1 155 ? -2.346 0.602 28.147 1.00 79.19 155 LYS A C 1
ATOM 1271 O O . LYS A 1 155 ? -2.276 -0.162 27.187 1.00 79.19 155 LYS A O 1
ATOM 1276 N N . PHE A 1 156 ? -1.291 1.277 28.599 1.00 77.19 156 PHE A N 1
ATOM 1277 C CA . PHE A 1 156 ? 0.064 1.133 28.060 1.00 77.19 156 PHE A CA 1
ATOM 1278 C C . PHE A 1 156 ? 0.839 -0.061 28.642 1.00 77.19 156 PHE A C 1
ATOM 1280 O O . PHE A 1 156 ? 1.995 -0.262 28.278 1.00 77.19 156 PHE A O 1
ATOM 1287 N N . GLY A 1 157 ? 0.211 -0.890 29.485 1.00 80.88 157 GLY A N 1
ATOM 1288 C CA . GLY A 1 157 ? 0.806 -2.114 30.024 1.00 80.88 157 GLY A CA 1
ATOM 1289 C C . GLY A 1 157 ? 1.545 -1.928 31.349 1.00 80.88 157 GLY A C 1
ATOM 1290 O O . GLY A 1 157 ? 2.452 -2.708 31.650 1.00 80.88 157 GLY A O 1
ATOM 1291 N N . ALA A 1 158 ? 1.185 -0.914 32.143 1.00 87.62 158 ALA A N 1
ATOM 1292 C CA . ALA A 1 158 ? 1.720 -0.773 33.492 1.00 87.62 158 ALA A CA 1
ATOM 1293 C C . ALA A 1 158 ? 1.394 -2.006 34.352 1.00 87.62 158 ALA A C 1
ATOM 1295 O O . ALA A 1 158 ? 0.257 -2.484 34.424 1.00 87.62 158 ALA A O 1
ATOM 1296 N N . ASN A 1 159 ? 2.417 -2.531 35.013 1.00 84.50 159 ASN A N 1
ATOM 1297 C CA . ASN A 1 159 ? 2.338 -3.711 35.849 1.00 84.50 159 ASN A CA 1
ATOM 1298 C C . ASN A 1 159 ? 1.830 -3.325 37.244 1.00 84.50 159 ASN A C 1
ATOM 1300 O O . ASN A 1 159 ? 2.453 -2.549 37.968 1.00 84.50 159 ASN A O 1
ATOM 1304 N N . THR A 1 160 ? 0.694 -3.908 37.626 1.00 88.69 160 THR A N 1
ATOM 1305 C CA . THR A 1 160 ? -0.005 -3.597 38.882 1.00 88.69 160 THR A CA 1
ATOM 1306 C C . THR A 1 160 ? 0.633 -4.234 40.118 1.00 88.69 160 THR A C 1
ATOM 1308 O O . THR A 1 160 ? 0.326 -3.823 41.237 1.00 88.69 160 THR A O 1
ATOM 1311 N N . VAL A 1 161 ? 1.511 -5.230 39.9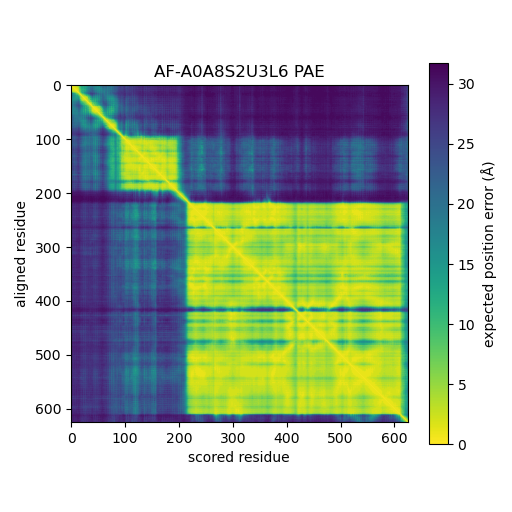41 1.00 88.19 161 VAL A N 1
ATOM 1312 C CA . VAL A 1 161 ? 2.070 -6.041 41.037 1.00 88.19 161 VAL A CA 1
ATOM 1313 C C . VAL A 1 161 ? 3.529 -5.729 41.369 1.00 88.19 161 VAL A C 1
ATOM 1315 O O . VAL A 1 161 ? 4.073 -6.338 42.292 1.00 88.19 161 VAL A O 1
ATOM 1318 N N . ILE A 1 162 ? 4.171 -4.797 40.651 1.00 88.94 162 ILE A N 1
ATOM 1319 C CA . ILE A 1 162 ? 5.509 -4.313 41.024 1.00 88.94 162 ILE A CA 1
ATOM 1320 C C . ILE A 1 162 ? 5.436 -3.721 42.432 1.00 88.94 162 ILE A C 1
ATOM 1322 O O . ILE A 1 162 ? 4.438 -3.099 42.799 1.00 88.94 162 ILE A O 1
ATOM 1326 N N . LYS A 1 163 ? 6.492 -3.943 43.217 1.00 91.75 163 LYS A N 1
ATOM 1327 C CA . LYS A 1 163 ? 6.641 -3.407 44.567 1.00 91.75 163 LYS A CA 1
ATOM 1328 C C . LYS A 1 163 ? 7.820 -2.453 44.627 1.00 91.75 163 LYS A C 1
ATOM 1330 O O . LYS A 1 163 ? 8.864 -2.750 44.050 1.00 91.75 163 LYS A O 1
ATOM 1335 N N . ASP A 1 164 ? 7.635 -1.348 45.335 1.00 92.56 164 ASP A N 1
ATOM 1336 C CA . ASP A 1 164 ? 8.710 -0.415 45.657 1.00 92.56 164 ASP A CA 1
ATOM 1337 C C . ASP A 1 164 ? 9.612 -0.969 46.785 1.00 92.56 164 ASP A C 1
ATOM 1339 O O . ASP A 1 164 ? 9.386 -2.058 47.331 1.00 92.56 164 ASP A O 1
ATOM 1343 N N . ASN A 1 165 ? 10.623 -0.200 47.190 1.00 93.44 165 ASN A N 1
ATOM 1344 C CA . ASN A 1 165 ? 11.535 -0.564 48.280 1.00 93.44 165 ASN A CA 1
ATOM 1345 C C . ASN A 1 165 ? 10.845 -0.619 49.658 1.00 93.44 165 ASN A C 1
ATOM 1347 O O . ASN A 1 165 ? 11.396 -1.195 50.598 1.00 93.44 165 ASN A O 1
ATOM 1351 N N . ARG A 1 166 ? 9.638 -0.053 49.796 1.00 90.12 166 ARG A N 1
ATOM 1352 C CA . ARG A 1 166 ? 8.773 -0.175 50.982 1.00 90.12 166 ARG A CA 1
ATOM 1353 C C . ARG A 1 166 ? 7.839 -1.385 50.901 1.00 90.12 166 ARG A C 1
ATOM 1355 O O . ARG A 1 166 ? 7.010 -1.565 51.793 1.00 90.12 166 ARG A O 1
ATOM 1362 N N . ASN A 1 167 ? 8.000 -2.235 49.884 1.00 90.00 167 ASN A N 1
ATOM 1363 C CA . ASN A 1 167 ? 7.186 -3.418 49.615 1.00 90.00 167 ASN A CA 1
ATOM 1364 C C . ASN A 1 167 ? 5.713 -3.082 49.293 1.00 90.00 167 ASN A C 1
ATOM 1366 O O . ASN A 1 167 ? 4.834 -3.921 49.502 1.00 90.00 167 ASN A O 1
ATOM 1370 N N . MET A 1 168 ? 5.460 -1.871 48.789 1.00 91.94 168 MET A N 1
ATOM 1371 C CA . MET A 1 168 ? 4.150 -1.321 48.442 1.00 91.94 168 MET A CA 1
ATOM 1372 C C . MET A 1 168 ? 3.880 -1.453 46.939 1.00 91.94 168 MET A C 1
ATOM 1374 O O . MET A 1 168 ? 4.736 -1.141 46.113 1.00 91.94 168 MET A O 1
ATOM 1378 N N . THR A 1 169 ? 2.673 -1.884 46.578 1.00 92.12 169 THR A N 1
ATOM 1379 C CA . THR A 1 169 ? 2.152 -1.920 45.201 1.00 92.12 169 THR A CA 1
ATOM 1380 C C . THR A 1 169 ? 1.332 -0.672 44.877 1.00 92.12 169 THR A C 1
ATOM 1382 O O . THR A 1 169 ? 0.935 0.070 45.773 1.00 92.12 169 THR A O 1
ATOM 1385 N N . ALA A 1 170 ? 0.991 -0.466 43.600 1.00 90.88 170 ALA A N 1
ATOM 1386 C CA . ALA A 1 170 ? 0.092 0.617 43.185 1.00 90.88 170 ALA A CA 1
ATOM 1387 C C . ALA A 1 170 ? -1.264 0.602 43.929 1.00 90.88 170 ALA A C 1
ATOM 1389 O O . ALA A 1 170 ? -1.768 1.660 44.302 1.00 90.88 170 ALA A O 1
ATOM 1390 N N . ILE A 1 171 ? -1.810 -0.589 44.219 1.00 90.69 171 ILE A N 1
ATOM 1391 C CA . ILE A 1 171 ? -3.046 -0.751 45.009 1.00 90.69 171 ILE A CA 1
ATOM 1392 C C . ILE A 1 171 ? -2.855 -0.257 46.444 1.00 90.69 171 ILE A C 1
ATOM 1394 O O . ILE A 1 171 ? -3.748 0.382 47.000 1.00 90.69 171 ILE A O 1
ATOM 1398 N N . ASP A 1 172 ? -1.691 -0.513 47.041 1.00 90.62 172 ASP A N 1
ATOM 1399 C CA . ASP A 1 172 ? -1.414 -0.097 48.414 1.00 90.62 172 ASP A CA 1
ATOM 1400 C C . ASP A 1 172 ? -1.303 1.436 48.527 1.00 90.62 172 ASP A C 1
ATOM 1402 O O . ASP A 1 172 ? -1.690 2.004 49.548 1.00 90.62 172 ASP A O 1
ATOM 1406 N N . TYR A 1 173 ? -0.828 2.125 47.479 1.00 89.50 173 TYR A N 1
ATOM 1407 C CA . TYR A 1 173 ? -0.871 3.595 47.401 1.00 89.50 173 TYR A CA 1
ATOM 1408 C C . TYR A 1 173 ? -2.291 4.123 47.217 1.00 89.50 173 TYR A C 1
ATOM 1410 O O . TYR A 1 173 ? -2.699 5.022 47.947 1.00 89.50 173 TYR A O 1
ATOM 1418 N N . ALA A 1 174 ? -3.063 3.535 46.299 1.00 88.25 174 ALA A N 1
ATOM 1419 C CA . ALA A 1 174 ? -4.455 3.926 46.080 1.00 88.25 174 ALA A CA 1
ATOM 1420 C C . ALA A 1 174 ? -5.318 3.744 47.345 1.00 88.25 174 ALA A C 1
ATOM 1422 O O . ALA A 1 174 ? -6.159 4.587 47.636 1.00 88.25 174 ALA A O 1
ATOM 1423 N N . SER A 1 175 ? -5.061 2.689 48.130 1.00 84.88 175 SER A N 1
ATOM 1424 C CA . SER A 1 175 ? -5.791 2.375 49.371 1.00 84.88 175 SER A CA 1
ATOM 1425 C C . SER A 1 175 ? -5.442 3.293 50.548 1.00 84.88 175 SER A C 1
ATOM 1427 O O . SER A 1 175 ? -6.220 3.404 51.494 1.00 84.88 175 SER A O 1
ATOM 1429 N N . LYS A 1 176 ? -4.258 3.919 50.533 1.00 83.12 176 LYS A N 1
ATOM 1430 C CA . LYS A 1 176 ? -3.828 4.865 51.578 1.00 83.12 176 LYS A CA 1
ATOM 1431 C C . LYS A 1 176 ? -4.465 6.243 51.425 1.00 83.12 176 LYS A C 1
ATOM 1433 O O . LYS A 1 176 ? -4.532 6.982 52.405 1.00 83.12 176 LYS A O 1
ATOM 1438 N N . ASN A 1 177 ? -4.928 6.580 50.226 1.00 74.94 177 ASN A N 1
ATOM 1439 C CA . ASN A 1 177 ? -5.614 7.835 49.972 1.00 74.94 177 ASN A CA 1
ATOM 1440 C C . ASN A 1 177 ? -7.098 7.694 50.328 1.00 74.94 177 ASN A C 1
ATOM 1442 O O . ASN A 1 177 ? -7.782 6.800 49.844 1.00 74.94 177 ASN A O 1
ATOM 1446 N N . HIS A 1 178 ? -7.610 8.605 51.156 1.00 71.00 178 HIS A N 1
ATOM 1447 C CA . HIS A 1 178 ? -9.032 8.674 51.524 1.00 71.00 178 HIS A CA 1
ATOM 1448 C C . HIS A 1 178 ? -9.820 9.658 50.640 1.00 71.00 178 HIS A C 1
ATOM 1450 O O . HIS A 1 178 ? -10.871 10.162 51.035 1.00 71.00 178 HIS A O 1
ATOM 1456 N N . ASP A 1 179 ? -9.295 9.961 49.452 1.00 73.50 179 ASP A N 1
ATOM 1457 C CA . ASP A 1 179 ? -9.890 10.917 48.522 1.00 73.50 179 ASP A CA 1
ATOM 1458 C C . ASP A 1 179 ? -11.069 10.310 47.757 1.00 73.50 179 ASP A C 1
ATOM 1460 O O . ASP A 1 179 ? -11.142 9.100 47.545 1.00 73.50 179 ASP A O 1
ATOM 1464 N N . THR A 1 180 ? -11.944 11.170 47.230 1.00 71.50 180 THR A N 1
ATOM 1465 C CA . THR A 1 180 ? -13.129 10.794 46.433 1.00 71.50 180 THR A CA 1
ATOM 1466 C C . THR A 1 180 ? -12.802 9.938 45.200 1.00 71.50 180 THR A C 1
ATOM 1468 O O . THR A 1 180 ? -13.666 9.236 44.690 1.00 71.50 180 THR A O 1
ATOM 1471 N N . TYR A 1 181 ? -11.560 9.983 44.709 1.00 75.06 181 TYR A N 1
ATOM 1472 C CA . TYR A 1 181 ? -11.116 9.237 43.529 1.00 75.06 181 TYR A CA 1
ATOM 1473 C C . TYR A 1 181 ? -10.505 7.861 43.851 1.00 75.06 181 TYR A C 1
ATOM 1475 O O . TYR A 1 181 ? -10.290 7.073 42.929 1.00 75.06 181 TYR A O 1
ATOM 1483 N N . SER A 1 182 ? -10.240 7.560 45.128 1.00 76.19 182 SER A N 1
ATOM 1484 C CA . SER A 1 182 ? -9.582 6.319 45.570 1.00 76.19 182 SER A CA 1
ATOM 1485 C C . SER A 1 182 ? -10.366 5.063 45.175 1.00 76.19 182 SER A C 1
ATOM 1487 O O . SER A 1 182 ? -9.789 4.161 44.574 1.00 76.19 182 SER A O 1
ATOM 1489 N N . GLU A 1 183 ? -11.686 5.042 45.395 1.00 78.19 183 GLU A N 1
ATOM 1490 C CA . GLU A 1 183 ? -12.565 3.923 45.013 1.00 78.19 183 GLU A CA 1
ATOM 1491 C C . GLU A 1 183 ? -12.509 3.641 43.504 1.00 78.19 183 GLU A C 1
ATOM 1493 O O . GLU A 1 183 ? -12.290 2.503 43.097 1.00 78.19 183 GLU A O 1
ATOM 1498 N N . SER A 1 184 ? -12.581 4.683 42.666 1.00 81.56 184 SER A N 1
ATOM 1499 C CA . SER A 1 184 ? -12.508 4.527 41.203 1.00 81.56 184 SER A CA 1
ATOM 1500 C C . SER A 1 184 ? -11.158 3.983 40.718 1.00 81.56 184 SER A C 1
ATOM 1502 O O . SER A 1 184 ? -11.093 3.200 39.771 1.00 81.56 184 SER A O 1
ATOM 1504 N N . ILE A 1 185 ? -10.062 4.377 41.377 1.00 86.94 185 ILE A N 1
ATOM 1505 C CA . ILE A 1 185 ? -8.715 3.894 41.061 1.00 86.94 185 ILE A CA 1
ATOM 1506 C C . ILE A 1 185 ? -8.564 2.432 41.497 1.00 86.94 185 ILE A C 1
ATOM 1508 O O . ILE A 1 185 ? -7.968 1.643 40.765 1.00 86.94 185 ILE A O 1
ATOM 1512 N N . LEU A 1 186 ? -9.114 2.055 42.654 1.00 87.19 186 LEU A N 1
ATOM 1513 C CA . LEU A 1 186 ? -9.090 0.676 43.143 1.00 87.19 186 LEU A CA 1
ATOM 1514 C C . LEU A 1 186 ? -9.875 -0.265 42.224 1.00 87.19 186 LEU A C 1
ATOM 1516 O O . LEU A 1 186 ? -9.339 -1.306 41.847 1.00 87.19 186 LEU A O 1
ATOM 1520 N N . GLU A 1 187 ? -11.073 0.132 41.782 1.00 84.25 187 GLU A N 1
ATOM 1521 C CA . GLU A 1 187 ? -11.858 -0.630 40.800 1.00 84.25 187 GLU A CA 1
ATOM 1522 C C . GLU A 1 187 ? -11.083 -0.840 39.489 1.00 84.25 187 GLU A C 1
ATOM 1524 O O . GLU A 1 187 ? -11.005 -1.961 38.977 1.00 84.25 187 GLU A O 1
ATOM 1529 N N . LEU A 1 188 ? -10.443 0.217 38.968 1.00 83.50 188 LEU A N 1
ATOM 1530 C CA . LEU A 1 188 ? -9.595 0.134 37.774 1.00 83.50 188 LEU A CA 1
ATOM 1531 C C . LEU A 1 188 ? -8.423 -0.838 37.976 1.00 83.50 188 LEU A C 1
ATOM 1533 O O . LEU A 1 188 ? -8.167 -1.693 37.126 1.00 83.50 188 LEU A O 1
ATOM 1537 N N . LEU A 1 189 ? -7.707 -0.737 39.095 1.00 86.56 189 LEU A N 1
ATOM 1538 C CA . LEU A 1 189 ? -6.559 -1.599 39.377 1.00 86.56 189 LEU A CA 1
ATOM 1539 C C . LEU A 1 189 ? -6.968 -3.066 39.554 1.00 86.56 189 LEU A C 1
ATOM 1541 O O . LEU A 1 189 ? -6.273 -3.948 39.046 1.00 86.56 189 LEU A O 1
ATOM 1545 N N . GLU A 1 190 ? -8.085 -3.349 40.229 1.00 83.12 190 GLU A N 1
ATOM 1546 C CA . GLU A 1 190 ? -8.597 -4.713 40.397 1.00 83.12 190 GLU A CA 1
ATOM 1547 C C . GLU A 1 190 ? -9.029 -5.332 39.069 1.00 83.12 190 GLU A C 1
ATOM 1549 O O . GLU A 1 190 ? -8.643 -6.469 38.776 1.00 83.12 190 GLU A O 1
ATOM 1554 N N . TYR A 1 191 ? -9.742 -4.573 38.233 1.00 79.94 191 TYR A N 1
ATOM 1555 C CA . TYR A 1 191 ? -10.137 -5.008 36.895 1.00 79.94 191 TYR A CA 1
ATOM 1556 C C . TYR A 1 191 ? -8.917 -5.412 36.049 1.00 79.94 191 TYR A C 1
ATOM 1558 O O . TYR A 1 191 ? -8.857 -6.520 35.506 1.00 79.94 191 TYR A O 1
ATOM 1566 N N . TYR A 1 192 ? -7.888 -4.560 35.982 1.00 77.38 192 TYR A N 1
ATOM 1567 C CA . TYR A 1 192 ? -6.680 -4.860 35.204 1.00 77.38 192 TYR A CA 1
ATOM 1568 C C . TYR A 1 192 ? -5.823 -5.971 35.833 1.00 77.38 192 TYR A C 1
ATOM 1570 O O . TYR A 1 192 ? -5.238 -6.772 35.102 1.00 77.38 192 TYR A O 1
ATOM 1578 N N . LYS A 1 193 ? -5.780 -6.094 37.165 1.00 77.69 193 LYS A N 1
ATOM 1579 C CA . LYS A 1 193 ? -5.068 -7.175 37.870 1.00 77.69 193 LYS A CA 1
ATOM 1580 C C . LYS A 1 193 ? -5.688 -8.553 37.618 1.00 77.69 193 LYS A C 1
ATOM 1582 O O . LYS A 1 193 ? -4.960 -9.538 37.475 1.00 77.69 193 LYS A O 1
ATOM 1587 N N . GLN A 1 194 ? -7.017 -8.645 37.557 1.00 69.88 194 GLN A N 1
ATOM 1588 C CA . GLN A 1 194 ? -7.711 -9.892 37.212 1.00 69.88 194 GLN A CA 1
ATOM 1589 C C . GLN A 1 194 ? -7.416 -10.294 35.760 1.00 69.88 194 GLN A C 1
ATOM 1591 O O . GLN A 1 194 ? -7.058 -11.443 35.503 1.00 69.88 194 GLN A O 1
ATOM 1596 N N . ASN A 1 195 ? -7.433 -9.330 34.837 1.00 61.94 195 ASN A N 1
ATOM 1597 C CA . ASN A 1 195 ? -7.159 -9.569 33.419 1.00 61.94 195 ASN A CA 1
ATOM 1598 C C . ASN A 1 195 ? -5.677 -9.878 33.113 1.00 61.94 195 ASN A C 1
ATOM 1600 O O . ASN A 1 195 ? -5.396 -10.690 32.233 1.00 61.94 195 ASN A O 1
ATOM 1604 N N . GLN A 1 196 ? -4.720 -9.337 33.880 1.00 60.69 196 GLN A N 1
ATOM 1605 C CA . GLN A 1 196 ? -3.290 -9.680 33.756 1.00 60.69 196 GLN A CA 1
ATOM 1606 C C . GLN A 1 196 ? -2.990 -11.154 34.107 1.00 60.69 196 GLN A C 1
ATOM 1608 O O . GLN A 1 196 ? -2.028 -11.715 33.587 1.00 60.69 196 GLN A O 1
ATOM 1613 N N . ASN A 1 197 ? -3.828 -11.813 34.921 1.00 45.12 197 ASN A N 1
ATOM 1614 C CA . ASN A 1 197 ? -3.669 -13.227 35.296 1.00 45.12 197 ASN A CA 1
ATOM 1615 C C . ASN A 1 197 ? -4.333 -14.223 34.322 1.00 45.12 197 ASN A C 1
ATOM 1617 O O . ASN A 1 197 ? -4.025 -15.417 34.363 1.00 45.12 197 ASN A O 1
ATOM 1621 N N . ILE A 1 198 ? -5.219 -13.765 33.431 1.00 44.94 198 ILE A N 1
ATOM 1622 C CA . ILE A 1 198 ? -5.892 -14.629 32.443 1.00 44.94 198 ILE A CA 1
ATOM 1623 C C . ILE A 1 198 ? -4.913 -15.056 31.336 1.00 44.94 198 ILE A C 1
ATOM 1625 O O . ILE A 1 198 ? -4.944 -16.206 30.894 1.00 44.94 198 ILE A O 1
ATOM 1629 N N . ASN A 1 199 ? -3.953 -14.195 30.980 1.00 35.56 199 ASN A N 1
ATOM 1630 C CA . ASN A 1 199 ? -2.919 -14.504 29.984 1.00 35.56 199 ASN A CA 1
ATOM 1631 C C . ASN A 1 199 ? -1.924 -15.592 30.431 1.00 35.56 199 ASN A C 1
ATOM 1633 O O . ASN A 1 199 ? -1.266 -16.196 29.588 1.00 35.56 199 ASN A O 1
ATOM 1637 N N . THR A 1 200 ? -1.851 -15.905 31.728 1.00 31.48 200 THR A N 1
ATOM 1638 C CA . THR A 1 200 ? -1.006 -16.987 32.264 1.00 31.48 200 THR A CA 1
ATOM 1639 C C . THR A 1 200 ? -1.757 -18.320 32.390 1.00 31.48 200 THR A C 1
ATOM 1641 O O . THR A 1 200 ? -1.129 -19.376 32.415 1.00 31.48 200 THR A O 1
ATOM 1644 N N . ARG A 1 201 ? -3.101 -18.310 32.437 1.00 32.84 201 ARG A N 1
ATOM 1645 C CA . ARG A 1 201 ? -3.932 -19.530 32.551 1.00 32.84 201 ARG A CA 1
ATOM 1646 C C . ARG A 1 201 ? -4.257 -20.204 31.217 1.00 32.84 201 ARG A C 1
ATOM 1648 O O . ARG A 1 201 ? -4.498 -21.408 31.204 1.00 32.84 201 ARG A O 1
ATOM 1655 N N . GLN A 1 202 ? -4.136 -19.498 30.092 1.00 33.84 202 GLN A N 1
ATOM 1656 C CA . GLN A 1 202 ? -4.317 -20.085 28.753 1.00 33.84 202 GLN A CA 1
ATOM 1657 C C . GLN A 1 202 ? -3.224 -21.103 28.348 1.00 33.84 202 GLN A C 1
ATOM 1659 O O . GLN A 1 202 ? -3.296 -21.686 27.268 1.00 33.84 202 GLN A O 1
ATOM 1664 N N . GLN A 1 203 ? -2.231 -21.367 29.209 1.00 32.75 203 GLN A N 1
ATOM 1665 C CA . GLN A 1 203 ? -1.233 -22.428 29.019 1.00 32.75 203 GLN A CA 1
ATOM 1666 C C . GLN A 1 203 ? -1.476 -23.708 29.841 1.00 32.75 203 GLN A C 1
ATOM 1668 O O . GLN A 1 203 ? -0.733 -24.665 29.642 1.00 32.75 203 GLN A O 1
ATOM 1673 N N . ILE A 1 204 ? -2.492 -23.774 30.715 1.00 30.97 204 ILE A N 1
ATOM 1674 C CA . ILE A 1 204 ? -2.712 -24.948 31.593 1.00 30.97 204 ILE A CA 1
ATOM 1675 C C . ILE A 1 204 ? -4.053 -25.666 31.333 1.00 30.97 204 ILE A C 1
ATOM 1677 O O . ILE A 1 204 ? -4.158 -26.858 31.595 1.00 30.97 204 ILE A O 1
ATOM 1681 N N . GLU A 1 205 ? -5.047 -25.030 30.714 1.00 29.22 205 GLU A N 1
ATOM 1682 C CA . GLU A 1 205 ? -6.350 -25.663 30.427 1.00 29.22 205 GLU A CA 1
ATOM 1683 C C . GLU A 1 205 ? -6.384 -26.358 29.050 1.00 29.22 205 GLU A C 1
ATOM 1685 O O . GLU A 1 205 ? -7.184 -26.017 28.179 1.00 29.22 205 GLU A O 1
ATOM 1690 N N . LYS A 1 206 ? -5.479 -27.320 28.819 1.00 32.12 206 LYS A N 1
ATOM 1691 C CA . LYS A 1 206 ? -5.549 -28.223 27.649 1.00 32.12 206 LYS A CA 1
ATOM 1692 C C . LYS A 1 206 ? -5.966 -29.654 27.960 1.00 32.12 206 LYS A C 1
ATOM 1694 O O . LYS A 1 206 ? -6.240 -30.385 27.017 1.00 32.12 206 LYS A O 1
ATOM 1699 N N . ASP A 1 207 ? -6.121 -30.005 29.227 1.00 31.45 207 ASP A N 1
ATOM 1700 C CA . ASP A 1 207 ? -6.698 -31.275 29.641 1.00 31.45 207 ASP A CA 1
ATOM 1701 C C . ASP A 1 207 ? -7.798 -30.976 30.669 1.00 31.45 207 ASP A C 1
ATOM 1703 O O . ASP A 1 207 ? -7.646 -30.087 31.500 1.00 31.45 207 ASP A O 1
ATOM 1707 N N . ASP A 1 208 ? -8.912 -31.696 30.570 1.00 31.11 208 ASP A N 1
ATOM 1708 C CA . ASP A 1 208 ? -10.118 -31.607 31.407 1.00 31.11 208 ASP A CA 1
ATOM 1709 C C . ASP A 1 208 ? -11.121 -30.484 31.079 1.00 31.11 208 ASP A C 1
ATOM 1711 O O . ASP A 1 208 ? -11.252 -29.477 31.771 1.00 31.11 208 ASP A O 1
ATOM 1715 N N . ASN A 1 209 ? -11.989 -30.736 30.094 1.00 30.44 209 ASN A N 1
ATOM 1716 C CA . ASN A 1 209 ? -13.323 -31.261 30.426 1.00 30.44 209 ASN A CA 1
ATOM 1717 C C . ASN A 1 209 ? -14.201 -31.460 29.183 1.00 30.44 209 ASN A C 1
ATOM 1719 O O . ASN A 1 209 ? -14.797 -30.536 28.632 1.00 30.44 209 ASN A O 1
ATOM 1723 N N . ASN A 1 210 ? -14.377 -32.735 28.833 1.00 38.06 210 ASN A N 1
ATOM 1724 C CA . ASN A 1 210 ? -15.646 -33.224 28.319 1.00 38.06 210 ASN A CA 1
ATOM 1725 C C . ASN A 1 210 ? -16.702 -33.014 29.409 1.00 38.06 210 ASN A C 1
ATOM 1727 O O . ASN A 1 210 ? -16.663 -33.712 30.418 1.00 38.06 210 ASN A O 1
ATOM 1731 N N . ASN A 1 211 ? -17.669 -32.125 29.194 1.00 31.78 211 ASN A N 1
ATOM 1732 C CA . ASN A 1 211 ? -19.049 -32.447 29.536 1.00 31.78 211 ASN A CA 1
ATOM 1733 C C . ASN A 1 211 ? -20.051 -31.511 28.864 1.00 31.78 211 ASN A C 1
ATOM 1735 O O . ASN A 1 211 ? -19.924 -30.291 28.857 1.00 31.78 211 ASN A O 1
ATOM 1739 N N . ASN A 1 212 ? -21.064 -32.166 28.305 1.00 39.94 212 ASN A N 1
ATOM 1740 C CA . ASN A 1 212 ? -22.230 -31.609 27.650 1.00 39.94 212 ASN A CA 1
ATOM 1741 C C . ASN A 1 212 ? -22.901 -30.504 28.471 1.00 39.94 212 ASN A C 1
ATOM 1743 O O . ASN A 1 212 ? -23.274 -30.734 29.618 1.00 39.94 212 ASN A O 1
ATOM 1747 N N . ASN A 1 213 ? -23.198 -29.382 27.815 1.00 33.19 213 ASN A N 1
ATOM 1748 C CA . ASN A 1 213 ? -24.518 -28.766 27.899 1.00 33.19 213 ASN A CA 1
ATOM 1749 C C . ASN A 1 213 ? -24.772 -27.877 26.677 1.00 33.19 213 ASN A C 1
ATOM 1751 O O . ASN A 1 213 ? -24.096 -26.878 26.450 1.00 33.19 213 ASN A O 1
ATOM 1755 N N . ASN A 1 214 ? -25.786 -28.267 25.902 1.00 38.50 214 ASN A N 1
ATOM 1756 C CA . ASN A 1 214 ? -26.409 -27.449 24.873 1.00 38.50 214 ASN A CA 1
ATOM 1757 C C . ASN A 1 214 ? -26.994 -26.192 25.522 1.00 38.50 214 ASN A C 1
ATOM 1759 O O . ASN A 1 214 ? -28.074 -26.247 26.100 1.00 38.50 214 ASN A O 1
ATOM 1763 N N . ASN A 1 215 ? -26.305 -25.066 25.381 1.00 37.69 215 ASN A N 1
ATOM 1764 C CA . ASN A 1 215 ? -26.913 -23.746 25.428 1.00 37.69 215 ASN A CA 1
ATOM 1765 C C . ASN A 1 215 ? -26.268 -22.899 24.334 1.00 37.69 215 ASN A C 1
ATOM 1767 O O . ASN A 1 215 ? -25.049 -22.758 24.286 1.00 37.69 215 ASN A O 1
ATOM 1771 N N . ASN A 1 216 ? -27.106 -22.341 23.459 1.00 43.72 216 ASN A N 1
ATOM 1772 C CA . ASN A 1 216 ? -26.755 -21.377 22.414 1.00 43.72 216 ASN A CA 1
ATOM 1773 C C . ASN A 1 216 ? -26.302 -20.031 23.023 1.00 43.72 216 ASN A C 1
ATOM 1775 O O . ASN A 1 216 ? -26.878 -18.986 22.724 1.00 43.72 216 ASN A O 1
ATOM 1779 N N . ASN A 1 217 ? -25.290 -20.032 23.890 1.00 50.09 217 ASN A N 1
ATOM 1780 C CA . ASN A 1 217 ? -24.620 -18.809 24.311 1.00 50.09 217 ASN A CA 1
ATOM 1781 C C . ASN A 1 217 ? -23.652 -18.410 23.199 1.00 50.09 217 ASN A C 1
ATOM 1783 O O . ASN A 1 217 ? -22.508 -18.853 23.162 1.00 50.09 217 ASN A O 1
ATOM 1787 N N . LYS A 1 218 ? -24.133 -17.596 22.255 1.00 64.12 218 LYS A N 1
ATOM 1788 C CA . LYS A 1 218 ? -23.251 -16.867 21.341 1.00 64.12 218 LYS A CA 1
ATOM 1789 C C . LYS A 1 218 ? -22.327 -15.984 22.176 1.00 64.12 218 LYS A C 1
ATOM 1791 O O . LYS A 1 218 ? -22.819 -15.154 22.939 1.00 64.12 218 LYS A O 1
ATOM 1796 N N . ASN A 1 219 ? -21.015 -16.138 22.020 1.00 82.38 219 ASN A N 1
ATOM 1797 C CA . ASN A 1 219 ? -20.064 -15.207 22.620 1.00 82.38 219 ASN A CA 1
ATOM 1798 C C . ASN A 1 219 ? -20.203 -13.851 21.919 1.00 82.38 219 ASN A C 1
ATOM 1800 O O . ASN A 1 219 ? -20.080 -13.766 20.694 1.00 82.38 219 ASN A O 1
ATOM 1804 N N . ILE A 1 220 ? -20.493 -12.807 22.697 1.00 89.31 220 ILE A N 1
ATOM 1805 C CA . ILE A 1 220 ? -20.628 -11.432 22.213 1.00 89.31 220 ILE A CA 1
ATOM 1806 C C . ILE A 1 220 ? -19.426 -10.638 22.713 1.00 89.31 220 ILE A C 1
ATOM 1808 O O . ILE A 1 220 ? -19.228 -10.489 23.916 1.00 89.31 220 ILE A O 1
ATOM 1812 N N . TYR A 1 221 ? -18.653 -10.108 21.773 1.00 95.00 221 TYR A N 1
ATOM 1813 C CA . TYR A 1 221 ? -17.520 -9.224 22.015 1.00 95.00 221 TYR A CA 1
ATOM 1814 C C . TYR A 1 221 ? -17.883 -7.782 21.662 1.00 95.00 221 TYR A C 1
ATOM 1816 O O . TYR A 1 221 ? -18.789 -7.539 20.860 1.00 95.00 221 TYR A O 1
ATOM 1824 N N . GLN A 1 222 ? -17.158 -6.820 22.231 1.00 96.06 222 GLN A N 1
ATOM 1825 C CA . GLN A 1 222 ? -17.342 -5.396 21.958 1.00 96.06 222 GLN A CA 1
ATOM 1826 C C . GLN A 1 222 ? -16.005 -4.722 21.664 1.00 96.06 222 GLN A C 1
ATOM 1828 O O . GLN A 1 222 ? -14.975 -5.090 22.220 1.00 96.06 222 GLN A O 1
ATOM 1833 N N . THR A 1 223 ? -16.028 -3.735 20.776 1.00 97.75 223 THR A N 1
ATOM 1834 C CA . THR A 1 223 ? -14.902 -2.835 20.527 1.00 97.75 223 THR A CA 1
ATOM 1835 C C . THR A 1 223 ? -15.419 -1.522 19.955 1.00 97.75 223 THR A C 1
ATOM 1837 O O . THR A 1 223 ? -16.518 -1.474 19.413 1.00 97.75 223 THR A O 1
ATOM 1840 N N . GLN A 1 224 ? -14.635 -0.453 20.009 1.00 97.50 224 GLN A N 1
ATOM 1841 C CA . GLN A 1 224 ? -15.003 0.801 19.352 1.00 97.50 224 GLN A CA 1
ATOM 1842 C C . GLN A 1 224 ? -14.973 0.647 17.821 1.00 97.50 224 GLN A C 1
ATOM 1844 O O . GLN A 1 224 ? -15.949 0.957 17.132 1.00 97.50 224 GLN A O 1
ATOM 1849 N N . VAL A 1 225 ? -13.887 0.085 17.278 1.00 98.75 225 VAL A N 1
ATOM 1850 C CA . VAL A 1 225 ? -13.688 -0.061 15.828 1.00 98.75 225 VAL A CA 1
ATOM 1851 C C . VAL A 1 225 ? -13.332 -1.498 15.447 1.00 98.75 225 VAL A C 1
ATOM 1853 O O . VAL A 1 225 ? -12.289 -2.022 15.835 1.00 98.75 225 VAL A O 1
ATOM 1856 N N . SER A 1 226 ? -14.153 -2.131 14.609 1.00 98.69 226 SER A N 1
ATOM 1857 C CA . SER A 1 226 ? -13.797 -3.413 13.994 1.00 98.69 226 SER A CA 1
ATOM 1858 C C . SER A 1 226 ? -13.074 -3.193 12.666 1.00 98.69 226 SER A C 1
ATOM 1860 O O . SER A 1 226 ? -13.530 -2.416 11.827 1.00 98.69 226 SER A O 1
ATOM 1862 N N . ILE A 1 227 ? -11.954 -3.884 12.452 1.00 98.88 227 ILE A N 1
ATOM 1863 C CA . ILE A 1 227 ? -11.143 -3.787 11.234 1.00 98.88 227 ILE A CA 1
ATOM 1864 C C . ILE A 1 227 ? -11.110 -5.155 10.553 1.00 98.88 227 ILE A C 1
ATOM 1866 O O . ILE A 1 227 ? -10.503 -6.094 11.057 1.00 98.88 227 ILE A O 1
ATOM 1870 N N . ILE A 1 228 ? -11.717 -5.279 9.376 1.00 98.69 228 ILE A N 1
ATOM 1871 C CA . ILE A 1 228 ? -11.744 -6.532 8.616 1.00 98.69 228 ILE A CA 1
ATOM 1872 C C . ILE A 1 228 ? -10.538 -6.557 7.677 1.00 98.69 228 ILE A C 1
ATOM 1874 O O . ILE A 1 228 ? -10.494 -5.801 6.712 1.00 98.69 228 ILE A O 1
ATOM 1878 N N . GLY A 1 229 ? -9.576 -7.444 7.926 1.00 98.06 229 GLY A N 1
ATOM 1879 C CA . GLY A 1 229 ? -8.381 -7.662 7.110 1.00 98.06 229 GLY A CA 1
ATOM 1880 C C . GLY A 1 229 ? -7.076 -7.275 7.812 1.00 98.06 229 GLY A C 1
ATOM 1881 O O . GLY A 1 229 ? -6.810 -6.104 8.072 1.00 98.06 229 GLY A O 1
ATOM 1882 N N . GLY A 1 230 ? -6.203 -8.263 8.017 1.00 96.06 230 GLY A N 1
ATOM 1883 C CA . GLY A 1 230 ? -4.865 -8.149 8.611 1.00 96.06 230 GLY A CA 1
ATOM 1884 C C . GLY A 1 230 ? -3.764 -7.819 7.599 1.00 96.06 230 GLY A C 1
ATOM 1885 O O . GLY A 1 230 ? -2.625 -8.259 7.735 1.00 96.06 230 GLY A O 1
ATOM 1886 N N . GLY A 1 231 ? -4.100 -7.086 6.535 1.00 95.06 231 GLY A N 1
ATOM 1887 C CA . GLY A 1 231 ? -3.114 -6.520 5.614 1.00 95.06 231 GLY A CA 1
ATOM 1888 C C . GLY A 1 231 ? -2.482 -5.234 6.165 1.00 95.06 231 GLY A C 1
ATOM 1889 O O . GLY A 1 231 ? -2.883 -4.753 7.224 1.00 95.06 231 GLY A O 1
ATOM 1890 N N . PRO A 1 232 ? -1.545 -4.606 5.428 1.00 94.62 232 PRO A N 1
ATOM 1891 C CA . PRO A 1 232 ? -0.895 -3.380 5.890 1.00 94.62 232 PRO A CA 1
ATOM 1892 C C . PRO A 1 232 ? -1.863 -2.253 6.254 1.00 94.62 232 PRO A C 1
ATOM 1894 O O . PRO A 1 232 ? -1.648 -1.592 7.258 1.00 94.62 232 PRO A O 1
ATOM 1897 N N . ALA A 1 233 ? -2.944 -2.057 5.490 1.00 97.00 233 ALA A N 1
ATOM 1898 C CA . ALA A 1 233 ? -3.945 -1.032 5.791 1.00 97.00 233 ALA A CA 1
ATOM 1899 C C . ALA A 1 233 ? -4.584 -1.245 7.173 1.00 97.00 233 ALA A C 1
ATOM 1901 O O . ALA A 1 233 ? -4.538 -0.354 8.017 1.00 97.00 233 ALA A O 1
ATOM 1902 N N . GLY A 1 234 ? -5.124 -2.441 7.424 1.00 98.25 234 GLY A N 1
ATOM 1903 C CA . GLY A 1 234 ? -5.802 -2.750 8.682 1.00 98.25 234 GLY A CA 1
ATOM 1904 C C . GLY A 1 234 ? -4.864 -2.723 9.885 1.00 98.25 234 GLY A C 1
ATOM 1905 O O . GLY A 1 234 ? -5.209 -2.163 10.922 1.00 98.25 234 GLY A O 1
ATOM 1906 N N . LEU A 1 235 ? -3.645 -3.242 9.726 1.00 98.25 235 LEU A N 1
ATOM 1907 C CA . LEU A 1 235 ? -2.639 -3.241 10.786 1.00 98.25 235 LEU A CA 1
ATOM 1908 C C . LEU A 1 235 ? -2.127 -1.828 11.113 1.00 98.25 235 LEU A C 1
ATOM 1910 O O . LEU A 1 235 ? -2.022 -1.474 12.285 1.00 98.25 235 LEU A O 1
ATOM 1914 N N . VAL A 1 236 ? -1.868 -0.992 10.100 1.00 98.25 236 VAL A N 1
ATOM 1915 C CA . VAL A 1 236 ? -1.489 0.417 10.311 1.00 98.25 236 VAL A CA 1
ATOM 1916 C C . VAL A 1 236 ? -2.622 1.192 10.973 1.00 98.25 236 VAL A C 1
ATOM 1918 O O . VAL A 1 236 ? -2.366 1.971 11.888 1.00 98.25 236 VAL A O 1
ATOM 1921 N N . LEU A 1 237 ? -3.872 0.968 10.556 1.00 98.62 237 LEU A N 1
ATOM 1922 C CA . LEU A 1 237 ? -5.023 1.600 11.193 1.00 98.62 237 LEU A CA 1
ATOM 1923 C C . LEU A 1 237 ? -5.136 1.203 12.666 1.00 98.62 237 LEU A C 1
ATOM 1925 O O . LEU A 1 237 ? -5.275 2.083 13.508 1.00 98.62 237 LEU A O 1
ATOM 1929 N N . SER A 1 238 ? -5.034 -0.093 12.981 1.00 98.25 238 SER A N 1
ATOM 1930 C CA . SER A 1 238 ? -5.095 -0.571 14.367 1.00 98.25 238 SER A CA 1
ATOM 1931 C C . SER A 1 238 ? -4.018 0.079 15.233 1.00 98.25 238 SER A C 1
ATOM 1933 O O . SER A 1 238 ? -4.308 0.517 16.345 1.00 98.25 238 SER A O 1
ATOM 1935 N N . GLN A 1 239 ? -2.802 0.227 14.702 1.00 95.25 239 GLN A N 1
ATOM 1936 C CA . GLN A 1 239 ? -1.719 0.907 15.405 1.00 95.25 239 GLN A CA 1
ATOM 1937 C C . GLN A 1 239 ? -2.019 2.396 15.623 1.00 95.25 239 GLN A C 1
ATOM 1939 O O . GLN A 1 239 ? -1.850 2.904 16.727 1.00 95.25 239 GLN A O 1
ATOM 1944 N N . LEU A 1 240 ? -2.503 3.105 14.599 1.00 95.31 240 LEU A N 1
ATOM 1945 C CA . LEU A 1 240 ? -2.860 4.524 14.710 1.00 95.31 240 LEU A CA 1
ATOM 1946 C C . LEU A 1 240 ? -3.977 4.766 15.732 1.00 95.31 240 LEU A C 1
ATOM 1948 O O . LEU A 1 240 ? -3.898 5.724 16.497 1.00 95.31 240 LEU A O 1
ATOM 1952 N N . LEU A 1 241 ? -4.993 3.901 15.756 1.00 95.25 241 LEU A N 1
ATOM 1953 C CA . LEU A 1 241 ? -6.085 3.972 16.728 1.00 95.25 241 LEU A CA 1
ATOM 1954 C C . LEU A 1 241 ? -5.594 3.660 18.143 1.00 95.25 241 LEU A C 1
ATOM 1956 O O . LEU A 1 241 ? -5.913 4.402 19.070 1.00 95.25 241 LEU A O 1
ATOM 1960 N N . PHE A 1 242 ? -4.739 2.646 18.300 1.00 92.50 242 PHE A N 1
ATOM 1961 C CA . PHE A 1 242 ? -4.115 2.327 19.582 1.00 92.50 242 PHE A CA 1
ATOM 1962 C C . PHE A 1 242 ? -3.327 3.518 20.149 1.00 92.50 242 PHE A C 1
ATOM 1964 O O . PHE A 1 242 ? -3.507 3.873 21.311 1.00 92.50 242 PHE A O 1
ATOM 1971 N N . LEU A 1 243 ? -2.514 4.194 19.327 1.00 84.56 243 LEU A N 1
ATOM 1972 C CA . LEU A 1 243 ? -1.758 5.379 19.758 1.00 84.56 243 LEU A CA 1
ATOM 1973 C C . LEU A 1 243 ? -2.656 6.561 20.159 1.00 84.56 243 LEU A C 1
ATOM 1975 O O . LEU A 1 243 ? -2.214 7.429 20.910 1.00 84.56 243 LEU A O 1
ATOM 1979 N N . ALA A 1 244 ? -3.904 6.593 19.688 1.00 84.31 244 ALA A N 1
ATOM 1980 C CA . ALA A 1 244 ? -4.910 7.572 20.089 1.00 84.31 244 ALA A CA 1
ATOM 1981 C C . ALA A 1 244 ? -5.780 7.116 21.278 1.00 84.31 244 ALA A C 1
ATOM 1983 O O . ALA A 1 244 ? -6.619 7.881 21.751 1.00 84.31 244 ALA A O 1
ATOM 1984 N N . GLY A 1 245 ? -5.580 5.896 21.788 1.00 84.00 245 GLY A N 1
ATOM 1985 C CA . GLY A 1 245 ? -6.383 5.321 22.868 1.00 84.00 245 GLY A CA 1
ATOM 1986 C C . GLY A 1 245 ? -7.771 4.842 22.433 1.00 84.00 245 GLY A C 1
ATOM 1987 O O . GLY A 1 245 ? -8.661 4.773 23.276 1.00 84.00 245 GLY A O 1
ATOM 1988 N N . ILE A 1 246 ? -7.953 4.535 21.144 1.00 91.31 246 ILE A N 1
ATOM 1989 C CA . ILE A 1 246 ? -9.194 3.992 20.579 1.00 91.31 246 ILE A CA 1
ATOM 1990 C C . ILE A 1 246 ? -9.049 2.480 20.422 1.00 91.31 246 ILE A C 1
ATOM 1992 O O . ILE A 1 246 ? -8.123 1.987 19.767 1.00 91.31 246 ILE A O 1
ATOM 1996 N N . GLU A 1 247 ? -9.981 1.740 21.009 1.00 94.38 247 GLU A N 1
ATOM 1997 C CA . GLU A 1 247 ? -10.012 0.287 20.951 1.00 94.38 247 GLU A CA 1
ATOM 1998 C C . GLU A 1 247 ? -10.324 -0.201 19.536 1.00 94.38 247 GLU A C 1
ATOM 2000 O O . GLU A 1 247 ? -11.222 0.292 18.848 1.00 94.38 247 GLU A O 1
ATOM 2005 N N . SER A 1 248 ? -9.561 -1.192 19.084 1.00 98.25 248 SER A N 1
ATOM 2006 C CA . SER A 1 248 ? -9.824 -1.832 17.804 1.00 98.25 248 SER A CA 1
ATOM 2007 C C . SER A 1 248 ? -9.437 -3.298 17.812 1.00 98.25 248 SER A C 1
ATOM 2009 O O . SER A 1 248 ? -8.439 -3.679 18.429 1.00 98.25 248 SER A O 1
ATOM 2011 N N . ILE A 1 249 ? -10.215 -4.090 17.075 1.00 98.62 249 ILE A N 1
ATOM 2012 C CA . ILE A 1 249 ? -9.972 -5.517 16.853 1.00 98.62 249 ILE A CA 1
ATOM 2013 C C . ILE A 1 249 ? -9.804 -5.756 15.357 1.00 98.62 249 ILE A C 1
ATOM 2015 O O . ILE A 1 249 ? -10.682 -5.413 14.559 1.00 98.62 249 ILE A O 1
ATOM 2019 N N . VAL A 1 250 ? -8.673 -6.354 14.978 1.00 98.81 250 VAL A N 1
ATOM 2020 C CA . VAL A 1 250 ? -8.407 -6.768 13.597 1.00 98.81 250 VAL A CA 1
ATOM 2021 C C . VAL A 1 250 ? -8.891 -8.199 13.396 1.00 98.81 250 VAL A C 1
ATOM 2023 O O . VAL A 1 250 ? -8.472 -9.102 14.109 1.00 98.81 250 VAL A O 1
ATOM 2026 N N . VAL A 1 251 ? -9.734 -8.415 12.391 1.00 98.31 251 VAL A N 1
ATOM 2027 C CA . VAL A 1 251 ? -10.334 -9.707 12.045 1.00 98.31 251 VAL A CA 1
ATOM 2028 C C . VAL A 1 251 ? -9.783 -10.158 10.690 1.00 98.31 251 VAL A C 1
ATOM 2030 O O . VAL A 1 251 ? -10.089 -9.564 9.657 1.00 98.31 251 VAL A O 1
ATOM 2033 N N . GLU A 1 252 ? -8.953 -11.199 10.665 1.00 97.75 252 GLU A N 1
ATOM 2034 C CA . GLU A 1 252 ? -8.318 -11.740 9.459 1.00 97.75 252 GLU A CA 1
ATOM 2035 C C . GLU A 1 252 ? -8.758 -13.180 9.199 1.00 97.75 252 GLU A C 1
ATOM 2037 O O . GLU A 1 252 ? -8.696 -14.051 10.060 1.00 97.75 252 GLU A O 1
ATOM 2042 N N . LYS A 1 253 ? -9.148 -13.449 7.952 1.00 96.50 253 LYS A N 1
ATOM 2043 C CA . LYS A 1 253 ? -9.616 -14.775 7.536 1.00 96.50 253 LYS A CA 1
ATOM 2044 C C . LYS A 1 253 ? -8.516 -15.818 7.365 1.00 96.50 253 LYS A C 1
ATOM 2046 O O . LYS A 1 253 ? -8.801 -17.005 7.286 1.00 96.50 253 LYS A O 1
ATOM 2051 N N . ARG A 1 254 ? -7.268 -15.389 7.194 1.00 95.56 254 ARG A N 1
ATOM 2052 C CA . ARG A 1 254 ? -6.107 -16.272 7.033 1.00 95.56 254 ARG A CA 1
ATOM 2053 C C . ARG A 1 254 ? -5.388 -16.482 8.358 1.00 95.56 254 ARG A C 1
ATOM 2055 O O . ARG A 1 254 ? -5.516 -15.684 9.282 1.00 95.56 254 ARG A O 1
ATOM 2062 N N . SER A 1 255 ? -4.571 -17.527 8.404 1.00 96.31 255 SER A N 1
ATOM 2063 C CA . SER A 1 255 ? -3.622 -17.730 9.492 1.00 96.31 255 SER A CA 1
ATOM 2064 C C . SER A 1 255 ? -2.532 -16.653 9.491 1.00 96.31 255 SER A C 1
ATOM 2066 O O . SER A 1 255 ? -2.203 -16.069 8.449 1.00 96.31 255 SER A O 1
ATOM 2068 N N . LYS A 1 256 ? -1.928 -16.432 10.664 1.00 95.94 256 LYS A N 1
ATOM 2069 C CA . LYS A 1 256 ? -0.770 -15.544 10.839 1.00 95.94 256 LYS A CA 1
ATOM 2070 C C . LYS A 1 256 ? 0.375 -15.905 9.884 1.00 95.94 256 LYS A C 1
ATOM 2072 O O . LYS A 1 256 ? 0.880 -15.047 9.165 1.00 95.94 256 LYS A O 1
ATOM 2077 N N . GLU A 1 257 ? 0.726 -17.187 9.807 1.00 95.06 257 GLU A N 1
ATOM 2078 C CA . GLU A 1 257 ? 1.787 -17.682 8.919 1.00 95.06 257 GLU A CA 1
ATOM 2079 C C . GLU A 1 257 ? 1.499 -17.355 7.444 1.00 95.06 257 GLU A C 1
ATOM 2081 O O . GLU A 1 257 ? 2.380 -16.911 6.702 1.00 95.06 257 GLU A O 1
ATOM 2086 N N . SER A 1 258 ? 0.244 -17.508 7.012 1.00 92.81 258 SER A N 1
ATOM 2087 C CA . SER A 1 258 ? -0.154 -17.245 5.628 1.00 92.81 258 SER A CA 1
ATOM 2088 C C . SER A 1 258 ? 0.019 -15.775 5.233 1.00 92.81 258 SER A C 1
ATOM 2090 O O . SER A 1 258 ? 0.432 -15.482 4.108 1.00 92.81 258 SER A O 1
ATOM 2092 N N . ILE A 1 259 ? -0.282 -14.830 6.130 1.00 92.50 259 ILE A N 1
ATOM 2093 C CA . ILE A 1 259 ? -0.122 -13.399 5.831 1.00 92.50 259 ILE A CA 1
ATOM 2094 C C . ILE A 1 259 ? 1.334 -12.927 5.945 1.00 92.50 259 ILE A C 1
ATOM 2096 O O . ILE A 1 259 ? 1.741 -12.074 5.156 1.00 92.50 259 ILE A O 1
ATOM 2100 N N . GLU A 1 260 ? 2.131 -13.511 6.845 1.00 91.38 260 GLU A N 1
ATOM 2101 C CA . GLU A 1 260 ? 3.558 -13.191 7.031 1.00 91.38 260 GLU A CA 1
ATOM 2102 C C . GLU A 1 260 ? 4.451 -13.721 5.899 1.00 91.38 260 GLU A C 1
ATOM 2104 O O . GLU A 1 260 ? 5.526 -13.180 5.641 1.00 91.38 260 GLU A O 1
ATOM 2109 N N . THR A 1 261 ? 4.014 -14.762 5.188 1.00 86.25 261 THR A N 1
ATOM 2110 C CA . THR A 1 261 ? 4.780 -15.384 4.091 1.00 86.25 261 THR A CA 1
ATOM 2111 C C . THR A 1 261 ? 4.354 -14.899 2.706 1.00 86.25 261 THR A C 1
ATOM 2113 O O . THR A 1 261 ? 5.033 -15.159 1.709 1.00 86.25 261 THR A O 1
ATOM 2116 N N . ARG A 1 262 ? 3.247 -14.153 2.603 1.00 82.62 262 ARG A N 1
ATOM 2117 C CA . ARG A 1 262 ? 2.684 -13.731 1.318 1.00 82.62 262 ARG A CA 1
ATOM 2118 C C . ARG A 1 262 ? 3.558 -12.690 0.625 1.00 82.62 262 ARG A C 1
ATOM 2120 O O . ARG A 1 262 ? 3.481 -11.491 0.890 1.00 82.62 262 ARG A O 1
ATOM 2127 N N . ILE A 1 263 ? 4.316 -13.142 -0.365 1.00 76.38 263 ILE A N 1
ATOM 2128 C CA . ILE A 1 263 ? 5.220 -12.288 -1.126 1.00 76.38 263 ILE A CA 1
ATOM 2129 C C . ILE A 1 263 ? 4.431 -11.288 -1.987 1.00 76.38 263 ILE A C 1
ATOM 2131 O O . ILE A 1 263 ? 3.685 -11.655 -2.897 1.00 76.38 263 ILE A O 1
ATOM 2135 N N . ARG A 1 264 ? 4.653 -9.996 -1.736 1.00 76.25 264 ARG A N 1
ATOM 2136 C CA . ARG A 1 264 ? 4.237 -8.884 -2.601 1.00 76.25 264 ARG A CA 1
ATOM 2137 C C . ARG A 1 264 ? 5.430 -7.961 -2.855 1.00 76.25 264 ARG A C 1
ATOM 2139 O O . ARG A 1 264 ? 6.411 -7.961 -2.107 1.00 76.25 264 ARG A O 1
ATOM 2146 N N . ALA A 1 265 ? 5.408 -7.238 -3.973 1.00 65.12 265 ALA A N 1
ATOM 2147 C CA . ALA A 1 265 ? 6.393 -6.186 -4.202 1.00 65.12 265 ALA A CA 1
ATOM 2148 C C . ALA A 1 265 ? 6.158 -5.060 -3.183 1.00 65.12 265 ALA A C 1
ATOM 2150 O O . ALA A 1 265 ? 5.012 -4.744 -2.882 1.00 65.12 265 ALA A O 1
ATOM 2151 N N . GLY A 1 266 ? 7.230 -4.488 -2.641 1.00 72.31 266 GLY A N 1
ATOM 2152 C CA . GLY A 1 266 ? 7.144 -3.375 -1.703 1.00 72.31 266 GLY A CA 1
ATOM 2153 C C . GLY A 1 266 ? 8.143 -2.303 -2.102 1.00 72.31 266 GLY A C 1
ATOM 2154 O O . GLY A 1 266 ? 9.354 -2.512 -2.023 1.00 72.31 266 GLY A O 1
ATOM 2155 N N . ALA A 1 267 ? 7.618 -1.187 -2.590 1.00 87.12 267 ALA A N 1
ATOM 2156 C CA . ALA A 1 267 ? 8.331 0.073 -2.669 1.00 87.12 267 ALA A CA 1
ATOM 2157 C C . ALA A 1 267 ? 7.513 1.081 -1.867 1.00 87.12 267 ALA A C 1
ATOM 2159 O O . ALA A 1 267 ? 6.295 1.171 -2.029 1.00 87.12 267 ALA A O 1
ATOM 2160 N N . LEU A 1 268 ? 8.186 1.769 -0.961 1.00 91.62 268 LEU A N 1
ATOM 2161 C CA . LEU A 1 268 ? 7.594 2.707 -0.030 1.00 91.62 268 LEU A CA 1
ATOM 2162 C C . LEU A 1 268 ? 7.950 4.116 -0.473 1.00 91.62 268 LEU A C 1
ATOM 2164 O O . LEU A 1 268 ? 9.115 4.404 -0.748 1.00 91.62 268 LEU A O 1
ATOM 2168 N N . GLU A 1 269 ? 6.938 4.967 -0.537 1.00 92.25 269 GLU A N 1
ATOM 2169 C CA . GLU A 1 269 ? 7.110 6.409 -0.649 1.00 92.25 269 GLU A CA 1
ATOM 2170 C C . GLU A 1 269 ? 7.668 6.969 0.660 1.00 92.25 269 GLU A C 1
ATOM 2172 O O . GLU A 1 269 ? 7.418 6.410 1.733 1.00 92.25 269 GLU A O 1
ATOM 2177 N N . GLN A 1 270 ? 8.357 8.110 0.586 1.00 89.62 270 GLN A N 1
ATOM 2178 C CA . GLN A 1 270 ? 8.903 8.777 1.770 1.00 89.62 270 GLN A CA 1
ATOM 2179 C C . GLN A 1 270 ? 7.828 8.987 2.847 1.00 89.62 270 GLN A C 1
ATOM 2181 O O . GLN A 1 270 ? 8.015 8.590 3.988 1.00 89.62 270 GLN A O 1
ATOM 2186 N N . VAL A 1 271 ? 6.648 9.479 2.457 1.00 88.81 271 VAL A N 1
ATOM 2187 C CA . VAL A 1 271 ? 5.527 9.745 3.379 1.00 88.81 271 VAL A CA 1
ATOM 2188 C C . VAL A 1 271 ? 5.008 8.497 4.103 1.00 88.81 271 VAL A C 1
ATOM 2190 O O . VAL A 1 271 ? 4.434 8.600 5.189 1.00 88.81 271 VAL A O 1
ATOM 2193 N N . THR A 1 272 ? 5.187 7.322 3.499 1.00 93.44 272 THR A N 1
ATOM 2194 C CA . THR A 1 272 ? 4.834 6.028 4.090 1.00 93.44 272 THR A CA 1
ATOM 2195 C C . THR A 1 272 ? 5.897 5.598 5.094 1.00 93.44 272 THR A C 1
ATOM 2197 O O . THR A 1 272 ? 5.550 5.126 6.173 1.00 93.44 272 THR A O 1
ATOM 2200 N N . VAL A 1 273 ? 7.180 5.788 4.765 1.00 92.69 273 VAL A N 1
ATOM 2201 C CA . VAL A 1 273 ? 8.293 5.536 5.695 1.00 92.69 273 VAL A CA 1
ATOM 2202 C C . VAL A 1 273 ? 8.177 6.445 6.917 1.00 92.69 273 VAL A C 1
ATOM 2204 O O . VAL A 1 273 ? 8.185 5.939 8.034 1.00 92.69 273 VAL A O 1
ATOM 2207 N N . ASP A 1 274 ? 7.930 7.740 6.712 1.00 88.56 274 ASP A N 1
ATOM 2208 C CA . ASP A 1 274 ? 7.751 8.715 7.794 1.00 88.56 274 ASP A CA 1
ATOM 2209 C C . ASP A 1 274 ? 6.591 8.320 8.729 1.00 88.56 274 ASP A C 1
ATOM 2211 O O . ASP A 1 274 ? 6.650 8.503 9.946 1.00 88.56 274 ASP A O 1
ATOM 2215 N N . LEU A 1 275 ? 5.512 7.749 8.177 1.00 89.38 275 LEU A N 1
ATOM 2216 C CA . LEU A 1 275 ? 4.407 7.236 8.985 1.00 89.38 275 LEU A CA 1
ATOM 2217 C C . LEU A 1 275 ? 4.794 5.967 9.754 1.00 89.38 275 LEU A C 1
ATOM 2219 O O . LEU A 1 275 ? 4.376 5.812 10.899 1.00 89.38 275 LEU A O 1
ATOM 2223 N N . PHE A 1 276 ? 5.580 5.068 9.160 1.00 93.06 276 PHE A N 1
ATOM 2224 C CA . PHE A 1 276 ? 6.082 3.892 9.871 1.00 93.06 276 PHE A CA 1
ATOM 2225 C C . PHE A 1 276 ? 7.021 4.265 11.021 1.00 93.06 276 PHE A C 1
ATOM 2227 O O . PHE A 1 276 ? 6.934 3.647 12.082 1.00 93.06 276 PHE A O 1
ATOM 2234 N N . ASP A 1 277 ? 7.843 5.302 10.855 1.00 87.00 277 ASP A N 1
ATOM 2235 C CA . ASP A 1 277 ? 8.626 5.885 11.948 1.00 87.00 277 ASP A CA 1
ATOM 2236 C C . ASP A 1 277 ? 7.709 6.424 13.047 1.00 87.00 277 ASP A C 1
ATOM 2238 O O . ASP A 1 277 ? 7.854 6.073 14.215 1.00 87.00 277 ASP A O 1
ATOM 2242 N N . HIS A 1 278 ? 6.695 7.204 12.665 1.00 83.38 278 HIS A N 1
ATOM 2243 C CA . HIS A 1 278 ? 5.749 7.806 13.604 1.00 83.38 278 HIS A CA 1
ATOM 2244 C C . HIS A 1 278 ? 4.971 6.792 14.455 1.00 83.38 278 HIS A C 1
ATOM 2246 O O . HIS A 1 278 ? 4.577 7.121 15.577 1.00 83.38 278 HIS A O 1
ATOM 2252 N N . ILE A 1 279 ? 4.704 5.595 13.921 1.00 85.50 279 ILE A N 1
ATOM 2253 C CA . ILE A 1 279 ? 3.984 4.533 14.640 1.00 85.50 279 ILE A CA 1
ATOM 2254 C C . ILE A 1 279 ? 4.910 3.497 15.300 1.00 85.50 279 ILE A C 1
ATOM 2256 O O . ILE A 1 279 ? 4.408 2.533 15.878 1.00 85.50 279 ILE A O 1
ATOM 2260 N N . GLY A 1 280 ? 6.232 3.698 15.239 1.00 82.81 280 GLY A N 1
ATOM 2261 C CA . GLY A 1 280 ? 7.226 2.887 15.948 1.00 82.81 280 GLY A CA 1
ATOM 2262 C C . GLY A 1 280 ? 7.668 1.602 15.238 1.00 82.81 280 GLY A C 1
ATOM 2263 O O . GLY A 1 280 ? 8.225 0.721 15.883 1.00 82.81 280 GLY A O 1
ATOM 2264 N N . VAL A 1 281 ? 7.438 1.465 13.926 1.00 90.00 281 VAL A N 1
ATOM 2265 C CA . VAL A 1 281 ? 7.781 0.247 13.149 1.00 90.00 281 VAL A CA 1
ATOM 2266 C C . VAL A 1 281 ? 8.748 0.504 11.983 1.00 90.00 281 VAL A C 1
ATOM 2268 O O . VAL A 1 281 ? 8.951 -0.364 11.130 1.00 90.00 281 VAL A O 1
ATOM 2271 N N . GLY A 1 282 ? 9.353 1.694 11.930 1.00 91.06 282 GLY A N 1
ATOM 2272 C CA . GLY A 1 282 ? 10.239 2.120 10.842 1.00 91.06 282 GLY A CA 1
ATOM 2273 C C . GLY A 1 282 ? 11.696 1.649 10.941 1.00 91.06 282 GLY A C 1
ATOM 2274 O O . GLY A 1 282 ? 12.373 1.551 9.920 1.00 91.06 282 GLY A O 1
ATOM 2275 N N . GLU A 1 283 ? 12.185 1.259 12.124 1.00 91.31 283 GLU A N 1
ATOM 2276 C CA . GLU A 1 283 ? 13.606 0.925 12.354 1.00 91.31 283 GLU A CA 1
ATOM 2277 C C . GLU A 1 283 ? 14.153 -0.127 11.368 1.00 91.31 283 GLU A C 1
ATOM 2279 O O . GLU A 1 283 ? 15.201 0.053 10.741 1.00 91.31 283 GLU A O 1
ATOM 2284 N N . GLN A 1 284 ? 13.417 -1.225 11.168 1.00 90.75 284 GLN A N 1
ATOM 2285 C CA . GLN A 1 284 ? 13.819 -2.283 10.236 1.00 90.75 284 GLN A CA 1
ATOM 2286 C C . GLN A 1 284 ? 13.839 -1.809 8.778 1.00 90.75 284 GLN A C 1
ATOM 2288 O O . GLN A 1 284 ? 14.664 -2.287 7.996 1.00 90.75 284 GLN A O 1
ATOM 2293 N N . ILE A 1 285 ? 12.964 -0.867 8.415 1.00 92.56 285 ILE A N 1
ATOM 2294 C CA . ILE A 1 285 ? 12.918 -0.279 7.074 1.00 92.56 285 ILE A CA 1
ATOM 2295 C C . ILE A 1 285 ? 14.193 0.529 6.833 1.00 92.56 285 ILE A C 1
ATOM 2297 O O . ILE A 1 285 ? 14.811 0.365 5.786 1.00 92.56 285 ILE A O 1
ATOM 2301 N N . HIS A 1 286 ? 14.649 1.322 7.805 1.00 91.81 286 HIS A N 1
ATOM 2302 C CA . HIS A 1 286 ? 15.914 2.063 7.696 1.00 91.81 286 HIS A CA 1
ATOM 2303 C C . HIS A 1 286 ? 17.134 1.147 7.665 1.00 91.81 286 HIS A C 1
ATOM 2305 O O . HIS A 1 286 ? 18.090 1.404 6.936 1.00 91.81 286 HIS A O 1
ATOM 2311 N N . ARG A 1 287 ? 17.107 0.049 8.428 1.00 90.81 287 ARG A N 1
ATOM 2312 C CA . ARG A 1 287 ? 18.241 -0.879 8.518 1.00 90.81 287 ARG A CA 1
ATOM 2313 C C . ARG A 1 287 ? 18.408 -1.770 7.286 1.00 90.81 287 ARG A C 1
ATOM 2315 O O . ARG A 1 287 ? 19.534 -2.119 6.941 1.00 90.81 287 ARG A O 1
ATOM 2322 N N . GLN A 1 288 ? 17.308 -2.211 6.679 1.00 88.69 288 GLN A N 1
ATOM 2323 C CA . GLN A 1 288 ? 17.312 -3.236 5.622 1.00 88.69 288 GLN A CA 1
ATOM 2324 C C . GLN A 1 288 ? 16.733 -2.747 4.288 1.00 88.69 288 GLN A C 1
ATOM 2326 O O . GLN A 1 288 ? 16.869 -3.430 3.272 1.00 88.69 288 GLN A O 1
ATOM 2331 N N . GLY A 1 289 ? 16.048 -1.606 4.278 1.00 88.69 289 GLY A N 1
ATOM 2332 C CA . GLY A 1 289 ? 15.455 -1.027 3.083 1.00 88.69 289 GLY A CA 1
ATOM 2333 C C . GLY A 1 289 ? 16.516 -0.549 2.102 1.00 88.69 289 GLY A C 1
ATOM 2334 O O . GLY A 1 289 ? 17.543 0.020 2.468 1.00 88.69 289 GLY A O 1
ATOM 2335 N N . LEU A 1 290 ? 16.255 -0.770 0.817 1.00 85.50 290 LEU A N 1
ATOM 2336 C CA . LEU A 1 290 ? 17.130 -0.322 -0.257 1.00 85.50 290 LEU A CA 1
ATOM 2337 C C . LEU A 1 290 ? 16.639 1.031 -0.771 1.00 85.50 290 LEU A C 1
ATOM 2339 O O . LEU A 1 290 ? 15.648 1.107 -1.502 1.00 85.50 290 LEU A O 1
ATOM 2343 N N . ILE A 1 291 ? 17.341 2.095 -0.393 1.00 88.00 291 ILE A N 1
ATOM 2344 C CA . ILE A 1 291 ? 17.008 3.466 -0.793 1.00 88.00 291 ILE A CA 1
ATOM 2345 C C . ILE A 1 291 ? 17.319 3.677 -2.280 1.00 88.00 291 ILE A C 1
ATOM 2347 O O . ILE A 1 291 ? 18.423 3.393 -2.754 1.00 88.00 291 ILE A O 1
ATOM 2351 N N . SER A 1 292 ? 16.354 4.223 -3.018 1.00 87.25 292 SER A N 1
ATOM 2352 C CA . SER A 1 292 ? 16.488 4.577 -4.429 1.00 87.25 292 SER A CA 1
ATOM 2353 C C . SER A 1 292 ? 16.517 6.093 -4.602 1.00 87.25 292 SER A C 1
ATOM 2355 O O . SER A 1 292 ? 15.484 6.755 -4.646 1.00 87.25 292 SER A O 1
ATOM 2357 N N . ASN A 1 293 ? 17.726 6.638 -4.753 1.00 90.31 293 ASN A N 1
ATOM 2358 C CA . ASN A 1 293 ? 17.950 8.064 -5.031 1.00 90.31 293 ASN A CA 1
ATOM 2359 C C . ASN A 1 293 ? 17.672 8.456 -6.487 1.00 90.31 293 ASN A C 1
ATOM 2361 O O . ASN A 1 293 ? 17.553 9.638 -6.803 1.00 90.31 293 ASN A O 1
ATOM 2365 N N . ASN A 1 294 ? 17.617 7.469 -7.381 1.00 91.06 294 ASN A N 1
ATOM 2366 C CA . ASN A 1 294 ? 17.463 7.673 -8.811 1.00 91.06 294 ASN A CA 1
ATOM 2367 C C . ASN A 1 294 ? 16.389 6.737 -9.365 1.00 91.06 294 ASN A C 1
ATOM 2369 O O . ASN A 1 294 ? 16.232 5.616 -8.875 1.00 91.06 294 ASN A O 1
ATOM 2373 N N . MET A 1 295 ? 15.714 7.162 -10.428 1.00 90.94 295 MET A N 1
ATOM 2374 C CA . MET A 1 295 ? 14.944 6.277 -11.294 1.00 90.94 295 MET A CA 1
ATOM 2375 C C . MET A 1 295 ? 15.826 5.887 -12.474 1.00 90.94 295 MET A C 1
ATOM 2377 O O . MET A 1 295 ? 16.318 6.756 -13.191 1.00 90.94 295 MET A O 1
ATOM 2381 N N . ASN A 1 296 ? 16.029 4.586 -12.667 1.00 90.94 296 ASN A N 1
ATOM 2382 C CA . ASN A 1 296 ? 16.879 4.067 -13.729 1.00 90.94 296 ASN A CA 1
ATOM 2383 C C . ASN A 1 296 ? 16.033 3.362 -14.773 1.00 90.94 296 ASN A C 1
ATOM 2385 O O . ASN A 1 296 ? 15.172 2.546 -14.432 1.00 90.94 296 ASN A O 1
ATOM 2389 N N . PHE A 1 297 ? 16.307 3.648 -16.040 1.00 93.44 297 PHE A N 1
ATOM 2390 C CA . PHE A 1 297 ? 15.640 2.957 -17.126 1.00 93.44 297 PHE A CA 1
ATOM 2391 C C . PHE A 1 297 ? 16.517 2.777 -18.361 1.00 93.4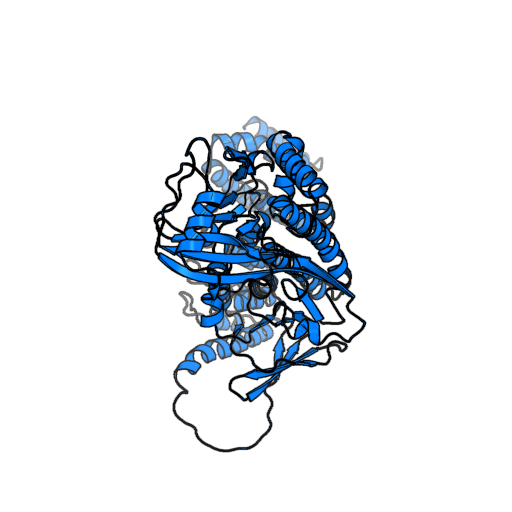4 297 PHE A C 1
ATOM 2393 O O . PHE A 1 297 ? 17.499 3.490 -18.564 1.00 93.44 297 PHE A O 1
ATOM 2400 N N . LEU A 1 298 ? 16.163 1.783 -19.168 1.00 93.62 298 LEU A N 1
ATOM 2401 C CA . LEU A 1 298 ? 16.758 1.482 -20.456 1.00 93.62 298 LEU A CA 1
ATOM 2402 C C . LEU A 1 298 ? 15.785 1.891 -21.554 1.00 93.62 298 LEU A C 1
ATOM 2404 O O . LEU A 1 298 ? 14.602 1.546 -21.513 1.00 93.62 298 LEU A O 1
ATOM 2408 N N . PHE A 1 299 ? 16.300 2.620 -22.533 1.00 95.19 299 PHE A N 1
ATOM 2409 C CA . PHE A 1 299 ? 15.541 3.071 -23.687 1.00 95.19 299 PHE A CA 1
ATOM 2410 C C . PHE A 1 299 ? 16.483 3.207 -24.888 1.00 95.19 299 PHE A C 1
ATOM 2412 O O . PHE A 1 299 ? 17.575 3.760 -24.765 1.00 95.19 299 PHE A O 1
ATOM 2419 N N . ASN A 1 300 ? 16.103 2.653 -26.045 1.00 92.38 300 ASN A N 1
ATOM 2420 C CA . ASN A 1 300 ? 16.937 2.614 -27.260 1.00 92.38 300 ASN A CA 1
ATOM 2421 C C . ASN A 1 300 ? 18.357 2.057 -27.049 1.00 92.38 300 ASN A C 1
ATOM 2423 O O . ASN A 1 300 ? 19.337 2.562 -27.605 1.00 92.38 300 ASN A O 1
ATOM 2427 N N . GLY A 1 301 ? 18.480 1.031 -26.204 1.00 90.81 301 GLY A N 1
ATOM 2428 C CA . GLY A 1 301 ? 19.768 0.426 -25.866 1.00 90.81 301 GLY A CA 1
ATOM 2429 C C . GLY A 1 301 ? 20.706 1.347 -25.077 1.00 90.81 301 GLY A C 1
ATOM 2430 O O . GLY A 1 301 ? 21.898 1.062 -24.994 1.00 90.81 301 GLY A O 1
ATOM 2431 N N . LYS A 1 302 ? 20.207 2.449 -24.504 1.00 91.94 302 LYS A N 1
ATOM 2432 C CA . LYS A 1 302 ? 20.956 3.348 -23.619 1.00 91.94 302 LYS A CA 1
ATOM 2433 C C . LYS A 1 302 ? 20.368 3.318 -22.214 1.00 91.94 302 LYS A C 1
ATOM 2435 O O . LYS A 1 302 ? 19.161 3.150 -22.044 1.00 91.94 302 LYS A O 1
ATOM 2440 N N . HIS A 1 303 ? 21.227 3.501 -21.217 1.00 91.06 303 HIS A N 1
ATOM 2441 C CA . HIS A 1 303 ? 20.823 3.680 -19.827 1.00 91.06 303 HIS A CA 1
ATOM 2442 C C . HIS A 1 303 ? 20.615 5.165 -19.507 1.00 91.06 303 HIS A C 1
ATOM 2444 O O . HIS A 1 303 ? 21.435 6.010 -19.863 1.00 91.06 303 HIS A O 1
ATOM 2450 N N . TYR A 1 304 ? 19.520 5.458 -18.811 1.00 92.00 304 TYR A N 1
ATOM 2451 C CA . TYR A 1 304 ? 19.163 6.770 -18.290 1.00 92.00 304 TYR A CA 1
ATOM 2452 C C . TYR A 1 304 ? 18.957 6.693 -16.775 1.00 92.00 304 TYR A C 1
ATOM 2454 O O . TYR A 1 304 ? 18.391 5.728 -16.253 1.00 92.00 304 TYR A O 1
ATOM 2462 N N . SER A 1 305 ? 19.396 7.734 -16.064 1.00 92.44 305 SER A N 1
ATOM 2463 C CA . SER A 1 305 ? 19.233 7.874 -14.615 1.00 92.44 305 SER A CA 1
ATOM 2464 C C . SER A 1 305 ? 18.701 9.262 -14.288 1.00 92.44 305 SER A C 1
ATOM 2466 O O . SER A 1 305 ? 19.399 10.255 -14.487 1.00 92.44 305 SER A O 1
ATOM 2468 N N . ILE A 1 306 ? 17.483 9.328 -13.755 1.00 93.88 306 ILE A N 1
ATOM 2469 C CA . ILE A 1 306 ? 16.871 10.573 -13.286 1.00 93.88 306 ILE A CA 1
ATOM 2470 C C . ILE A 1 306 ? 17.130 10.709 -11.777 1.00 93.88 306 ILE A C 1
ATOM 2472 O O . ILE A 1 306 ? 16.746 9.805 -11.028 1.00 93.88 306 ILE A O 1
ATOM 2476 N N . PRO A 1 307 ? 17.747 11.810 -11.304 1.00 93.88 307 PRO A N 1
ATOM 2477 C CA . PRO A 1 307 ? 18.101 11.993 -9.901 1.00 93.88 307 PRO A CA 1
ATOM 2478 C C . PRO A 1 307 ? 16.895 12.436 -9.069 1.00 93.88 307 PRO A C 1
ATOM 2480 O O . PRO A 1 307 ? 16.757 13.615 -8.747 1.00 93.88 307 PRO A O 1
ATOM 2483 N N . VAL A 1 308 ? 16.039 11.472 -8.720 1.00 92.69 308 VAL A N 1
ATOM 2484 C CA . VAL A 1 308 ? 14.802 11.658 -7.943 1.00 92.69 308 VAL A CA 1
ATOM 2485 C C . VAL A 1 308 ? 15.048 12.541 -6.724 1.00 92.69 308 VAL A C 1
ATOM 2487 O O . VAL A 1 308 ? 14.480 13.625 -6.659 1.00 92.69 308 VAL A O 1
ATOM 2490 N N . SER A 1 309 ? 15.974 12.166 -5.833 1.00 93.12 309 SER A N 1
ATOM 2491 C CA . SER A 1 309 ? 16.190 12.912 -4.584 1.00 93.12 309 SER A CA 1
ATOM 2492 C C . SER A 1 309 ? 16.610 14.362 -4.807 1.00 93.12 309 SER A C 1
ATOM 2494 O O . SER A 1 309 ? 16.199 15.249 -4.066 1.00 93.12 309 SER A O 1
ATOM 2496 N N . LYS A 1 310 ? 17.367 14.650 -5.869 1.00 94.38 310 LYS A N 1
ATOM 2497 C CA . LYS A 1 310 ? 17.747 16.024 -6.219 1.00 94.38 310 LYS A CA 1
ATOM 2498 C C . LYS A 1 310 ? 16.568 16.833 -6.763 1.00 94.38 310 LYS A C 1
ATOM 2500 O O . LYS A 1 310 ? 16.521 18.040 -6.550 1.00 94.38 310 LYS A O 1
ATOM 2505 N N . LEU A 1 311 ? 15.661 16.194 -7.499 1.00 93.62 311 LEU A N 1
ATOM 2506 C CA . LEU A 1 311 ? 14.510 16.853 -8.121 1.00 93.62 311 LEU A CA 1
ATOM 2507 C C . LEU A 1 311 ? 13.329 17.026 -7.161 1.00 93.62 311 LEU A C 1
ATOM 2509 O O . LEU A 1 311 ? 12.475 17.864 -7.427 1.00 93.62 311 LEU A O 1
ATOM 2513 N N . THR A 1 312 ? 13.305 16.282 -6.054 1.00 91.12 312 THR A N 1
ATOM 2514 C CA . THR A 1 312 ? 12.202 16.264 -5.079 1.00 91.12 312 THR A CA 1
ATOM 2515 C C . THR A 1 312 ? 12.642 16.689 -3.678 1.00 91.12 312 THR A C 1
ATOM 2517 O O . THR A 1 312 ? 12.115 16.192 -2.682 1.00 91.12 312 THR A O 1
ATOM 2520 N N . ASN A 1 313 ? 13.648 17.566 -3.579 1.00 89.06 313 ASN A N 1
ATOM 2521 C CA . ASN A 1 313 ? 14.151 18.126 -2.315 1.00 89.06 313 ASN A CA 1
ATOM 2522 C C . ASN A 1 313 ? 14.481 17.069 -1.241 1.00 89.06 313 ASN A C 1
ATOM 2524 O O . ASN A 1 313 ? 14.127 17.210 -0.076 1.00 89.06 313 ASN A O 1
ATOM 2528 N N . GLY A 1 314 ? 15.150 15.992 -1.643 1.00 89.81 314 GLY A N 1
ATOM 2529 C CA . GLY A 1 314 ? 15.640 14.935 -0.760 1.00 89.81 314 GLY A CA 1
ATOM 2530 C C . GLY A 1 314 ? 14.714 13.730 -0.607 1.00 89.81 314 GLY A C 1
ATOM 2531 O O . GLY A 1 314 ? 15.173 12.711 -0.101 1.00 89.81 314 GLY A O 1
ATOM 2532 N N . LYS A 1 315 ? 13.456 13.787 -1.074 1.00 90.75 315 LYS A N 1
ATOM 2533 C CA . LYS A 1 315 ? 12.548 12.626 -1.003 1.00 90.75 315 LYS A CA 1
ATOM 2534 C C . LYS A 1 315 ? 13.086 11.442 -1.815 1.00 90.75 315 LYS A C 1
ATOM 2536 O O . LYS A 1 315 ? 13.655 11.619 -2.892 1.00 90.75 315 LYS A O 1
ATOM 2541 N N . VAL A 1 316 ? 12.850 10.230 -1.324 1.00 90.56 316 VAL A N 1
ATOM 2542 C CA . VAL A 1 316 ? 13.286 8.983 -1.962 1.00 90.56 316 VAL A CA 1
ATOM 2543 C C . VAL A 1 316 ? 12.192 7.922 -1.912 1.00 90.56 316 VAL A C 1
ATOM 2545 O O . VAL A 1 316 ? 11.224 8.037 -1.165 1.00 90.56 316 VAL A O 1
ATOM 2548 N N . ASN A 1 317 ? 12.373 6.869 -2.710 1.00 89.88 317 ASN A N 1
ATOM 2549 C CA . ASN A 1 317 ? 11.625 5.627 -2.553 1.00 89.88 317 ASN A CA 1
ATOM 2550 C C . ASN A 1 317 ? 12.500 4.577 -1.872 1.00 89.88 317 ASN A C 1
ATOM 2552 O O . ASN A 1 317 ? 13.680 4.437 -2.206 1.00 89.88 317 ASN A O 1
ATOM 2556 N N . THR A 1 318 ? 11.903 3.783 -0.992 1.00 89.44 318 THR A N 1
ATOM 2557 C CA . THR A 1 318 ? 12.589 2.712 -0.264 1.00 89.44 318 THR A CA 1
ATOM 2558 C C . THR A 1 318 ? 12.015 1.365 -0.670 1.00 89.44 318 THR A C 1
ATOM 2560 O O . THR A 1 318 ? 10.838 1.083 -0.454 1.00 89.44 318 THR A O 1
ATOM 2563 N N . VAL A 1 319 ? 12.834 0.500 -1.266 1.00 86.81 319 VAL A N 1
ATOM 2564 C CA . VAL A 1 319 ? 12.422 -0.871 -1.587 1.00 86.81 319 VAL A CA 1
ATOM 2565 C C . VAL A 1 319 ? 12.570 -1.722 -0.333 1.00 86.81 319 VAL A C 1
ATOM 2567 O O . VAL A 1 319 ? 13.680 -1.947 0.148 1.00 86.81 319 VAL A O 1
ATOM 2570 N N . TYR A 1 320 ? 11.447 -2.210 0.185 1.00 87.44 320 TYR A N 1
ATOM 2571 C CA . TYR A 1 320 ? 11.399 -3.061 1.369 1.00 87.44 320 TYR A CA 1
ATOM 2572 C C . TYR A 1 320 ? 10.254 -4.078 1.232 1.00 87.44 320 TYR A C 1
ATOM 2574 O O . TYR A 1 320 ? 9.162 -3.701 0.805 1.00 87.44 320 TYR A O 1
ATOM 2582 N N . PRO A 1 321 ? 10.460 -5.379 1.515 1.00 86.25 321 PRO A N 1
ATOM 2583 C CA . PRO A 1 321 ? 9.435 -6.391 1.273 1.00 86.25 321 PRO A CA 1
ATOM 2584 C C . PRO A 1 321 ? 8.162 -6.159 2.100 1.00 86.25 321 PRO A C 1
ATOM 2586 O O . PRO A 1 321 ? 8.217 -6.050 3.321 1.00 86.25 321 PRO A O 1
ATOM 2589 N N . GLN A 1 322 ? 6.997 -6.158 1.442 1.00 89.62 322 GLN A N 1
ATOM 2590 C CA . GLN A 1 322 ? 5.714 -5.908 2.110 1.00 89.62 322 GLN A CA 1
ATOM 2591 C C . GLN A 1 322 ? 5.422 -6.925 3.223 1.00 89.62 322 GLN A C 1
ATOM 2593 O O . GLN A 1 322 ? 4.851 -6.562 4.246 1.00 89.62 322 GLN A O 1
ATOM 2598 N N . GLN A 1 323 ? 5.816 -8.188 3.054 1.00 89.81 323 GLN A N 1
ATOM 2599 C CA . GLN A 1 323 ? 5.577 -9.206 4.074 1.00 89.81 323 GLN A CA 1
ATOM 2600 C C . GLN A 1 323 ? 6.373 -8.952 5.366 1.00 89.81 323 GLN A C 1
ATOM 2602 O O . GLN A 1 323 ? 5.879 -9.226 6.454 1.00 89.81 323 GLN A O 1
ATOM 2607 N N . SER A 1 324 ? 7.555 -8.332 5.261 1.00 91.56 324 SER A N 1
ATOM 2608 C CA . SER A 1 324 ? 8.333 -7.913 6.429 1.00 91.56 324 SER A CA 1
ATOM 2609 C C . SER A 1 324 ? 7.638 -6.775 7.184 1.00 91.56 324 SER A C 1
ATOM 2611 O O . SER A 1 324 ? 7.626 -6.774 8.406 1.00 91.56 324 SER A O 1
ATOM 2613 N N . ILE A 1 325 ? 6.984 -5.851 6.469 1.00 93.38 325 ILE A N 1
ATOM 2614 C CA . ILE A 1 325 ? 6.168 -4.783 7.076 1.00 93.38 325 ILE A CA 1
ATOM 2615 C C . ILE A 1 325 ? 5.001 -5.381 7.864 1.00 93.38 325 ILE A C 1
ATOM 2617 O O . ILE A 1 325 ? 4.775 -5.006 9.009 1.00 93.38 325 ILE A O 1
ATOM 2621 N N . VAL A 1 326 ? 4.277 -6.326 7.257 1.00 95.06 326 VAL A N 1
ATOM 2622 C CA . VAL A 1 326 ? 3.153 -7.025 7.903 1.00 95.06 326 VAL A CA 1
ATOM 2623 C C . VAL A 1 326 ? 3.622 -7.735 9.170 1.00 95.06 326 VAL A C 1
ATOM 2625 O O . VAL A 1 326 ? 3.014 -7.552 10.219 1.00 95.06 326 VAL A O 1
ATOM 2628 N N . LYS A 1 327 ? 4.733 -8.475 9.091 1.00 95.00 327 LYS A N 1
ATOM 2629 C CA . LYS A 1 327 ? 5.332 -9.148 10.245 1.00 95.00 327 LYS A CA 1
ATOM 2630 C C . LYS A 1 327 ? 5.670 -8.163 11.370 1.00 95.00 327 LYS A C 1
ATOM 2632 O O . LYS A 1 327 ? 5.238 -8.371 12.497 1.00 95.00 327 LYS A O 1
ATOM 2637 N N . ASN A 1 328 ? 6.365 -7.067 11.060 1.00 93.69 328 ASN A N 1
ATOM 2638 C CA . ASN A 1 328 ? 6.744 -6.062 12.059 1.00 93.69 328 ASN A CA 1
ATOM 2639 C C . ASN A 1 328 ? 5.516 -5.420 12.724 1.00 93.69 328 ASN A C 1
ATOM 2641 O O . ASN A 1 328 ? 5.505 -5.231 13.936 1.00 93.69 328 ASN A O 1
ATOM 2645 N N . LEU A 1 329 ? 4.471 -5.120 11.946 1.00 96.19 329 LEU A N 1
ATOM 2646 C CA . LEU A 1 329 ? 3.220 -4.566 12.466 1.00 96.19 329 LEU A CA 1
ATOM 2647 C C . LEU A 1 329 ? 2.486 -5.551 13.388 1.00 96.19 329 LEU A C 1
ATOM 2649 O O . LEU A 1 329 ? 1.989 -5.145 14.433 1.00 96.19 329 LEU A O 1
ATOM 2653 N N . ILE A 1 330 ? 2.419 -6.836 13.023 1.00 96.88 330 ILE A N 1
ATOM 2654 C CA . ILE A 1 330 ? 1.805 -7.871 13.869 1.00 96.88 330 ILE A CA 1
ATOM 2655 C C . ILE A 1 330 ? 2.602 -8.030 15.163 1.00 96.88 330 ILE A C 1
ATOM 2657 O O . ILE A 1 330 ? 2.017 -8.054 16.242 1.00 96.88 330 ILE A O 1
ATOM 2661 N N . GLU A 1 331 ? 3.928 -8.137 15.066 1.00 94.69 331 GLU A N 1
ATOM 2662 C CA . GLU A 1 331 ? 4.801 -8.278 16.231 1.00 94.69 331 GLU A CA 1
ATOM 2663 C C . GLU A 1 331 ? 4.660 -7.097 17.194 1.00 94.69 331 GLU A C 1
ATOM 2665 O O . GLU A 1 331 ? 4.488 -7.319 18.390 1.00 94.69 331 GLU A O 1
ATOM 2670 N N . ASP A 1 332 ? 4.701 -5.858 16.697 1.00 92.94 332 ASP A N 1
ATOM 2671 C CA . ASP A 1 332 ? 4.540 -4.668 17.537 1.00 92.94 332 ASP A CA 1
ATOM 2672 C C . ASP A 1 332 ? 3.133 -4.589 18.148 1.00 92.94 332 ASP A C 1
ATOM 2674 O O . ASP A 1 332 ? 2.994 -4.375 19.355 1.00 92.94 332 ASP A O 1
ATOM 2678 N N . ARG A 1 333 ? 2.082 -4.865 17.365 1.00 94.12 333 ARG A N 1
ATOM 2679 C CA . ARG A 1 333 ? 0.709 -4.806 17.874 1.00 94.12 333 ARG A CA 1
ATOM 2680 C C . ARG A 1 333 ? 0.458 -5.846 18.966 1.00 94.12 333 ARG A C 1
ATOM 2682 O O . ARG A 1 333 ? -0.133 -5.496 19.984 1.00 94.12 333 ARG A O 1
ATOM 2689 N N . LEU A 1 334 ? 0.947 -7.078 18.797 1.00 92.94 334 LEU A N 1
ATOM 2690 C CA . LEU A 1 334 ? 0.848 -8.134 19.812 1.00 92.94 334 LEU A CA 1
ATOM 2691 C C . LEU A 1 334 ? 1.677 -7.810 21.064 1.00 92.94 334 LEU A C 1
ATOM 2693 O O . LEU A 1 334 ? 1.198 -8.028 22.172 1.00 92.94 334 LEU A O 1
ATOM 2697 N N . LYS A 1 335 ? 2.882 -7.235 20.917 1.00 90.75 335 LYS A N 1
ATOM 2698 C CA . LYS A 1 335 ? 3.690 -6.758 22.060 1.00 90.75 335 LYS A CA 1
ATOM 2699 C C . LYS A 1 335 ? 2.969 -5.685 22.879 1.00 90.75 335 LYS A C 1
ATOM 2701 O O . LYS A 1 335 ? 3.170 -5.599 24.083 1.00 90.75 335 LYS A O 1
ATOM 2706 N N . ARG A 1 336 ? 2.113 -4.891 22.233 1.00 85.19 336 ARG A N 1
ATOM 2707 C CA . ARG A 1 336 ? 1.262 -3.863 22.855 1.00 85.19 336 ARG A CA 1
ATOM 2708 C C . ARG A 1 336 ? -0.118 -4.398 23.266 1.00 85.19 336 ARG A C 1
ATOM 2710 O O . ARG A 1 336 ? -1.073 -3.624 23.307 1.00 85.19 336 ARG A O 1
ATOM 2717 N N . ASN A 1 337 ? -0.240 -5.708 23.507 1.00 87.38 337 ASN A N 1
ATOM 2718 C CA . ASN A 1 337 ? -1.484 -6.397 23.882 1.00 87.38 337 ASN A CA 1
ATOM 2719 C C . ASN A 1 337 ? -2.665 -6.092 22.947 1.00 87.38 337 ASN A C 1
ATOM 2721 O O . ASN A 1 337 ? -3.805 -5.937 23.374 1.00 87.38 337 ASN A O 1
ATOM 2725 N N . GLY A 1 338 ? -2.384 -5.941 21.655 1.00 90.94 338 GLY A N 1
ATOM 2726 C CA . GLY A 1 338 ? -3.398 -5.686 20.652 1.00 90.94 338 GLY A CA 1
ATOM 2727 C C . GLY A 1 338 ? -4.119 -6.924 20.164 1.00 90.94 338 GLY A C 1
ATOM 2728 O O . GLY A 1 338 ? -3.516 -7.975 19.968 1.00 90.94 338 GLY A O 1
ATOM 2729 N N . GLU A 1 339 ? -5.404 -6.753 19.885 1.00 95.69 339 GLU A N 1
ATOM 2730 C CA . GLU A 1 339 ? -6.297 -7.815 19.436 1.00 95.69 339 GLU A CA 1
ATOM 2731 C C . GLU A 1 339 ? -6.221 -7.984 17.910 1.00 95.69 339 GLU A C 1
ATOM 2733 O O . GLU A 1 339 ? -6.719 -7.157 17.137 1.00 95.69 339 GLU A O 1
ATOM 2738 N N . ILE A 1 340 ? -5.586 -9.074 17.469 1.00 98.12 340 ILE A N 1
ATOM 2739 C CA . ILE A 1 340 ? -5.609 -9.535 16.076 1.00 98.12 340 ILE A CA 1
ATOM 2740 C C . ILE A 1 340 ? -6.098 -10.981 16.060 1.00 98.12 340 ILE A C 1
ATOM 2742 O O . ILE A 1 340 ? -5.417 -11.888 16.537 1.00 98.12 340 ILE A O 1
ATOM 2746 N N . TRP A 1 341 ? -7.278 -11.198 15.494 1.00 97.62 341 TRP A N 1
ATOM 2747 C CA . TRP A 1 341 ? -7.908 -12.505 15.386 1.00 97.62 341 TRP A CA 1
ATOM 2748 C C . TRP A 1 341 ? -7.684 -13.080 13.994 1.00 97.62 341 TRP A C 1
ATOM 2750 O O . TRP A 1 341 ? -8.098 -12.496 12.993 1.00 97.62 341 TRP A O 1
ATOM 2760 N N . PHE A 1 342 ? -7.019 -14.228 13.942 1.00 97.50 342 PHE A N 1
ATOM 2761 C CA . PHE A 1 342 ? -6.728 -14.956 12.711 1.00 97.50 342 PHE A CA 1
ATOM 2762 C C . PHE A 1 342 ? -7.732 -16.084 12.484 1.00 97.50 342 PHE A C 1
ATOM 2764 O O . PHE A 1 342 ? -8.429 -16.497 13.409 1.00 97.50 342 PHE A O 1
ATOM 2771 N N . GLU A 1 343 ? -7.758 -16.598 11.254 1.00 96.94 343 GLU A N 1
ATOM 2772 C CA . GLU A 1 343 ? -8.583 -17.752 10.860 1.00 96.94 343 GLU A CA 1
ATOM 2773 C C . GLU A 1 343 ? -10.083 -17.533 11.106 1.00 96.94 343 GLU A C 1
ATOM 2775 O O . GLU A 1 343 ? -10.820 -18.440 11.486 1.00 96.94 343 GLU A O 1
ATOM 2780 N N . ILE A 1 344 ? -10.536 -16.297 10.878 1.00 97.50 344 ILE A N 1
ATOM 2781 C CA . ILE A 1 344 ? -11.935 -15.918 11.048 1.00 97.50 344 ILE A CA 1
ATOM 2782 C C . ILE A 1 344 ? -12.727 -16.176 9.768 1.00 97.50 344 ILE A C 1
ATOM 2784 O O . ILE A 1 344 ? -12.494 -15.576 8.716 1.00 97.50 344 ILE A O 1
ATOM 2788 N N . GLU A 1 345 ? -13.696 -17.077 9.864 1.00 95.50 345 GLU A N 1
ATOM 2789 C CA . GLU A 1 345 ? -14.478 -17.563 8.734 1.00 95.50 345 GLU A CA 1
ATOM 2790 C C . GLU A 1 345 ? -15.865 -16.915 8.674 1.00 95.50 345 GLU A C 1
ATOM 2792 O O . GLU A 1 345 ? -16.391 -16.439 9.677 1.00 95.50 345 GLU A O 1
ATOM 2797 N N . ASN A 1 346 ? -16.483 -16.936 7.487 1.00 95.06 346 ASN A N 1
ATOM 2798 C CA . ASN A 1 346 ? -17.879 -16.529 7.261 1.00 95.06 346 ASN A CA 1
ATOM 2799 C C . ASN A 1 346 ? -18.250 -15.173 7.878 1.00 95.06 346 ASN A C 1
ATOM 2801 O O . ASN A 1 346 ? -19.297 -15.032 8.499 1.00 95.06 346 ASN A O 1
ATOM 2805 N N . ILE A 1 347 ? -17.368 -14.185 7.715 1.00 96.88 347 ILE A N 1
ATOM 2806 C CA . ILE A 1 347 ? -17.605 -12.827 8.199 1.00 96.88 347 ILE A CA 1
ATOM 2807 C C . ILE A 1 347 ? -18.801 -12.236 7.449 1.00 96.88 347 ILE A C 1
ATOM 2809 O O . ILE A 1 347 ? -18.784 -12.158 6.222 1.00 96.88 347 ILE A O 1
ATOM 2813 N N . GLU A 1 348 ? -19.793 -11.767 8.192 1.00 97.69 348 GLU A N 1
ATOM 2814 C CA . GLU A 1 348 ? -20.973 -11.052 7.715 1.00 97.69 348 GLU A CA 1
ATOM 2815 C C . GLU A 1 348 ? -21.157 -9.776 8.544 1.00 97.69 348 GLU A C 1
ATOM 2817 O O . GLU A 1 348 ? -20.880 -9.764 9.742 1.00 97.69 348 GLU A O 1
ATOM 2822 N N . ILE A 1 349 ? -21.618 -8.692 7.915 1.00 98.12 349 ILE A N 1
ATOM 2823 C CA . ILE A 1 349 ? -21.769 -7.383 8.567 1.00 98.12 349 ILE A CA 1
ATOM 2824 C C . ILE A 1 349 ? -23.253 -7.014 8.581 1.00 98.12 349 ILE A C 1
ATOM 2826 O O . ILE A 1 349 ? -23.894 -6.968 7.532 1.00 98.12 349 ILE A O 1
ATOM 2830 N N . PHE A 1 350 ? -23.776 -6.713 9.763 1.00 96.31 350 PHE A N 1
ATOM 2831 C CA . PHE A 1 350 ? -25.166 -6.350 10.017 1.00 96.31 350 PHE A CA 1
ATOM 2832 C C . PHE A 1 350 ? -25.255 -5.002 10.729 1.00 96.31 350 PHE A C 1
ATOM 2834 O O . PHE A 1 350 ? -24.267 -4.510 11.278 1.00 96.31 350 PHE A O 1
ATOM 2841 N N . ASP A 1 351 ? -26.460 -4.427 10.741 1.00 95.00 351 ASP A N 1
ATOM 2842 C CA . ASP A 1 351 ? -26.815 -3.260 11.558 1.00 95.00 351 ASP A CA 1
ATOM 2843 C C . ASP A 1 351 ? -25.900 -2.038 11.360 1.00 95.00 351 ASP A C 1
ATOM 2845 O O . ASP A 1 351 ? -25.799 -1.159 12.212 1.00 95.00 351 ASP A O 1
ATOM 2849 N N . TYR A 1 352 ? -25.261 -1.948 10.191 1.00 92.38 352 TYR A N 1
ATOM 2850 C CA . TYR A 1 352 ? -24.338 -0.872 9.832 1.00 92.38 352 TYR A CA 1
ATOM 2851 C C . TYR A 1 352 ? -25.010 0.504 9.706 1.00 92.38 352 TYR A C 1
ATOM 2853 O O . TYR A 1 352 ? -24.326 1.506 9.517 1.00 92.38 352 TYR A O 1
ATOM 2861 N N . ASP A 1 353 ? -26.340 0.566 9.747 1.00 90.25 353 ASP A N 1
ATOM 2862 C CA . ASP A 1 353 ? -27.164 1.773 9.753 1.00 90.25 353 ASP A CA 1
ATOM 2863 C C . ASP A 1 353 ? -27.703 2.142 11.148 1.00 90.25 353 ASP A C 1
ATOM 2865 O O . ASP A 1 353 ? -28.348 3.185 11.289 1.00 90.25 353 ASP A O 1
ATOM 2869 N N . LYS A 1 354 ? -27.428 1.320 12.171 1.00 91.81 354 LYS A N 1
ATOM 2870 C CA . LYS A 1 354 ? -27.798 1.558 13.574 1.00 91.81 354 LYS A CA 1
ATOM 2871 C C . LYS A 1 354 ? -26.664 2.247 14.341 1.00 91.81 354 LYS A C 1
ATOM 2873 O O . LYS A 1 354 ? -25.644 2.622 13.775 1.00 91.81 354 LYS A O 1
ATOM 2878 N N . LYS A 1 355 ? -26.844 2.438 15.655 1.00 88.25 355 LYS A N 1
ATOM 2879 C CA . LYS A 1 355 ? -25.808 3.007 16.536 1.00 88.25 355 LYS A CA 1
ATOM 2880 C C . LYS A 1 355 ? -24.574 2.102 16.645 1.00 88.25 355 LYS A C 1
ATOM 2882 O O . LYS A 1 355 ? -23.463 2.612 16.647 1.00 88.25 355 LYS A O 1
ATOM 2887 N N . HIS A 1 356 ? -24.787 0.791 16.724 1.00 92.88 356 HIS A N 1
ATOM 2888 C CA . HIS A 1 356 ? -23.723 -0.206 16.768 1.00 92.88 356 HIS A CA 1
ATOM 2889 C C . HIS A 1 356 ? -23.927 -1.201 15.628 1.00 92.88 356 HIS A C 1
ATOM 2891 O O . HIS A 1 356 ? -25.021 -1.742 15.458 1.00 92.88 356 HIS A O 1
ATOM 2897 N N . SER A 1 357 ? -22.867 -1.405 14.857 1.00 97.19 357 SER A N 1
ATOM 2898 C CA . SER A 1 357 ? -22.763 -2.417 13.813 1.00 97.19 357 SER A CA 1
ATOM 2899 C C . SER A 1 357 ? -22.389 -3.761 14.435 1.00 97.19 357 SER A C 1
ATOM 2901 O O . SER A 1 357 ? -21.742 -3.809 15.482 1.00 97.19 357 SER A O 1
ATOM 2903 N N . VAL A 1 358 ? -22.751 -4.860 13.773 1.00 97.81 358 VAL A N 1
ATOM 2904 C CA . VAL A 1 358 ? -22.460 -6.217 14.255 1.00 97.81 358 VAL A CA 1
ATOM 2905 C C . VAL A 1 358 ? -21.737 -7.010 13.177 1.00 97.81 358 VAL A C 1
ATOM 2907 O O . VAL A 1 358 ? -22.244 -7.159 12.067 1.00 97.81 358 VAL A O 1
ATOM 2910 N N . LEU A 1 359 ? -20.574 -7.563 13.510 1.00 97.81 359 LEU A N 1
ATOM 2911 C CA . LEU A 1 359 ? -19.928 -8.601 12.716 1.00 97.81 359 LEU A CA 1
ATOM 2912 C C . LEU A 1 359 ? -20.327 -9.964 13.270 1.00 97.81 359 LEU A C 1
ATOM 2914 O O . LEU A 1 359 ? -20.075 -10.246 14.439 1.00 97.81 359 LEU A O 1
ATOM 2918 N N . ARG A 1 360 ? -20.893 -10.823 12.423 1.00 97.50 360 ARG A N 1
ATOM 2919 C CA . ARG A 1 360 ? -21.034 -12.255 12.715 1.00 97.50 360 ARG A CA 1
ATOM 2920 C C . ARG A 1 360 ? -19.939 -13.016 12.005 1.00 97.50 360 ARG A C 1
ATOM 2922 O O . ARG A 1 360 ? -19.616 -12.698 10.863 1.00 97.50 360 ARG A O 1
ATOM 2929 N N . TYR A 1 361 ? -19.360 -13.993 12.681 1.00 96.62 361 TYR A N 1
ATOM 2930 C CA . TYR A 1 361 ? -18.271 -14.786 12.131 1.00 96.62 361 TYR A CA 1
ATOM 2931 C C . TYR A 1 361 ? -18.170 -16.134 12.838 1.00 96.62 361 TYR A C 1
ATOM 2933 O O . TYR A 1 361 ? -18.772 -16.354 13.889 1.00 96.62 361 TYR A O 1
ATOM 2941 N N . LYS A 1 362 ? -17.367 -17.029 12.261 1.00 94.62 362 LYS A N 1
ATOM 2942 C CA . LYS A 1 362 ? -16.964 -18.284 12.889 1.00 94.62 362 LYS A CA 1
ATOM 2943 C C . LYS A 1 362 ? -15.504 -18.235 13.304 1.00 94.62 362 LYS A C 1
ATOM 2945 O O . LYS A 1 362 ? -14.635 -17.935 12.488 1.00 94.62 362 LYS A O 1
ATOM 2950 N N . ARG A 1 363 ? -15.241 -18.596 14.558 1.00 91.19 363 ARG A N 1
ATOM 2951 C CA . ARG A 1 363 ? -13.898 -18.801 15.111 1.00 91.19 363 ARG A CA 1
ATOM 2952 C C . ARG A 1 363 ? -13.885 -20.141 15.831 1.00 91.19 363 ARG A C 1
ATOM 2954 O O . ARG A 1 363 ? -14.779 -20.427 16.618 1.00 91.19 363 ARG A O 1
ATOM 2961 N N . ASN A 1 364 ? -12.927 -21.011 15.511 1.00 88.12 364 ASN A N 1
ATOM 2962 C CA . ASN A 1 364 ? -12.880 -22.382 16.044 1.00 88.12 364 ASN A CA 1
ATOM 2963 C C . ASN A 1 364 ? -14.202 -23.161 15.866 1.00 88.12 364 ASN A C 1
ATOM 2965 O O . ASN A 1 364 ? -14.597 -23.935 16.733 1.00 88.12 364 ASN A O 1
ATOM 2969 N N . LYS A 1 365 ? -14.885 -22.960 14.727 1.00 88.31 365 LYS A N 1
ATOM 2970 C CA . LYS A 1 365 ? -16.207 -23.538 14.390 1.00 88.31 365 LYS A CA 1
ATOM 2971 C C . LYS A 1 365 ? -17.378 -23.069 15.268 1.00 88.31 365 LYS A C 1
ATOM 2973 O O . LYS A 1 365 ? -18.477 -23.595 15.111 1.00 88.31 365 LYS A O 1
ATOM 2978 N N . ILE A 1 366 ? -17.166 -22.085 16.136 1.00 91.12 366 ILE A N 1
ATOM 2979 C CA . ILE A 1 366 ? -18.196 -21.481 16.983 1.00 91.12 366 ILE A CA 1
ATOM 2980 C C . ILE A 1 366 ? -18.662 -20.184 16.321 1.00 91.12 366 ILE A C 1
ATOM 2982 O O . ILE A 1 366 ? -17.833 -19.393 15.869 1.00 91.12 366 ILE A O 1
ATOM 2986 N N . ASP A 1 367 ? -19.979 -19.992 16.234 1.00 93.81 367 ASP A N 1
ATOM 2987 C CA . ASP A 1 367 ? -20.585 -18.737 15.784 1.00 93.81 367 ASP A CA 1
ATOM 2988 C C . ASP A 1 367 ? -20.495 -17.685 16.901 1.00 93.81 367 ASP A C 1
ATOM 2990 O O . ASP A 1 367 ? -21.030 -17.874 17.996 1.00 93.81 367 ASP A O 1
ATOM 2994 N N . GLU A 1 368 ? -19.842 -16.563 16.610 1.00 95.62 368 GLU A N 1
ATOM 2995 C CA . GLU A 1 368 ? -19.600 -15.465 17.549 1.00 95.62 368 GLU A CA 1
ATOM 2996 C C . GLU A 1 368 ? -20.019 -14.121 16.932 1.00 95.62 368 GLU A C 1
ATOM 2998 O O . GLU A 1 368 ? -20.200 -13.993 15.714 1.00 95.62 368 GLU A O 1
ATOM 3003 N N . GLU A 1 369 ? -20.201 -13.108 17.782 1.00 96.81 369 GLU A N 1
ATOM 3004 C CA . GLU A 1 369 ? -20.549 -11.751 17.355 1.00 96.81 369 GLU A CA 1
ATOM 3005 C C . GLU A 1 369 ? -19.561 -10.723 17.916 1.00 96.81 369 GLU A C 1
ATOM 3007 O O . GLU A 1 369 ? -19.118 -10.822 19.059 1.00 96.81 369 GLU A O 1
ATOM 3012 N N . LEU A 1 370 ? -19.227 -9.711 17.115 1.00 97.44 370 LEU A N 1
ATOM 3013 C CA . LEU A 1 370 ? -18.449 -8.543 17.527 1.00 97.44 370 LEU A CA 1
ATOM 3014 C C . LEU A 1 370 ? -19.263 -7.282 17.248 1.00 97.44 370 LEU A C 1
ATOM 3016 O O . LEU A 1 370 ? -19.582 -6.985 16.098 1.00 97.44 370 LEU A O 1
ATOM 3020 N N . HIS A 1 371 ? -19.598 -6.552 18.305 1.00 98.00 371 HIS A N 1
ATOM 3021 C CA . HIS A 1 371 ? -20.350 -5.303 18.242 1.00 98.00 371 HIS A CA 1
ATOM 3022 C C . HIS A 1 371 ? -19.379 -4.126 18.252 1.00 98.00 371 HIS A C 1
ATOM 3024 O O . HIS A 1 371 ? -18.422 -4.117 19.029 1.00 98.00 371 HIS A O 1
ATOM 3030 N N . CYS A 1 372 ? -19.612 -3.140 17.390 1.00 98.00 372 CYS A N 1
ATOM 3031 C CA . CYS A 1 372 ? -18.751 -1.967 17.298 1.00 98.00 372 CYS A CA 1
ATOM 3032 C C . CYS A 1 372 ? -19.465 -0.726 16.775 1.00 98.00 372 CYS A C 1
ATOM 3034 O O . CYS A 1 372 ? -20.528 -0.820 16.166 1.00 98.00 372 CYS A O 1
ATOM 3036 N N . ASP A 1 373 ? -18.877 0.450 16.976 1.00 98.00 373 ASP A N 1
ATOM 3037 C CA . ASP A 1 373 ? -19.429 1.691 16.424 1.00 98.00 373 ASP A CA 1
ATOM 3038 C C . ASP A 1 373 ? -19.225 1.723 14.903 1.00 98.00 373 ASP A C 1
ATOM 3040 O O . ASP A 1 373 ? -20.167 1.944 14.141 1.00 98.00 373 ASP A O 1
ATOM 3044 N N . PHE A 1 374 ? -18.003 1.410 14.452 1.00 98.69 374 PHE A N 1
ATOM 3045 C CA . PHE A 1 374 ? -17.621 1.447 13.039 1.00 98.69 374 PHE A CA 1
ATOM 3046 C C . PHE A 1 374 ? -16.989 0.146 12.558 1.00 98.69 374 PHE A C 1
ATOM 3048 O O . PHE A 1 374 ? -16.255 -0.519 13.292 1.00 98.69 374 PHE A O 1
ATOM 3055 N N . VAL A 1 375 ? -17.236 -0.177 11.287 1.00 98.81 375 VAL A N 1
ATOM 3056 C CA . VAL A 1 375 ? -16.636 -1.313 10.581 1.00 98.81 375 VAL A CA 1
ATOM 3057 C C . VAL A 1 375 ? -15.736 -0.795 9.473 1.00 98.81 375 VAL A C 1
ATOM 3059 O O . VAL A 1 375 ? -16.185 -0.096 8.564 1.00 98.81 375 VAL A O 1
ATOM 3062 N N . ILE A 1 376 ? -14.461 -1.161 9.516 1.00 98.88 376 ILE A N 1
ATOM 3063 C CA . ILE A 1 376 ? -13.475 -0.727 8.534 1.00 98.88 376 ILE A CA 1
ATOM 3064 C C . ILE A 1 376 ? -13.065 -1.907 7.661 1.00 98.88 376 ILE A C 1
ATOM 3066 O O . ILE A 1 376 ? -12.419 -2.851 8.113 1.00 98.88 376 ILE A O 1
ATOM 3070 N N . GLY A 1 377 ? -13.441 -1.853 6.388 1.00 98.69 377 GLY A N 1
ATOM 3071 C CA . GLY A 1 377 ? -13.016 -2.792 5.364 1.00 98.69 377 GLY A CA 1
ATOM 3072 C C . GLY A 1 377 ? -11.581 -2.526 4.922 1.00 98.69 377 GLY A C 1
ATOM 3073 O O . GLY A 1 377 ? -11.312 -1.539 4.242 1.00 98.69 377 GLY A O 1
ATOM 3074 N N . CYS A 1 378 ? -10.682 -3.444 5.264 1.00 98.50 378 CYS A N 1
ATOM 3075 C CA . CYS A 1 378 ? -9.278 -3.516 4.845 1.00 98.50 378 CYS A CA 1
ATOM 3076 C C . CYS A 1 378 ? -8.955 -4.902 4.234 1.00 98.50 378 CYS A C 1
ATOM 3078 O O . CYS A 1 378 ? -7.802 -5.334 4.169 1.00 98.50 378 CYS A O 1
ATOM 3080 N N . ASP A 1 379 ? -9.982 -5.624 3.780 1.00 97.50 379 ASP A N 1
ATOM 3081 C CA . ASP A 1 379 ? -9.997 -7.052 3.430 1.00 97.50 379 ASP A CA 1
ATOM 3082 C C . ASP A 1 379 ? -9.681 -7.340 1.950 1.00 97.50 379 ASP A C 1
ATOM 3084 O O . ASP A 1 379 ? -9.773 -8.474 1.456 1.00 97.50 379 ASP A O 1
ATOM 3088 N N . GLY A 1 380 ? -9.214 -6.304 1.257 1.00 94.81 380 GLY A N 1
ATOM 3089 C CA . GLY A 1 380 ? -8.716 -6.331 -0.107 1.00 94.81 380 GLY A CA 1
ATOM 3090 C C . GLY A 1 380 ? -9.790 -6.526 -1.172 1.00 94.81 380 GLY A C 1
ATOM 3091 O O . GLY A 1 380 ? -10.986 -6.557 -0.906 1.00 94.81 380 GLY A O 1
ATOM 3092 N N . PHE A 1 381 ? -9.353 -6.680 -2.421 1.00 94.50 381 PHE A N 1
ATOM 3093 C CA . PHE A 1 381 ? -10.247 -6.600 -3.579 1.00 94.50 381 PHE A CA 1
ATOM 3094 C C . PHE A 1 381 ? -11.402 -7.615 -3.597 1.00 94.50 381 PHE A C 1
ATOM 3096 O O . PHE A 1 381 ? -12.434 -7.361 -4.210 1.00 94.50 381 PHE A O 1
ATOM 3103 N N . HIS A 1 382 ? -11.256 -8.763 -2.938 1.00 93.56 382 HIS A N 1
ATOM 3104 C CA . HIS A 1 382 ? -12.311 -9.780 -2.833 1.00 93.56 382 HIS A CA 1
ATOM 3105 C C . HIS A 1 382 ? -12.941 -9.844 -1.436 1.00 93.56 382 HIS A C 1
ATOM 3107 O O . HIS A 1 382 ? -13.559 -10.856 -1.095 1.00 93.56 382 HIS A O 1
ATOM 3113 N N . GLY A 1 383 ? -12.740 -8.795 -0.638 1.00 93.38 383 GLY A N 1
ATOM 3114 C CA . GLY A 1 383 ? -13.290 -8.622 0.695 1.00 93.38 383 GLY A CA 1
ATOM 3115 C C . GLY A 1 383 ? -14.815 -8.674 0.735 1.00 93.38 383 GLY A C 1
ATOM 3116 O O . GLY A 1 383 ? -15.489 -8.481 -0.283 1.00 93.38 383 GLY A O 1
ATOM 3117 N N . ILE A 1 384 ? -15.348 -8.970 1.916 1.00 97.19 384 ILE A N 1
ATOM 3118 C CA . ILE A 1 384 ? -16.783 -8.940 2.185 1.00 97.19 384 ILE A CA 1
ATOM 3119 C C . ILE A 1 384 ? -17.275 -7.507 2.383 1.00 97.19 384 ILE A C 1
ATOM 3121 O O . ILE A 1 384 ? -18.370 -7.188 1.935 1.00 97.19 384 ILE A O 1
ATOM 3125 N N . SER A 1 385 ? -16.452 -6.621 2.952 1.00 97.69 385 SER A N 1
ATOM 3126 C CA . SER A 1 385 ? -16.868 -5.269 3.350 1.00 97.69 385 SER A CA 1
ATOM 3127 C C . SER A 1 385 ? -17.525 -4.472 2.213 1.00 97.69 385 SER A C 1
ATOM 3129 O O . SER A 1 385 ? -18.638 -3.974 2.367 1.00 97.69 385 SER A O 1
ATOM 3131 N N . ARG A 1 386 ? -16.901 -4.433 1.025 1.00 97.56 386 ARG A N 1
ATOM 3132 C CA . ARG A 1 386 ? -17.478 -3.796 -0.172 1.00 97.56 386 ARG A CA 1
ATOM 3133 C C . ARG A 1 386 ? -18.732 -4.508 -0.678 1.00 97.56 386 ARG A C 1
ATOM 3135 O O . ARG A 1 386 ? -19.642 -3.848 -1.162 1.00 97.56 386 ARG A O 1
ATOM 3142 N N . LYS A 1 387 ? -18.775 -5.842 -0.601 1.00 96.75 387 LYS A N 1
ATOM 3143 C CA . LYS A 1 387 ? -19.911 -6.646 -1.085 1.00 96.75 387 LYS A CA 1
ATOM 3144 C C . LYS A 1 387 ? -21.155 -6.485 -0.214 1.00 96.75 387 LYS A C 1
ATOM 3146 O O . LYS A 1 387 ? -22.252 -6.686 -0.719 1.00 96.75 387 LYS A O 1
ATOM 3151 N N . THR A 1 388 ? -20.987 -6.126 1.058 1.00 97.50 388 THR A N 1
ATOM 3152 C CA . THR A 1 388 ? -22.106 -5.850 1.963 1.00 97.50 388 THR A CA 1
ATOM 3153 C C . THR A 1 388 ? -22.833 -4.549 1.621 1.00 97.50 388 THR A C 1
ATOM 3155 O O . THR A 1 388 ? -24.009 -4.398 1.943 1.00 97.50 388 THR A O 1
ATOM 3158 N N . ILE A 1 389 ? -22.167 -3.598 0.959 1.00 97.19 389 ILE A N 1
ATOM 3159 C CA . ILE A 1 389 ? -22.804 -2.331 0.592 1.00 97.19 389 ILE A CA 1
ATOM 3160 C C . ILE A 1 389 ? -23.889 -2.593 -0.473 1.00 97.19 389 ILE A C 1
ATOM 3162 O O . ILE A 1 389 ? -23.595 -3.235 -1.485 1.00 97.19 389 ILE A O 1
ATOM 3166 N N . PRO A 1 390 ? -25.131 -2.093 -0.287 1.00 96.31 390 PRO A N 1
ATOM 3167 C CA . PRO A 1 390 ? -26.230 -2.348 -1.212 1.00 96.31 390 PRO A CA 1
ATOM 3168 C C . PRO A 1 390 ? -25.932 -1.936 -2.656 1.00 96.31 390 PRO A C 1
ATOM 3170 O O . PRO A 1 390 ? -25.279 -0.922 -2.927 1.00 96.31 390 PRO A O 1
ATOM 3173 N N . HIS A 1 391 ? -26.483 -2.705 -3.596 1.00 94.56 391 HIS A N 1
ATOM 3174 C CA . HIS A 1 391 ? -26.378 -2.404 -5.018 1.00 94.56 391 HIS A CA 1
ATOM 3175 C C . HIS A 1 391 ? -26.943 -1.007 -5.329 1.00 94.56 391 HIS A C 1
ATOM 3177 O O . HIS A 1 391 ? -27.996 -0.623 -4.824 1.00 94.56 391 HIS A O 1
ATOM 3183 N N . GLY A 1 392 ? -26.250 -0.252 -6.183 1.00 94.56 392 GLY A N 1
ATOM 3184 C CA . GLY A 1 392 ? -26.640 1.102 -6.588 1.00 94.56 392 GLY A CA 1
ATOM 3185 C C . GLY A 1 392 ? -26.093 2.230 -5.707 1.00 94.56 392 GLY A C 1
ATOM 3186 O O . GLY A 1 392 ? -26.152 3.381 -6.125 1.00 94.56 392 GLY A O 1
ATOM 3187 N N . ILE A 1 393 ? -25.515 1.924 -4.539 1.00 97.12 393 ILE A N 1
ATOM 3188 C CA . ILE A 1 393 ? -24.830 2.929 -3.708 1.00 97.12 393 ILE A CA 1
ATOM 3189 C C . ILE A 1 393 ? -23.435 3.239 -4.254 1.00 97.12 393 ILE A C 1
ATOM 3191 O O . ILE A 1 393 ? -23.042 4.401 -4.328 1.00 97.12 393 ILE A O 1
ATOM 3195 N N . LEU A 1 394 ? -22.684 2.198 -4.618 1.00 97.38 394 LEU A N 1
ATOM 3196 C CA . LEU A 1 394 ? -21.325 2.335 -5.128 1.00 97.38 394 LEU A CA 1
ATOM 3197 C C . LEU A 1 394 ? -21.335 2.474 -6.646 1.00 97.38 394 LEU A C 1
ATOM 3199 O O . LEU A 1 394 ? -21.832 1.601 -7.361 1.00 97.38 394 LEU A O 1
ATOM 3203 N N . LYS A 1 395 ? -20.690 3.520 -7.146 1.00 98.06 395 LYS A N 1
ATOM 3204 C CA . LYS A 1 395 ? -20.248 3.609 -8.532 1.00 98.06 395 LYS A CA 1
ATOM 3205 C C . LYS A 1 395 ? -18.877 2.961 -8.652 1.00 98.06 395 LYS A C 1
ATOM 3207 O O . LYS A 1 395 ? -18.012 3.190 -7.817 1.00 98.06 395 LYS A O 1
ATOM 3212 N N . THR A 1 396 ? -18.686 2.142 -9.679 1.00 97.44 396 THR A N 1
ATOM 3213 C CA . THR A 1 396 ? -17.420 1.448 -9.947 1.00 97.44 396 THR A CA 1
ATOM 3214 C C . THR A 1 396 ? -16.823 1.947 -11.254 1.00 97.44 396 THR A C 1
ATOM 3216 O O . THR A 1 396 ? -17.533 2.093 -12.248 1.00 97.44 396 THR A O 1
ATOM 3219 N N . TYR A 1 397 ? -15.517 2.183 -11.241 1.00 97.62 397 TYR A N 1
ATOM 3220 C CA . TYR A 1 397 ? -14.716 2.558 -12.396 1.00 97.62 397 TYR A CA 1
ATOM 3221 C C . TYR A 1 397 ? -13.637 1.512 -12.591 1.00 97.62 397 TYR A C 1
ATOM 3223 O O . TYR A 1 397 ? -12.983 1.100 -11.632 1.00 97.62 397 TYR A O 1
ATOM 3231 N N . GLU A 1 398 ? -13.447 1.087 -13.833 1.00 96.06 398 GLU A N 1
ATOM 3232 C CA . GLU A 1 398 ? -12.487 0.043 -14.126 1.00 96.06 398 GLU A CA 1
ATOM 3233 C C . GLU A 1 398 ? -11.835 0.217 -15.493 1.00 96.06 398 GLU A C 1
ATOM 3235 O O . GLU A 1 398 ? -12.486 0.587 -16.471 1.00 96.06 398 GLU A O 1
ATOM 3240 N N . LYS A 1 399 ? -10.539 -0.094 -15.552 1.00 94.50 399 LYS A N 1
ATOM 3241 C CA . LYS A 1 399 ? -9.762 -0.197 -16.781 1.00 94.50 399 LYS A CA 1
ATOM 3242 C C . LYS A 1 399 ? -8.949 -1.485 -16.762 1.00 94.50 399 LYS A C 1
ATOM 3244 O O . LYS A 1 399 ? -8.178 -1.731 -15.835 1.00 94.50 399 LYS A O 1
ATOM 3249 N N . PHE A 1 400 ? -9.087 -2.270 -17.823 1.00 92.94 400 PHE A N 1
ATOM 3250 C CA . PHE A 1 400 ? -8.234 -3.424 -18.086 1.00 92.94 400 PHE A CA 1
ATOM 3251 C C . PHE A 1 400 ? -7.140 -3.050 -19.079 1.00 92.94 400 PHE A C 1
ATOM 3253 O O . PHE A 1 400 ? -7.365 -2.255 -19.992 1.00 92.94 400 PHE A O 1
ATOM 3260 N N . TYR A 1 401 ? -5.963 -3.641 -18.897 1.00 94.75 401 TYR A N 1
ATOM 3261 C CA . TYR A 1 401 ? -4.852 -3.502 -19.829 1.00 94.75 401 TYR A CA 1
ATOM 3262 C C . TYR A 1 401 ? -4.773 -4.741 -20.730 1.00 94.75 401 TYR A C 1
ATOM 3264 O O . TYR A 1 401 ? -4.958 -5.852 -20.228 1.00 94.75 401 TYR A O 1
ATOM 3272 N N . PRO A 1 402 ? -4.466 -4.596 -22.033 1.00 94.94 402 PRO A N 1
ATOM 3273 C CA . PRO A 1 402 ? -4.359 -5.719 -22.970 1.00 94.94 402 PRO A CA 1
ATOM 3274 C C . PRO A 1 402 ? -3.036 -6.496 -22.819 1.00 94.94 402 PRO A C 1
ATOM 3276 O O . PRO A 1 402 ? -2.553 -7.122 -23.754 1.00 94.94 402 PRO A O 1
ATOM 3279 N N . PHE A 1 403 ? -2.424 -6.451 -21.636 1.00 96.00 403 PHE A N 1
ATOM 3280 C CA . PHE A 1 403 ? -1.184 -7.140 -21.306 1.00 96.00 403 PHE A CA 1
ATOM 3281 C C . PHE A 1 403 ? -1.123 -7.475 -19.812 1.00 96.00 403 PHE A C 1
ATOM 3283 O O . PHE A 1 403 ? -1.769 -6.842 -18.972 1.00 96.00 403 PHE A O 1
ATOM 3290 N N . SER A 1 404 ? -0.290 -8.458 -19.488 1.00 96.50 404 SER A N 1
ATOM 3291 C CA . SER A 1 404 ? -0.049 -8.955 -18.133 1.00 96.50 404 SER A CA 1
ATOM 3292 C C . SER A 1 404 ? 1.438 -8.889 -17.782 1.00 96.50 404 SER A C 1
ATOM 3294 O O . SER A 1 404 ? 2.294 -8.654 -18.639 1.00 96.50 404 SER A O 1
ATOM 3296 N N . TRP A 1 405 ? 1.772 -9.122 -16.512 1.00 96.75 405 TRP A N 1
ATOM 3297 C CA . TRP A 1 405 ? 3.156 -9.348 -16.092 1.00 96.75 405 TRP A CA 1
ATOM 3298 C C . TRP A 1 405 ? 3.406 -10.813 -15.789 1.00 96.75 405 TRP A C 1
ATOM 3300 O O . TRP A 1 405 ? 2.815 -11.362 -14.860 1.00 96.75 405 TRP A O 1
ATOM 3310 N N . LEU A 1 406 ? 4.372 -11.399 -16.491 1.00 97.50 406 LEU A N 1
ATOM 3311 C CA . LEU A 1 406 ? 5.070 -12.596 -16.052 1.00 97.50 406 LEU A CA 1
ATOM 3312 C C . LEU A 1 406 ? 6.147 -12.187 -15.045 1.00 97.50 406 LEU A C 1
ATOM 3314 O O . LEU A 1 406 ? 7.196 -11.650 -15.401 1.00 97.50 406 LEU A O 1
ATOM 3318 N N . SER A 1 407 ? 5.878 -12.427 -13.768 1.00 95.06 407 SER A N 1
ATOM 3319 C CA . SER A 1 407 ? 6.841 -12.237 -12.695 1.00 95.06 407 SER A CA 1
ATOM 3320 C C . SER A 1 407 ? 7.613 -13.515 -12.420 1.00 95.06 407 SER A C 1
ATOM 3322 O O . SER A 1 407 ? 7.022 -14.583 -12.252 1.00 95.06 407 SER A O 1
ATOM 3324 N N . ILE A 1 408 ? 8.932 -13.379 -12.323 1.00 94.50 408 ILE A N 1
ATOM 3325 C CA . ILE A 1 408 ? 9.830 -14.463 -11.943 1.00 94.50 408 ILE A CA 1
ATOM 3326 C C . ILE A 1 408 ? 10.747 -14.047 -10.802 1.00 94.50 408 ILE A C 1
ATOM 3328 O O . ILE A 1 408 ? 11.196 -12.899 -10.738 1.00 94.50 408 ILE A O 1
ATOM 3332 N N . ILE A 1 409 ? 11.065 -14.999 -9.931 1.00 91.81 409 ILE A N 1
ATOM 3333 C CA . ILE A 1 409 ? 12.177 -14.887 -8.986 1.00 91.81 409 ILE A CA 1
ATOM 3334 C C . ILE A 1 409 ? 13.279 -15.828 -9.447 1.00 91.81 409 ILE A C 1
ATOM 3336 O O . ILE A 1 409 ? 13.026 -16.996 -9.744 1.00 91.81 409 ILE A O 1
ATOM 3340 N N . VAL A 1 410 ? 14.499 -15.306 -9.498 1.00 91.81 410 VAL A N 1
ATOM 3341 C CA . VAL A 1 410 ? 15.676 -16.024 -9.973 1.00 91.81 410 VAL A CA 1
ATOM 3342 C C . VAL A 1 410 ? 16.749 -16.009 -8.896 1.00 91.81 410 VAL A C 1
ATOM 3344 O O . VAL A 1 410 ? 17.062 -14.951 -8.346 1.00 91.81 410 VAL A O 1
ATOM 3347 N N . VAL A 1 411 ? 17.341 -17.176 -8.639 1.00 89.12 411 VAL A N 1
ATOM 3348 C CA . VAL A 1 411 ? 18.587 -17.293 -7.873 1.00 89.12 411 VAL A CA 1
ATOM 3349 C C . VAL A 1 411 ? 19.746 -17.063 -8.832 1.00 89.12 411 VAL A C 1
ATOM 3351 O O . VAL A 1 411 ? 20.063 -17.913 -9.667 1.00 89.12 411 VAL A O 1
ATOM 3354 N N . THR A 1 412 ? 20.326 -15.873 -8.759 1.00 81.44 412 THR A N 1
ATOM 3355 C CA . THR A 1 412 ? 21.461 -15.448 -9.574 1.00 81.44 412 THR A CA 1
ATOM 3356 C C . THR A 1 412 ? 22.165 -14.288 -8.897 1.00 81.44 412 THR A C 1
ATOM 3358 O O . THR A 1 412 ? 21.536 -13.471 -8.219 1.00 81.44 412 THR A O 1
ATOM 3361 N N . LYS A 1 413 ? 23.472 -14.165 -9.129 1.00 77.56 413 LYS A N 1
ATOM 3362 C CA . LYS A 1 413 ? 24.169 -12.929 -8.780 1.00 77.56 413 LYS A CA 1
ATOM 3363 C C . LYS A 1 413 ? 23.521 -11.785 -9.571 1.00 77.56 413 LYS A C 1
ATOM 3365 O O . LYS A 1 413 ? 23.432 -11.905 -10.797 1.00 77.56 413 LYS A O 1
ATOM 3370 N N . PRO A 1 414 ? 23.084 -10.690 -8.923 1.00 66.00 414 PRO A N 1
ATOM 3371 C CA . PRO A 1 414 ? 22.579 -9.500 -9.590 1.00 66.00 414 PRO A CA 1
ATOM 3372 C C . PRO A 1 414 ? 23.461 -9.101 -10.772 1.00 66.00 414 PRO A C 1
ATOM 3374 O O . PRO A 1 414 ? 24.676 -9.323 -10.752 1.00 66.00 414 PRO A O 1
ATOM 3377 N N . ALA A 1 415 ? 22.841 -8.531 -11.809 1.00 63.12 415 ALA A N 1
ATOM 3378 C CA . ALA A 1 415 ? 23.546 -8.063 -13.000 1.00 63.12 415 ALA A CA 1
ATOM 3379 C C . ALA A 1 415 ? 24.808 -7.277 -12.595 1.00 63.12 415 ALA A C 1
ATOM 3381 O O . ALA A 1 415 ? 24.736 -6.385 -11.747 1.00 63.12 415 ALA A O 1
ATOM 3382 N N . LYS A 1 416 ? 25.971 -7.628 -13.168 1.00 52.59 416 LYS A N 1
ATOM 3383 C CA . LYS A 1 416 ? 27.239 -6.929 -12.899 1.00 52.59 416 LYS A CA 1
ATOM 3384 C C . LYS A 1 416 ? 27.127 -5.518 -13.465 1.00 52.59 416 LYS A C 1
ATOM 3386 O O . LYS A 1 416 ? 27.398 -5.300 -14.640 1.00 52.59 416 LYS A O 1
ATOM 3391 N N . SER A 1 417 ? 26.698 -4.567 -12.650 1.00 51.72 417 SER A N 1
ATOM 3392 C CA . SER A 1 417 ? 26.533 -3.189 -13.080 1.00 51.72 417 SER A CA 1
ATOM 3393 C C . SER A 1 417 ? 26.650 -2.246 -11.888 1.00 51.72 417 SER A C 1
ATOM 3395 O O . SER A 1 417 ? 26.209 -2.567 -10.789 1.00 51.72 417 SER A O 1
ATOM 3397 N N . LYS A 1 418 ? 27.214 -1.055 -12.115 1.00 48.81 418 LYS A N 1
ATOM 3398 C CA . LYS A 1 418 ? 27.171 0.082 -11.174 1.00 48.81 418 LYS A CA 1
ATOM 3399 C C . LYS A 1 418 ? 25.747 0.662 -11.020 1.00 48.81 418 LYS A C 1
ATOM 3401 O O . LYS A 1 418 ? 25.581 1.712 -10.406 1.00 48.81 418 LYS A O 1
ATOM 3406 N N . LEU A 1 419 ? 24.740 0.027 -11.623 1.00 55.59 419 LEU A N 1
ATOM 3407 C CA . LEU A 1 419 ? 23.371 0.512 -11.739 1.00 55.59 419 LEU A CA 1
ATOM 3408 C C . LEU A 1 419 ? 22.430 -0.089 -10.687 1.00 55.59 419 LEU A C 1
ATOM 3410 O O . LEU A 1 419 ? 22.693 -1.125 -10.084 1.00 55.59 419 LEU A O 1
ATOM 3414 N N . SER A 1 420 ? 21.349 0.653 -10.447 1.00 64.50 420 SER A N 1
ATOM 3415 C CA . SER A 1 420 ? 20.498 0.608 -9.253 1.00 64.50 420 SER A CA 1
ATOM 3416 C C . SER A 1 420 ? 19.731 -0.695 -8.990 1.00 64.50 420 SER A C 1
ATOM 3418 O O . SER A 1 420 ? 19.616 -1.574 -9.839 1.00 64.50 420 SER A O 1
ATOM 3420 N N . ASN A 1 421 ? 19.099 -0.751 -7.817 1.00 75.81 421 ASN A N 1
ATOM 3421 C CA . ASN A 1 421 ? 18.255 -1.857 -7.361 1.00 75.81 421 ASN A CA 1
ATOM 3422 C C . ASN A 1 421 ? 16.932 -2.026 -8.139 1.00 75.81 421 ASN A C 1
ATOM 3424 O O . ASN A 1 421 ? 16.253 -3.030 -7.931 1.00 75.81 421 ASN A O 1
ATOM 3428 N N . LEU A 1 422 ? 16.558 -1.078 -9.007 1.00 86.50 422 LEU A N 1
ATOM 3429 C CA . LEU A 1 422 ? 15.306 -1.076 -9.771 1.00 86.50 422 LEU A CA 1
ATOM 3430 C C . LEU A 1 422 ? 15.529 -0.461 -11.160 1.00 86.50 422 LEU A C 1
ATOM 3432 O O . LEU A 1 422 ? 15.882 0.711 -11.263 1.00 86.50 422 LEU A O 1
ATOM 3436 N N . VAL A 1 423 ? 15.300 -1.230 -12.224 1.00 90.00 423 VAL A N 1
ATOM 3437 C CA . VAL A 1 423 ? 15.482 -0.769 -13.610 1.00 90.00 423 VAL A CA 1
ATOM 3438 C C . VAL A 1 423 ? 14.242 -1.081 -14.437 1.00 90.00 423 VAL A C 1
ATOM 3440 O O . VAL A 1 423 ? 13.803 -2.228 -14.478 1.00 90.00 423 VAL A O 1
ATOM 3443 N N . TYR A 1 424 ? 13.712 -0.071 -15.120 1.00 94.19 424 TYR A N 1
ATOM 3444 C CA . TYR A 1 424 ? 12.664 -0.219 -16.133 1.00 94.19 424 TYR A CA 1
ATOM 3445 C C . TYR A 1 424 ? 13.313 -0.332 -17.510 1.00 94.19 424 TYR A C 1
ATOM 3447 O O . TYR A 1 424 ? 14.265 0.380 -17.787 1.00 94.19 424 TYR A O 1
ATOM 3455 N N . ALA A 1 425 ? 12.834 -1.187 -18.398 1.00 95.38 425 ALA A N 1
ATOM 3456 C CA . ALA A 1 425 ? 13.352 -1.279 -19.755 1.00 95.38 425 ALA A CA 1
ATOM 3457 C C . ALA A 1 425 ? 12.208 -1.214 -20.752 1.00 95.38 425 ALA A C 1
ATOM 3459 O O . ALA A 1 425 ? 11.425 -2.156 -20.881 1.00 95.38 425 ALA A O 1
ATOM 3460 N N . TYR A 1 426 ? 12.131 -0.083 -21.444 1.00 96.81 426 TYR A N 1
ATOM 3461 C CA . TYR A 1 426 ? 11.246 0.084 -22.580 1.00 96.81 426 TYR A CA 1
ATOM 3462 C C . TYR A 1 426 ? 11.818 -0.677 -23.778 1.00 96.81 426 TYR A C 1
ATOM 3464 O O . TYR A 1 426 ? 12.988 -0.504 -24.134 1.00 96.81 426 TYR A O 1
ATOM 3472 N N . HIS A 1 427 ? 10.980 -1.473 -24.435 1.00 96.44 427 HIS A N 1
ATOM 3473 C CA . HIS A 1 427 ? 11.324 -2.153 -25.677 1.00 96.44 427 HIS A CA 1
ATOM 3474 C C . HIS A 1 427 ? 10.068 -2.345 -26.529 1.00 96.44 427 HIS A C 1
ATOM 3476 O O . HIS A 1 427 ? 8.995 -2.611 -25.992 1.00 96.44 427 HIS A O 1
ATOM 3482 N N . ASP A 1 428 ? 10.210 -2.366 -27.854 1.00 94.62 428 ASP A N 1
ATOM 3483 C CA . ASP A 1 428 ? 9.104 -2.618 -28.802 1.00 94.62 428 ASP A CA 1
ATOM 3484 C C . ASP A 1 428 ? 8.530 -4.051 -28.712 1.00 94.62 428 ASP A C 1
ATOM 3486 O O . ASP A 1 428 ? 7.605 -4.420 -29.420 1.00 94.62 428 ASP A O 1
ATOM 3490 N N . ARG A 1 429 ? 9.090 -4.889 -27.829 1.00 96.50 429 ARG A N 1
ATOM 3491 C CA . ARG A 1 429 ? 8.592 -6.240 -27.507 1.00 96.50 429 ARG A CA 1
ATOM 3492 C C . ARG A 1 429 ? 7.839 -6.263 -26.174 1.00 96.50 429 ARG A C 1
ATOM 3494 O O . ARG A 1 429 ? 7.438 -7.330 -25.725 1.00 96.50 429 ARG A O 1
ATOM 3501 N N . GLY A 1 430 ? 7.684 -5.107 -25.533 1.00 96.94 430 GLY A N 1
ATOM 3502 C CA . GLY A 1 430 ? 7.087 -4.937 -24.217 1.00 96.94 430 GLY A CA 1
ATOM 3503 C C . GLY A 1 430 ? 8.105 -4.679 -23.104 1.00 96.94 430 GLY A C 1
ATOM 3504 O O . GLY A 1 430 ? 9.294 -4.978 -23.227 1.00 96.94 430 GLY A O 1
ATOM 3505 N N . LEU A 1 431 ? 7.600 -4.147 -21.993 1.00 97.94 431 LEU A N 1
ATOM 3506 C CA . LEU A 1 431 ? 8.362 -3.760 -20.806 1.00 97.94 431 LEU A CA 1
ATOM 3507 C C . LEU A 1 431 ? 9.120 -4.934 -20.161 1.00 97.94 431 LEU A C 1
ATOM 3509 O O . LEU A 1 431 ? 8.633 -6.068 -20.116 1.00 97.94 431 LEU A O 1
ATOM 3513 N N . VAL A 1 432 ? 10.274 -4.625 -19.563 1.00 97.19 432 VAL A N 1
ATOM 3514 C CA . VAL A 1 432 ? 10.875 -5.412 -18.474 1.00 97.19 432 VAL A CA 1
ATOM 3515 C C . VAL A 1 432 ? 11.092 -4.528 -17.251 1.00 97.19 432 VAL A C 1
ATOM 3517 O O . VAL A 1 432 ? 11.614 -3.425 -17.377 1.00 97.19 432 VAL A O 1
ATOM 3520 N N . ILE A 1 433 ? 10.774 -5.019 -16.057 1.00 94.44 433 ILE A N 1
ATOM 3521 C CA . ILE A 1 433 ? 11.230 -4.419 -14.799 1.00 94.44 433 ILE A CA 1
ATOM 3522 C C . ILE A 1 433 ? 12.166 -5.399 -14.111 1.00 94.44 433 ILE A C 1
ATOM 3524 O O . ILE A 1 433 ? 11.791 -6.538 -13.840 1.00 94.44 433 ILE A O 1
ATOM 3528 N N . TYR A 1 434 ? 13.372 -4.947 -13.801 1.00 91.12 434 TYR A N 1
ATOM 3529 C CA . TYR A 1 434 ? 14.335 -5.660 -12.978 1.00 91.12 434 TYR A CA 1
ATOM 3530 C C . TYR A 1 434 ? 14.342 -5.086 -11.565 1.00 91.12 434 TYR A C 1
ATOM 3532 O O . TYR A 1 434 ? 14.443 -3.874 -11.386 1.00 91.12 434 TYR A O 1
ATOM 3540 N N . VAL A 1 435 ? 14.297 -5.963 -10.564 1.00 87.06 435 VAL A N 1
ATOM 3541 C CA . VAL A 1 435 ? 14.401 -5.597 -9.151 1.00 87.06 435 VAL A CA 1
ATOM 3542 C C . VAL A 1 435 ? 15.428 -6.490 -8.468 1.00 87.06 435 VAL A C 1
ATOM 3544 O O . VAL A 1 435 ? 15.281 -7.714 -8.425 1.00 87.06 435 VAL A O 1
ATOM 3547 N N . ARG A 1 436 ? 16.450 -5.883 -7.868 1.00 83.50 436 ARG A N 1
ATOM 3548 C CA . ARG A 1 436 ? 17.386 -6.589 -6.993 1.00 83.50 436 ARG A CA 1
ATOM 3549 C C . ARG A 1 436 ? 16.717 -6.875 -5.646 1.00 83.50 436 ARG A C 1
ATOM 3551 O O . ARG A 1 436 ? 16.094 -5.989 -5.065 1.00 83.50 436 ARG A O 1
ATOM 3558 N N . ARG A 1 437 ? 16.843 -8.106 -5.139 1.00 77.06 437 ARG A N 1
ATOM 3559 C CA . ARG A 1 437 ? 16.292 -8.506 -3.827 1.00 77.06 437 ARG A CA 1
ATOM 3560 C C . ARG A 1 437 ? 17.384 -8.771 -2.795 1.00 77.06 437 ARG A C 1
ATOM 3562 O O . ARG A 1 437 ? 17.202 -8.416 -1.639 1.00 77.06 437 ARG A O 1
ATOM 3569 N N . SER A 1 438 ? 18.504 -9.359 -3.207 1.00 76.44 438 SER A N 1
ATOM 3570 C CA . SER A 1 438 ? 19.693 -9.576 -2.370 1.00 76.44 438 SER A CA 1
ATOM 3571 C C . SER A 1 438 ? 20.963 -9.604 -3.236 1.00 76.44 438 SER A C 1
ATOM 3573 O O . SER A 1 438 ? 20.929 -9.163 -4.385 1.00 76.44 438 SER A O 1
ATOM 3575 N N . GLU A 1 439 ? 22.093 -10.075 -2.700 1.00 78.38 439 GLU A N 1
ATOM 3576 C CA . GLU A 1 439 ? 23.320 -10.378 -3.467 1.00 78.38 439 GLU A CA 1
ATOM 3577 C C . GLU A 1 439 ? 23.200 -11.636 -4.351 1.00 78.38 439 GLU A C 1
ATOM 3579 O O . GLU A 1 439 ? 24.071 -11.886 -5.180 1.00 78.3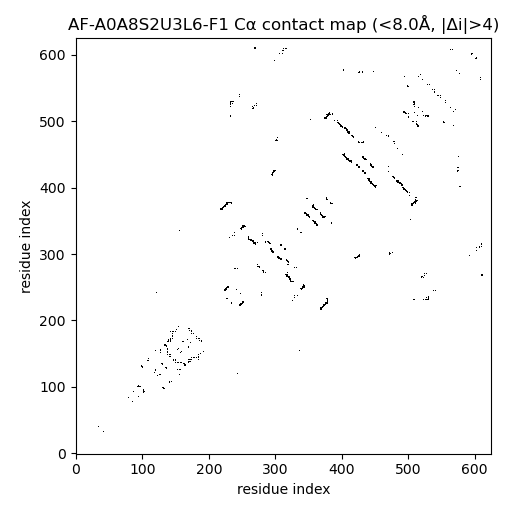8 439 GLU A O 1
ATOM 3584 N N . GLU A 1 440 ? 22.133 -12.430 -4.204 1.00 84.50 440 GLU A N 1
ATOM 3585 C CA . GLU A 1 440 ? 21.970 -13.711 -4.919 1.00 84.50 440 GLU A CA 1
ATOM 3586 C C . GLU A 1 440 ? 20.547 -13.949 -5.446 1.00 84.50 440 GLU A C 1
ATOM 3588 O O . GLU A 1 440 ? 20.248 -15.008 -5.999 1.00 84.50 440 GLU A O 1
ATOM 3593 N N . VAL A 1 441 ? 19.650 -12.973 -5.285 1.00 84.81 441 VAL A N 1
ATOM 3594 C CA . VAL A 1 441 ? 18.259 -13.072 -5.730 1.00 84.81 441 VAL A CA 1
ATOM 3595 C C . VAL A 1 441 ? 17.856 -11.815 -6.486 1.00 84.81 441 VAL A C 1
ATOM 3597 O O . VAL A 1 441 ? 18.000 -10.686 -5.998 1.00 84.81 441 VAL A O 1
ATOM 3600 N N . ALA A 1 442 ? 17.276 -12.028 -7.662 1.00 87.69 442 ALA A N 1
ATOM 3601 C CA . ALA A 1 442 ? 16.672 -10.999 -8.491 1.00 87.69 442 ALA A CA 1
ATOM 3602 C C . ALA A 1 442 ? 15.218 -11.348 -8.814 1.00 87.69 442 ALA A C 1
ATOM 3604 O O . ALA A 1 442 ? 14.807 -12.510 -8.809 1.00 87.69 442 ALA A O 1
ATOM 3605 N N . ARG A 1 443 ? 14.434 -10.318 -9.114 1.00 90.69 443 ARG A N 1
ATOM 3606 C CA . ARG A 1 443 ? 13.082 -10.442 -9.643 1.00 90.69 443 ARG A CA 1
ATOM 3607 C C . ARG A 1 443 ? 13.001 -9.732 -10.982 1.00 90.69 443 ARG A C 1
ATOM 3609 O O . ARG A 1 443 ? 13.510 -8.622 -11.120 1.00 90.69 443 ARG A O 1
ATOM 3616 N N . TYR A 1 444 ? 12.312 -10.358 -11.925 1.00 94.06 444 TYR A N 1
ATOM 3617 C CA . TYR A 1 444 ? 11.948 -9.731 -13.188 1.00 94.06 444 TYR A CA 1
ATOM 3618 C C . TYR A 1 444 ? 10.430 -9.712 -13.334 1.00 94.06 444 TYR A C 1
ATOM 3620 O O . TYR A 1 444 ? 9.746 -10.647 -12.912 1.00 94.06 444 TYR A O 1
ATOM 3628 N N . HIS A 1 445 ? 9.915 -8.647 -13.933 1.00 96.06 445 HIS A N 1
ATOM 3629 C CA . HIS A 1 445 ? 8.562 -8.570 -14.463 1.00 96.06 445 HIS A CA 1
ATOM 3630 C C . HIS A 1 445 ? 8.672 -8.350 -15.962 1.00 96.06 445 HIS A C 1
ATOM 3632 O O . HIS A 1 445 ? 9.193 -7.327 -16.395 1.00 96.06 445 HIS A O 1
ATOM 3638 N N . LEU A 1 446 ? 8.233 -9.330 -16.739 1.00 97.69 446 LEU A N 1
ATOM 3639 C CA . LEU A 1 446 ? 8.206 -9.272 -18.191 1.00 97.69 446 LEU A CA 1
ATOM 3640 C C . LEU A 1 446 ? 6.774 -8.974 -18.632 1.00 97.69 446 LEU A C 1
ATOM 3642 O O . LEU A 1 446 ? 5.851 -9.661 -18.197 1.00 97.69 446 LEU A O 1
ATOM 3646 N N . GLN A 1 447 ? 6.582 -7.974 -19.489 1.00 98.25 447 GLN A N 1
ATOM 3647 C CA . GLN A 1 447 ? 5.299 -7.786 -20.153 1.00 98.25 447 GLN A CA 1
ATOM 3648 C C . GLN A 1 447 ? 5.044 -8.953 -21.111 1.00 98.25 447 GLN A C 1
ATOM 3650 O O . GLN A 1 447 ? 5.883 -9.256 -21.968 1.00 98.25 447 GLN A O 1
ATOM 3655 N N . VAL A 1 448 ? 3.872 -9.558 -20.964 1.00 97.69 448 VAL A N 1
ATOM 3656 C CA . VAL A 1 448 ? 3.368 -10.679 -21.762 1.00 97.69 448 VAL A CA 1
ATOM 3657 C C . VAL A 1 448 ? 1.932 -10.388 -22.207 1.00 97.69 448 VAL A C 1
ATOM 3659 O O . VAL A 1 448 ? 1.335 -9.413 -21.736 1.00 97.69 448 VAL A O 1
ATOM 3662 N N . ASP A 1 449 ? 1.384 -11.190 -23.119 1.00 95.19 449 ASP A N 1
ATOM 3663 C CA . ASP A 1 449 ? 0.005 -10.993 -23.579 1.00 95.19 449 ASP A CA 1
ATOM 3664 C C . ASP A 1 449 ? -0.991 -11.187 -22.419 1.00 95.19 449 ASP A C 1
ATOM 3666 O O . ASP A 1 449 ? -0.722 -11.925 -21.467 1.00 95.19 449 ASP A O 1
ATOM 3670 N N . ALA A 1 450 ? -2.146 -10.515 -22.458 1.00 93.12 450 ALA A N 1
ATOM 3671 C CA . ALA A 1 450 ? -3.170 -10.685 -21.424 1.00 93.12 450 ALA A CA 1
ATOM 3672 C C . ALA A 1 450 ? -3.708 -12.125 -21.349 1.00 93.12 450 ALA A C 1
ATOM 3674 O O . ALA A 1 450 ? -4.171 -12.545 -20.287 1.00 93.12 450 ALA A O 1
ATOM 3675 N N . THR A 1 451 ? -3.643 -12.860 -22.461 1.00 92.81 451 THR A N 1
ATOM 3676 C CA . THR A 1 451 ? -4.135 -14.234 -22.612 1.00 92.81 451 THR A CA 1
ATOM 3677 C C . THR A 1 451 ? -3.071 -15.307 -22.370 1.00 92.81 451 THR A C 1
ATOM 3679 O O . THR A 1 451 ? -3.424 -16.483 -22.275 1.00 92.81 451 THR A O 1
ATOM 3682 N N . ASP A 1 452 ? -1.798 -14.923 -22.213 1.00 94.94 452 ASP A N 1
ATOM 3683 C CA . ASP A 1 452 ? -0.698 -15.865 -21.988 1.00 94.94 452 ASP A CA 1
ATOM 3684 C C . ASP A 1 452 ? -0.875 -16.653 -20.678 1.00 94.94 452 ASP A C 1
ATOM 3686 O O . ASP A 1 452 ? -1.235 -16.116 -19.623 1.00 94.94 452 ASP A O 1
ATOM 3690 N N . ASN A 1 453 ? -0.523 -17.939 -20.720 1.00 95.06 453 ASN A N 1
ATOM 3691 C CA . ASN A 1 453 ? -0.403 -18.800 -19.555 1.00 95.06 453 ASN A CA 1
ATOM 3692 C C . ASN A 1 453 ? 1.067 -18.946 -19.127 1.00 95.06 453 ASN A C 1
ATOM 3694 O O . ASN A 1 453 ? 1.997 -18.876 -19.925 1.00 95.06 453 ASN A O 1
ATOM 3698 N N . VAL A 1 454 ? 1.296 -19.215 -17.839 1.00 94.94 454 VAL A N 1
ATOM 3699 C CA . VAL A 1 454 ? 2.634 -19.478 -17.283 1.00 94.94 454 VAL A CA 1
ATOM 3700 C C . VAL A 1 454 ? 3.369 -20.596 -18.040 1.00 94.94 454 VAL A C 1
ATOM 3702 O O . VAL A 1 454 ? 4.589 -20.523 -18.199 1.00 94.94 454 VAL A O 1
ATOM 3705 N N . ASN A 1 455 ? 2.640 -21.606 -18.520 1.00 95.25 455 ASN A N 1
ATOM 3706 C CA . ASN A 1 455 ? 3.203 -22.745 -19.246 1.00 95.25 455 ASN A CA 1
ATOM 3707 C C . ASN A 1 455 ? 3.720 -22.382 -20.647 1.00 95.25 455 ASN A C 1
ATOM 3709 O O . ASN A 1 455 ? 4.614 -23.060 -21.148 1.00 95.25 455 ASN A O 1
ATOM 3713 N N . ASP A 1 456 ? 3.243 -21.284 -21.241 1.00 95.31 456 ASP A N 1
ATOM 3714 C CA . ASP A 1 456 ? 3.706 -20.802 -22.552 1.00 95.31 456 ASP A CA 1
ATOM 3715 C C . ASP A 1 456 ? 5.114 -20.188 -22.479 1.00 95.31 456 ASP A C 1
ATOM 3717 O O . ASP A 1 456 ? 5.747 -19.888 -23.495 1.00 95.31 456 ASP A O 1
ATOM 3721 N N . TRP A 1 457 ? 5.629 -20.008 -21.262 1.00 97.62 457 TRP A N 1
ATOM 3722 C CA . TRP A 1 457 ? 6.868 -19.309 -20.965 1.00 97.62 457 TRP A CA 1
ATOM 3723 C C . TRP A 1 457 ? 7.889 -20.237 -20.290 1.00 97.62 457 TRP A C 1
ATOM 3725 O O . TRP A 1 457 ? 8.159 -20.086 -19.094 1.00 97.62 457 TRP A O 1
ATOM 3735 N N . PRO A 1 458 ? 8.497 -21.198 -21.016 1.00 97.06 458 PRO A N 1
ATOM 3736 C CA . PRO A 1 458 ? 9.612 -21.983 -20.489 1.00 97.06 458 PRO A CA 1
ATOM 3737 C C . PRO A 1 458 ? 10.820 -21.084 -20.192 1.00 97.06 458 PRO A C 1
ATOM 3739 O O . PRO A 1 458 ? 10.973 -20.009 -20.777 1.00 97.06 458 PRO A O 1
ATOM 3742 N N . ASP A 1 459 ? 11.692 -21.522 -19.283 1.00 96.94 459 ASP A N 1
ATOM 3743 C CA . ASP A 1 459 ? 12.808 -20.704 -18.782 1.00 96.94 459 ASP A CA 1
ATOM 3744 C C . ASP A 1 459 ? 13.732 -20.211 -19.906 1.00 96.94 459 ASP A C 1
ATOM 3746 O O . ASP A 1 459 ? 14.157 -19.059 -19.888 1.00 96.94 459 ASP A O 1
ATOM 3750 N N . GLU A 1 460 ? 13.976 -21.032 -20.929 1.00 96.50 460 GLU A N 1
ATOM 3751 C CA . GLU A 1 460 ? 14.765 -20.643 -22.104 1.00 96.50 460 GLU A CA 1
ATOM 3752 C C . GLU A 1 460 ? 14.147 -19.451 -22.855 1.00 96.50 460 GLU A C 1
ATOM 3754 O O . GLU A 1 460 ? 14.834 -18.470 -23.149 1.00 96.50 460 GLU A O 1
ATOM 3759 N N . ARG A 1 461 ? 12.830 -19.488 -23.111 1.00 97.44 461 ARG A N 1
ATOM 3760 C CA . ARG A 1 461 ? 12.100 -18.386 -23.760 1.00 97.44 461 ARG A CA 1
ATOM 3761 C C . ARG A 1 461 ? 12.190 -17.112 -22.925 1.00 97.44 461 ARG A C 1
ATOM 3763 O O . ARG A 1 461 ? 12.444 -16.040 -23.470 1.00 97.44 461 ARG A O 1
ATOM 3770 N N . ILE A 1 462 ? 12.013 -17.235 -21.609 1.00 97.75 462 ILE A N 1
ATOM 3771 C CA . ILE A 1 462 ? 12.128 -16.117 -20.666 1.00 97.75 462 ILE A CA 1
ATOM 3772 C C . ILE A 1 462 ? 13.516 -15.480 -20.767 1.00 97.75 462 ILE A C 1
ATOM 3774 O O . ILE A 1 462 ? 13.622 -14.268 -20.949 1.00 97.75 462 ILE A O 1
ATOM 3778 N N . TRP A 1 463 ? 14.582 -16.278 -20.690 1.00 96.31 463 TRP A N 1
ATOM 3779 C CA . TRP A 1 463 ? 15.948 -15.763 -20.760 1.00 96.31 463 TRP A CA 1
ATOM 3780 C C . TRP A 1 463 ? 16.271 -15.123 -22.107 1.00 96.31 463 TRP A C 1
ATOM 3782 O O . TRP A 1 463 ? 16.921 -14.077 -22.134 1.00 96.31 463 TRP A O 1
ATOM 3792 N N . ASN A 1 464 ? 15.787 -15.693 -23.210 1.00 96.50 464 ASN A N 1
ATOM 3793 C CA . ASN A 1 464 ? 15.949 -15.107 -24.538 1.00 96.50 464 ASN A CA 1
ATOM 3794 C C . ASN A 1 464 ? 15.268 -13.732 -24.634 1.00 96.50 464 ASN A C 1
ATOM 3796 O O . ASN A 1 464 ? 15.902 -12.769 -25.071 1.00 96.50 464 ASN A O 1
ATOM 3800 N N . GLU A 1 465 ? 14.032 -13.592 -24.144 1.00 97.75 465 GLU A N 1
ATOM 3801 C CA . GLU A 1 465 ? 13.348 -12.292 -24.110 1.00 97.75 465 GLU A CA 1
ATOM 3802 C C . GLU A 1 465 ? 14.049 -11.281 -23.199 1.00 97.75 465 GLU A C 1
ATOM 3804 O O . GLU A 1 465 ? 14.226 -10.127 -23.590 1.00 97.75 465 GLU A O 1
ATOM 3809 N N . LEU A 1 466 ? 14.504 -11.695 -22.012 1.00 95.81 466 LEU A N 1
ATOM 3810 C CA . LEU A 1 466 ? 15.237 -10.813 -21.101 1.00 95.81 466 LEU A CA 1
ATOM 3811 C C . LEU A 1 466 ? 16.539 -10.303 -21.731 1.00 95.81 466 LEU A C 1
ATOM 3813 O O . LEU A 1 466 ? 16.826 -9.111 -21.639 1.00 95.81 466 LEU A O 1
ATOM 3817 N N . LYS A 1 467 ? 17.307 -11.171 -22.405 1.00 94.00 467 LYS A N 1
ATOM 3818 C CA . LYS A 1 467 ? 18.544 -10.784 -23.108 1.00 94.00 467 LYS A CA 1
ATOM 3819 C C . LYS A 1 467 ? 18.283 -9.763 -24.208 1.00 94.00 467 LYS A C 1
ATOM 3821 O O . LYS A 1 467 ? 19.073 -8.838 -24.359 1.00 94.00 467 LYS A O 1
ATOM 3826 N N . ILE A 1 468 ? 17.200 -9.930 -24.969 1.00 95.25 468 ILE A N 1
ATOM 3827 C CA . ILE A 1 468 ? 16.830 -9.013 -26.053 1.00 95.25 468 ILE A CA 1
ATOM 3828 C C . ILE A 1 468 ? 16.409 -7.662 -25.473 1.00 95.25 468 ILE A C 1
ATOM 3830 O O . ILE A 1 468 ? 16.982 -6.634 -25.826 1.00 95.25 468 ILE A O 1
ATOM 3834 N N . ARG A 1 469 ? 15.444 -7.663 -24.549 1.00 95.88 469 ARG A N 1
ATOM 3835 C CA . ARG A 1 469 ? 14.795 -6.436 -24.068 1.00 95.88 469 ARG A CA 1
ATOM 3836 C C . ARG A 1 469 ? 15.661 -5.603 -23.123 1.00 95.88 469 ARG A C 1
ATOM 3838 O O . ARG A 1 469 ? 15.440 -4.404 -23.001 1.00 95.88 469 ARG A O 1
ATOM 3845 N N . LEU A 1 470 ? 16.644 -6.218 -22.464 1.00 92.75 470 LEU A N 1
ATOM 3846 C CA . LEU A 1 470 ? 17.589 -5.537 -21.569 1.00 92.75 470 LEU A CA 1
ATOM 3847 C C . LEU A 1 470 ? 18.934 -5.214 -22.236 1.00 92.75 470 LEU A C 1
ATOM 3849 O O . LEU A 1 470 ? 19.844 -4.731 -21.561 1.00 92.75 470 LEU A O 1
ATOM 3853 N N . LYS A 1 471 ? 19.098 -5.497 -23.534 1.00 91.81 471 LYS A N 1
ATOM 3854 C CA . LYS A 1 471 ? 20.354 -5.249 -24.248 1.00 91.81 471 LYS A CA 1
ATOM 3855 C C . LYS A 1 471 ? 20.662 -3.753 -24.303 1.00 91.81 471 LYS A C 1
ATOM 3857 O O . LYS A 1 471 ? 19.826 -2.958 -24.730 1.00 91.81 471 LYS A O 1
ATOM 3862 N N . THR A 1 472 ? 21.892 -3.382 -23.954 1.00 90.62 472 THR A N 1
ATOM 3863 C CA . THR A 1 472 ? 22.418 -2.032 -24.187 1.00 90.62 472 THR A CA 1
ATOM 3864 C C . THR A 1 472 ? 23.475 -2.036 -25.288 1.00 90.62 472 THR A C 1
ATOM 3866 O O . THR A 1 472 ? 24.171 -3.028 -25.505 1.00 90.62 472 THR A O 1
ATOM 3869 N N . ASN A 1 473 ? 23.596 -0.918 -26.003 1.00 91.00 473 ASN A N 1
ATOM 3870 C CA . ASN A 1 473 ? 24.523 -0.759 -27.128 1.00 91.00 473 ASN A CA 1
ATOM 3871 C C . ASN A 1 473 ? 25.987 -0.748 -26.668 1.00 91.00 473 ASN A C 1
ATOM 3873 O O . ASN A 1 473 ? 26.877 -1.171 -27.397 1.00 91.00 473 ASN A O 1
ATOM 3877 N N . ASP A 1 474 ? 26.224 -0.273 -25.448 1.00 86.31 474 ASP A N 1
ATOM 3878 C CA . ASP A 1 474 ? 27.533 -0.160 -24.805 1.00 86.31 474 ASP A CA 1
ATOM 3879 C C . ASP A 1 474 ? 27.866 -1.350 -23.886 1.00 86.31 474 ASP A C 1
ATOM 3881 O O . ASP A 1 474 ? 28.906 -1.349 -23.230 1.00 86.31 474 ASP A O 1
ATOM 3885 N N . ASN A 1 475 ? 26.985 -2.356 -23.803 1.00 81.00 475 ASN A N 1
ATOM 3886 C CA . ASN A 1 475 ? 27.060 -3.461 -22.842 1.00 81.00 475 ASN A CA 1
ATOM 3887 C C . ASN A 1 475 ? 27.184 -3.019 -21.362 1.00 81.00 475 ASN A C 1
ATOM 3889 O O . ASN A 1 475 ? 27.643 -3.800 -20.525 1.00 81.00 475 ASN A O 1
ATOM 3893 N N . SER A 1 476 ? 26.762 -1.793 -21.011 1.00 74.62 476 SER A N 1
ATOM 3894 C CA . SER A 1 476 ? 26.691 -1.289 -19.625 1.00 74.62 476 SER A CA 1
ATOM 3895 C C . SER A 1 476 ? 25.746 -2.090 -18.722 1.00 74.62 476 SER A C 1
ATOM 3897 O O . SER A 1 476 ? 25.876 -2.059 -17.490 1.00 74.62 476 SER A O 1
ATOM 3899 N N . TRP A 1 477 ? 24.820 -2.839 -19.323 1.00 78.75 477 TRP A N 1
ATOM 3900 C CA . TRP A 1 477 ? 23.930 -3.753 -18.629 1.00 78.75 477 TRP A CA 1
ATOM 3901 C C . TRP A 1 477 ? 24.083 -5.178 -19.160 1.00 78.75 477 TRP A C 1
ATOM 3903 O O . TRP A 1 477 ? 23.814 -5.466 -20.326 1.00 78.75 477 TRP A O 1
ATOM 3913 N N . LYS A 1 478 ? 24.489 -6.096 -18.278 1.00 78.19 478 LYS A N 1
ATOM 3914 C CA . LYS A 1 478 ? 24.576 -7.528 -18.573 1.00 78.19 478 LYS A CA 1
ATOM 3915 C C . LYS A 1 478 ? 23.904 -8.332 -17.470 1.00 78.19 478 LYS A C 1
ATOM 3917 O O . LYS A 1 478 ? 24.350 -8.320 -16.322 1.00 78.19 478 LYS A O 1
ATOM 3922 N N . ILE A 1 479 ? 22.840 -9.043 -17.832 1.00 83.94 479 ILE A N 1
ATOM 3923 C CA . ILE A 1 479 ? 22.146 -9.955 -16.923 1.00 83.94 479 ILE A CA 1
ATOM 3924 C C . ILE A 1 479 ? 22.932 -11.254 -16.750 1.00 83.94 479 ILE A C 1
ATOM 3926 O O . ILE A 1 479 ? 23.587 -11.724 -17.681 1.00 83.94 479 ILE A O 1
ATOM 3930 N N . ASN A 1 480 ? 22.843 -11.830 -15.554 1.00 85.12 480 ASN A N 1
ATOM 3931 C CA . ASN A 1 480 ? 23.331 -13.172 -15.277 1.00 85.12 480 ASN A CA 1
ATOM 3932 C C . ASN A 1 480 ? 22.135 -14.120 -15.277 1.00 85.12 480 ASN A C 1
ATOM 3934 O O . ASN A 1 480 ? 21.173 -13.909 -14.536 1.00 85.12 480 ASN A O 1
ATOM 3938 N N . GLU A 1 481 ? 22.207 -15.166 -16.087 1.00 89.88 481 GLU A N 1
ATOM 3939 C CA . GLU A 1 481 ? 21.221 -16.239 -16.035 1.00 89.88 481 GLU A CA 1
ATOM 3940 C C . GLU A 1 481 ? 21.296 -16.975 -14.697 1.00 89.88 481 GLU A C 1
ATOM 3942 O O . GLU A 1 481 ? 22.327 -16.982 -14.021 1.00 89.88 481 GLU A O 1
ATOM 3947 N N . GLY A 1 482 ? 20.186 -17.584 -14.304 1.00 90.06 482 GLY A N 1
ATOM 3948 C CA . GLY A 1 482 ? 20.101 -18.359 -13.079 1.00 90.06 482 GLY A CA 1
ATOM 3949 C C . GLY A 1 482 ? 18.845 -19.207 -13.026 1.00 90.06 482 GLY A C 1
ATOM 3950 O O . GLY A 1 482 ? 18.035 -19.226 -13.955 1.00 90.06 482 GLY A O 1
ATOM 3951 N N . LYS A 1 483 ? 18.681 -19.916 -11.912 1.00 93.50 483 LYS A N 1
ATOM 3952 C CA . LYS A 1 483 ? 17.546 -20.816 -11.716 1.00 93.50 483 LYS A CA 1
ATOM 3953 C C . LYS A 1 483 ? 16.291 -20.008 -11.394 1.00 93.50 483 LYS A C 1
ATOM 3955 O O . LYS A 1 483 ? 16.273 -19.290 -10.392 1.00 93.50 483 LYS A O 1
ATOM 3960 N N . VAL A 1 484 ? 15.245 -20.155 -12.205 1.00 95.06 484 VAL A N 1
ATOM 3961 C CA . VAL A 1 484 ? 13.910 -19.632 -11.889 1.00 95.06 484 VAL A CA 1
ATOM 3962 C C . VAL A 1 484 ? 13.322 -20.486 -10.763 1.00 95.06 484 VAL A C 1
ATOM 3964 O O . VAL A 1 484 ? 13.231 -21.705 -10.885 1.00 95.06 484 VAL A O 1
ATOM 3967 N N . ILE A 1 485 ? 12.971 -19.859 -9.641 1.00 93.44 485 ILE A N 1
ATOM 3968 C CA . ILE A 1 485 ? 12.416 -20.543 -8.457 1.00 93.44 485 ILE A CA 1
ATOM 3969 C C . ILE A 1 485 ? 10.938 -20.230 -8.223 1.00 93.44 485 ILE A C 1
ATOM 3971 O O . ILE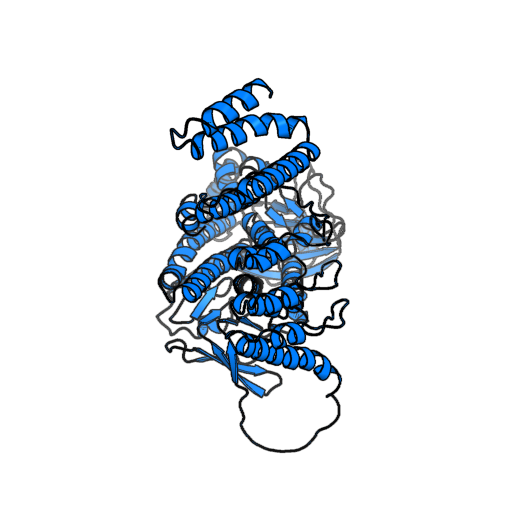 A 1 485 ? 10.253 -20.977 -7.535 1.00 93.44 485 ILE A O 1
ATOM 3975 N N . GLU A 1 486 ? 10.438 -19.148 -8.813 1.00 92.19 486 GLU A N 1
ATOM 3976 C CA . GLU A 1 486 ? 9.025 -18.784 -8.792 1.00 92.19 486 GLU A CA 1
ATOM 3977 C C . GLU A 1 486 ? 8.664 -18.173 -10.145 1.00 92.19 486 GLU A C 1
ATOM 3979 O O . GLU A 1 486 ? 9.455 -17.407 -10.703 1.00 92.19 486 GLU A O 1
ATOM 3984 N N . LYS A 1 487 ? 7.477 -18.503 -10.660 1.00 94.62 487 LYS A N 1
ATOM 3985 C CA . LYS A 1 487 ? 6.936 -17.990 -11.919 1.00 94.62 487 LYS A CA 1
ATOM 3986 C C . LYS A 1 487 ? 5.433 -17.790 -11.782 1.00 94.62 487 LYS A C 1
ATOM 3988 O O . LYS A 1 487 ? 4.720 -18.709 -11.384 1.00 94.62 487 LYS A O 1
ATOM 3993 N N . ARG A 1 488 ? 4.946 -16.594 -12.110 1.00 94.56 488 ARG A N 1
ATOM 3994 C CA . ARG A 1 488 ? 3.524 -16.254 -12.017 1.00 94.56 488 ARG A CA 1
ATOM 3995 C C . ARG A 1 488 ? 3.143 -15.186 -13.029 1.00 94.56 488 ARG A C 1
ATOM 3997 O O . ARG A 1 488 ? 3.856 -14.199 -13.156 1.00 94.56 488 ARG A O 1
ATOM 4004 N N . ILE A 1 489 ? 1.981 -15.335 -13.659 1.00 94.38 489 ILE A N 1
ATOM 4005 C CA . ILE A 1 489 ? 1.349 -14.264 -14.434 1.00 94.38 489 ILE A CA 1
ATOM 4006 C C . ILE A 1 489 ? 0.279 -13.583 -13.579 1.00 94.38 489 ILE A C 1
ATOM 4008 O O . ILE A 1 489 ? -0.483 -14.252 -12.874 1.00 94.38 489 ILE A O 1
ATOM 4012 N N . PHE A 1 490 ? 0.235 -12.253 -13.607 1.00 90.19 490 PHE A N 1
ATOM 4013 C CA . PHE A 1 490 ? -0.884 -11.494 -13.058 1.00 90.19 490 PHE A CA 1
ATOM 4014 C C . PHE A 1 490 ? -1.322 -10.371 -14.005 1.00 90.19 490 PHE A C 1
ATOM 4016 O O . PHE A 1 490 ? -0.466 -9.702 -14.593 1.00 90.19 490 PHE A O 1
ATOM 4023 N N . PRO A 1 491 ? -2.644 -10.159 -14.139 1.00 92.44 491 PRO A N 1
ATOM 4024 C CA . PRO A 1 491 ? -3.187 -9.110 -14.983 1.00 92.44 491 PRO A CA 1
ATOM 4025 C C . PRO A 1 491 ? -2.958 -7.736 -14.359 1.00 92.44 491 PRO A C 1
ATOM 4027 O O . PRO A 1 491 ? -2.926 -7.586 -13.132 1.00 92.44 491 PRO A O 1
ATOM 4030 N N . LEU A 1 492 ? -2.840 -6.727 -15.217 1.00 93.38 492 LEU A N 1
ATOM 4031 C CA . LEU A 1 492 ? -2.836 -5.331 -14.810 1.00 93.38 492 LEU A CA 1
ATOM 4032 C C . LEU A 1 492 ? -4.262 -4.792 -14.919 1.00 93.38 492 LEU A C 1
ATOM 4034 O O . LEU A 1 492 ? -4.958 -5.024 -15.908 1.00 93.38 492 LEU A O 1
ATOM 4038 N N . ARG A 1 493 ? -4.698 -4.056 -13.899 1.00 92.88 493 ARG A N 1
ATOM 4039 C CA . ARG A 1 493 ? -5.985 -3.359 -13.897 1.00 92.88 493 ARG A CA 1
ATOM 4040 C C . ARG A 1 493 ? -5.898 -2.102 -13.049 1.00 92.88 493 ARG A C 1
ATOM 4042 O O . ARG A 1 493 ? -5.114 -2.062 -12.100 1.00 92.88 493 ARG A O 1
ATOM 4049 N N . SER A 1 494 ? -6.752 -1.152 -13.383 1.00 95.81 494 SER A N 1
ATOM 4050 C CA . SER A 1 494 ? -7.094 -0.025 -12.527 1.00 95.81 494 SER A CA 1
ATOM 4051 C C . SER A 1 494 ? -8.536 -0.195 -12.082 1.00 95.81 494 SER A C 1
ATOM 4053 O O . SER A 1 494 ? -9.390 -0.529 -12.904 1.00 95.81 494 SER A O 1
ATOM 4055 N N . PHE A 1 495 ? -8.821 0.010 -10.807 1.00 96.56 495 PHE A N 1
ATOM 4056 C CA . PHE A 1 495 ? -10.156 -0.154 -10.246 1.00 96.56 495 PHE A CA 1
ATOM 4057 C C . PHE A 1 495 ? -10.381 0.884 -9.162 1.00 96.56 495 PHE A C 1
ATOM 4059 O O . PHE A 1 495 ? -9.504 1.095 -8.333 1.00 96.56 495 PHE A O 1
ATOM 4066 N N . MET A 1 496 ? -11.574 1.464 -9.103 1.00 97.06 496 MET A N 1
ATOM 4067 C CA . MET A 1 496 ? -11.960 2.330 -7.998 1.00 97.06 496 MET A CA 1
ATOM 4068 C C . MET A 1 496 ? -13.467 2.334 -7.771 1.00 97.06 496 MET A C 1
ATOM 4070 O O . MET A 1 496 ? -14.245 2.133 -8.706 1.00 97.06 496 MET A O 1
ATOM 4074 N N . ILE A 1 497 ? -13.878 2.606 -6.533 1.00 97.88 497 ILE A N 1
ATOM 4075 C CA . ILE A 1 497 ? -15.275 2.846 -6.168 1.00 97.88 497 ILE A CA 1
ATOM 4076 C C . ILE A 1 497 ? -15.505 4.248 -5.614 1.00 97.88 497 ILE A C 1
ATOM 4078 O O . ILE A 1 497 ? -14.626 4.836 -4.989 1.00 97.88 497 ILE A O 1
ATOM 4082 N N . GLU A 1 498 ? -16.733 4.733 -5.769 1.00 97.44 498 GLU A N 1
ATOM 4083 C CA . GLU A 1 498 ? -17.221 5.963 -5.152 1.00 97.44 498 GLU A CA 1
ATOM 4084 C C . GLU A 1 498 ? -18.649 5.763 -4.620 1.00 97.44 498 GLU A C 1
ATOM 4086 O O . GLU A 1 498 ? -19.493 5.269 -5.368 1.00 97.44 498 GLU A O 1
ATOM 4091 N N . PRO A 1 499 ? -18.970 6.179 -3.381 1.00 98.25 499 PRO A N 1
ATOM 4092 C CA . PRO A 1 499 ? -18.053 6.619 -2.324 1.00 98.25 499 PRO A CA 1
ATOM 4093 C C . PRO A 1 499 ? -17.224 5.457 -1.732 1.00 98.25 499 PRO A C 1
ATOM 4095 O O . PRO A 1 499 ? -17.473 4.289 -2.009 1.00 98.25 499 PRO A O 1
ATOM 4098 N N . MET A 1 500 ? -16.255 5.774 -0.869 1.00 98.44 500 MET A N 1
ATOM 4099 C CA . MET A 1 500 ? -15.445 4.802 -0.110 1.00 98.44 500 MET A CA 1
ATOM 4100 C C . MET A 1 500 ? -16.024 4.520 1.287 1.00 98.44 500 MET A C 1
ATOM 4102 O O . MET A 1 500 ? -15.318 4.100 2.203 1.00 98.44 500 MET A O 1
ATOM 4106 N N . GLN A 1 501 ? -17.309 4.801 1.486 1.00 98.19 501 GLN A N 1
ATOM 4107 C CA . GLN A 1 501 ? -17.992 4.622 2.761 1.00 98.19 501 GLN A CA 1
ATOM 4108 C C . GLN A 1 501 ? -19.492 4.443 2.550 1.00 98.19 501 GLN A C 1
ATOM 4110 O O . GLN A 1 501 ? -20.060 4.962 1.588 1.00 98.19 501 GLN A O 1
ATOM 4115 N N . TYR A 1 502 ? -20.147 3.779 3.490 1.00 98.19 502 TYR A N 1
ATOM 4116 C CA . TYR A 1 502 ? -21.593 3.690 3.553 1.00 98.19 502 TYR A CA 1
ATOM 4117 C C . TYR A 1 502 ? -22.049 3.475 4.994 1.00 98.19 502 TYR A C 1
ATOM 4119 O O . TYR A 1 502 ? -21.732 2.454 5.600 1.00 98.19 502 TYR A O 1
ATOM 4127 N N . LYS A 1 503 ? -22.821 4.430 5.530 1.00 96.88 503 LYS A N 1
ATOM 4128 C CA . LYS A 1 503 ? -23.245 4.435 6.940 1.00 96.88 503 LYS A CA 1
ATOM 4129 C C . LYS A 1 503 ? -22.026 4.241 7.859 1.00 96.88 503 LYS A C 1
ATOM 4131 O O . LYS A 1 503 ? -21.088 5.023 7.732 1.00 96.88 503 LYS A O 1
ATOM 4136 N N . ASN A 1 504 ? -22.011 3.218 8.712 1.00 97.62 504 ASN A N 1
ATOM 4137 C CA . ASN A 1 504 ? -20.895 2.933 9.615 1.00 97.62 504 ASN A CA 1
ATOM 4138 C C . ASN A 1 504 ? -19.794 2.051 8.991 1.00 97.62 504 ASN A C 1
ATOM 4140 O O . ASN A 1 504 ? -18.879 1.632 9.700 1.00 97.62 504 ASN A O 1
ATOM 4144 N N . ILE A 1 505 ? -19.860 1.761 7.684 1.00 98.62 505 ILE A N 1
ATOM 4145 C CA . ILE A 1 505 ? -18.827 1.024 6.945 1.00 98.62 505 ILE A CA 1
ATOM 4146 C C . ILE A 1 505 ? -17.906 2.008 6.220 1.00 98.62 505 ILE A C 1
ATOM 4148 O O . ILE A 1 505 ? -18.369 2.821 5.420 1.00 98.62 505 ILE A O 1
ATOM 4152 N N . TYR A 1 506 ? -16.597 1.884 6.424 1.00 98.81 506 TYR A N 1
ATOM 4153 C CA . TYR A 1 506 ? -15.565 2.649 5.711 1.00 98.81 506 TYR A CA 1
ATOM 4154 C C . TYR A 1 506 ? -14.595 1.695 5.016 1.00 98.81 506 TYR A C 1
ATOM 4156 O O . TYR A 1 506 ? -14.258 0.654 5.571 1.00 98.81 506 TYR A O 1
ATOM 4164 N N . LEU A 1 507 ? -14.149 2.019 3.803 1.00 98.81 507 LEU A N 1
ATOM 4165 C CA . LEU A 1 507 ? -13.337 1.135 2.961 1.00 98.81 507 LEU A CA 1
ATOM 4166 C C . LEU A 1 507 ? -11.966 1.759 2.681 1.00 98.81 507 LEU A C 1
ATOM 4168 O O . LEU A 1 507 ? -11.907 2.874 2.171 1.00 98.81 507 LEU A O 1
ATOM 4172 N N . ALA A 1 508 ? -10.877 1.033 2.950 1.00 98.56 508 ALA A N 1
ATOM 4173 C CA . ALA A 1 508 ? -9.509 1.526 2.774 1.00 98.56 508 ALA A CA 1
ATOM 4174 C C . ALA A 1 508 ? -8.588 0.515 2.062 1.00 98.56 508 ALA A C 1
ATOM 4176 O O . ALA A 1 508 ? -8.572 -0.680 2.369 1.00 98.56 508 ALA A O 1
ATOM 4177 N N . GLY A 1 509 ? -7.765 1.001 1.126 1.00 97.12 509 GLY A N 1
ATOM 4178 C CA . GLY A 1 509 ? -6.823 0.177 0.360 1.00 97.12 509 GLY A CA 1
ATOM 4179 C C . GLY A 1 509 ? -7.464 -0.667 -0.746 1.00 97.12 509 GLY A C 1
ATOM 4180 O O . GLY A 1 509 ? -8.451 -0.255 -1.349 1.00 97.12 509 GLY A O 1
ATOM 4181 N N . ASP A 1 510 ? -6.913 -1.866 -0.992 1.00 96.25 510 ASP A N 1
ATOM 4182 C CA . ASP A 1 510 ? -7.263 -2.771 -2.112 1.00 96.25 510 ASP A CA 1
ATOM 4183 C C . ASP A 1 510 ? -8.775 -3.091 -2.235 1.00 96.25 510 ASP A C 1
ATOM 4185 O O . ASP A 1 510 ? -9.235 -3.594 -3.263 1.00 96.25 510 ASP A O 1
ATOM 4189 N N . VAL A 1 511 ? -9.562 -2.880 -1.171 1.00 97.75 511 VAL A N 1
ATOM 4190 C CA . VAL A 1 511 ? -11.020 -3.057 -1.203 1.00 97.75 511 VAL A CA 1
ATOM 4191 C C . VAL A 1 511 ? -11.755 -1.874 -1.835 1.00 97.75 511 VAL A C 1
ATOM 4193 O O . VAL A 1 511 ? -12.858 -2.052 -2.341 1.00 97.75 511 VAL A O 1
ATOM 4196 N N . ALA A 1 512 ? -11.163 -0.687 -1.867 1.00 97.94 512 ALA A N 1
ATOM 4197 C CA . ALA A 1 512 ? -11.737 0.492 -2.501 1.00 97.94 512 ALA A CA 1
ATOM 4198 C C . ALA A 1 512 ? -11.118 0.771 -3.876 1.00 97.94 512 ALA A C 1
ATOM 4200 O O . ALA A 1 512 ? -11.828 1.178 -4.792 1.00 97.94 512 ALA A O 1
ATOM 4201 N N . HIS A 1 513 ? -9.819 0.520 -4.043 1.00 97.25 513 HIS A N 1
ATOM 4202 C CA . HIS A 1 513 ? -9.103 0.819 -5.283 1.00 97.25 513 HIS A CA 1
ATOM 4203 C C . HIS A 1 513 ? -7.984 -0.181 -5.574 1.00 97.25 513 HIS A C 1
ATOM 4205 O O . HIS A 1 513 ? -7.484 -0.847 -4.676 1.00 97.25 513 HIS A O 1
ATOM 4211 N N . LEU A 1 514 ? -7.606 -0.309 -6.844 1.00 95.38 514 LEU A N 1
ATOM 4212 C CA . LEU A 1 514 ? -6.417 -1.022 -7.299 1.00 95.38 514 LEU A CA 1
ATOM 4213 C C . LEU A 1 514 ? -5.747 -0.200 -8.386 1.00 95.38 514 LEU A C 1
ATOM 4215 O O . LEU A 1 514 ? -6.388 0.125 -9.373 1.00 95.38 514 LEU A O 1
ATOM 4219 N N . VAL A 1 515 ? -4.441 -0.010 -8.256 1.00 93.50 515 VAL A N 1
ATOM 4220 C CA . VAL A 1 515 ? -3.594 0.611 -9.277 1.00 93.50 515 VAL A CA 1
ATOM 4221 C C . VAL A 1 515 ? -2.737 -0.438 -9.980 1.00 93.50 515 VAL A C 1
ATOM 4223 O O . VAL A 1 515 ? -2.322 -1.420 -9.345 1.00 93.50 515 VAL A O 1
ATOM 4226 N N . PRO A 1 516 ? -2.380 -0.226 -11.259 1.00 92.81 516 PRO A N 1
ATOM 4227 C CA . PRO A 1 516 ? -1.413 -1.077 -11.923 1.00 92.81 516 PRO A CA 1
ATOM 4228 C C . PRO A 1 516 ? -0.074 -1.029 -11.160 1.00 92.81 516 PRO A C 1
ATOM 4230 O O . PRO A 1 516 ? 0.374 0.035 -10.720 1.00 92.81 516 PRO A O 1
ATOM 4233 N N . PRO A 1 517 ? 0.604 -2.176 -10.987 1.00 91.75 517 PRO A N 1
ATOM 4234 C CA . PRO A 1 517 ? 1.778 -2.295 -10.128 1.00 91.75 517 PRO A CA 1
ATOM 4235 C C . PRO A 1 517 ? 3.028 -1.600 -10.684 1.00 91.75 517 PRO A C 1
ATOM 4237 O O . PRO A 1 517 ? 4.052 -1.602 -10.000 1.00 91.75 517 PRO A O 1
ATOM 4240 N N . THR A 1 518 ? 2.950 -0.993 -11.877 1.00 92.62 518 THR A N 1
ATOM 4241 C CA . THR A 1 518 ? 4.049 -0.356 -12.622 1.00 92.62 518 THR A CA 1
ATOM 4242 C C . THR A 1 518 ? 4.944 0.506 -11.745 1.00 92.62 518 THR A C 1
ATOM 4244 O O . THR A 1 518 ? 6.153 0.407 -11.860 1.00 92.62 518 THR A O 1
ATOM 4247 N N . ILE A 1 519 ? 4.376 1.286 -10.825 1.00 88.94 519 ILE A N 1
ATOM 4248 C CA . ILE A 1 519 ? 5.120 2.185 -9.924 1.00 88.94 519 ILE A CA 1
ATOM 4249 C C . ILE A 1 519 ? 4.855 1.915 -8.436 1.00 88.94 519 ILE A C 1
ATOM 4251 O O . ILE A 1 519 ? 5.117 2.768 -7.594 1.00 88.94 519 ILE A O 1
ATOM 4255 N N . ALA A 1 520 ? 4.341 0.725 -8.102 1.00 88.62 520 ALA A N 1
ATOM 4256 C CA . ALA A 1 520 ? 4.171 0.242 -6.727 1.00 88.62 520 ALA A CA 1
ATOM 4257 C C . ALA A 1 520 ? 3.379 1.180 -5.778 1.00 88.62 520 ALA A C 1
ATOM 4259 O O . ALA A 1 520 ? 3.703 1.319 -4.599 1.00 88.62 520 ALA A O 1
ATOM 4260 N N . LYS A 1 521 ? 2.295 1.795 -6.268 1.00 91.56 521 LYS A N 1
ATOM 4261 C CA . LYS A 1 521 ? 1.490 2.769 -5.504 1.00 91.56 521 LYS A CA 1
ATOM 4262 C C . LYS A 1 521 ? 0.473 2.161 -4.529 1.00 91.56 521 LYS A C 1
ATOM 4264 O O . LYS A 1 521 ? 0.162 2.794 -3.527 1.00 91.56 521 LYS A O 1
ATOM 4269 N N . GLY A 1 522 ? 0.007 0.929 -4.757 1.00 92.31 522 GLY A N 1
ATOM 4270 C CA . GLY A 1 522 ? -1.135 0.356 -4.023 1.00 92.31 522 GLY A CA 1
ATOM 4271 C C . GLY A 1 522 ? -0.985 0.347 -2.496 1.00 92.31 522 GLY A C 1
ATOM 4272 O O . GLY A 1 522 ? -1.854 0.849 -1.787 1.00 92.31 522 GLY A O 1
ATOM 4273 N N . LEU A 1 523 ? 0.149 -0.143 -1.977 1.00 93.81 523 LEU A N 1
ATOM 4274 C CA . LEU A 1 523 ? 0.427 -0.125 -0.533 1.00 93.81 523 LEU A CA 1
ATOM 4275 C C . LEU A 1 523 ? 0.451 1.303 0.029 1.00 93.81 523 LEU A C 1
ATOM 4277 O O . LEU A 1 523 ? -0.155 1.563 1.064 1.00 93.81 523 LEU A O 1
ATOM 4281 N N . ASN A 1 524 ? 1.137 2.218 -0.657 1.00 94.38 524 ASN A N 1
ATOM 4282 C CA . ASN A 1 524 ? 1.275 3.609 -0.229 1.00 94.38 524 ASN A CA 1
ATOM 4283 C C . ASN A 1 524 ? -0.089 4.304 -0.160 1.00 94.38 524 ASN A C 1
ATOM 4285 O O . ASN A 1 524 ? -0.393 4.971 0.823 1.00 94.38 524 ASN A O 1
ATOM 4289 N N . MET A 1 525 ? -0.956 4.068 -1.147 1.00 93.94 525 MET A N 1
ATOM 4290 C CA . MET A 1 525 ? -2.323 4.591 -1.152 1.00 93.94 525 MET A CA 1
ATOM 4291 C C . MET A 1 525 ? -3.156 4.017 -0.007 1.00 93.94 525 MET A C 1
ATOM 4293 O O . MET A 1 525 ? -3.832 4.772 0.682 1.00 93.94 525 MET A O 1
ATOM 4297 N N . ALA A 1 526 ? -3.059 2.710 0.245 1.00 96.00 526 ALA A N 1
ATOM 4298 C CA . ALA A 1 526 ? -3.779 2.064 1.337 1.00 96.00 526 ALA A CA 1
ATOM 4299 C C . ALA A 1 526 ? -3.366 2.620 2.711 1.00 96.00 526 ALA A C 1
ATOM 4301 O O . ALA A 1 526 ? -4.217 2.924 3.545 1.00 96.00 526 ALA A O 1
ATOM 4302 N N . VAL A 1 527 ? -2.062 2.817 2.927 1.00 95.88 527 VAL A N 1
ATOM 4303 C CA . VAL A 1 527 ? -1.518 3.467 4.128 1.00 95.88 527 VAL A CA 1
ATOM 4304 C C . VAL A 1 527 ? -2.006 4.914 4.238 1.00 95.88 527 VAL A C 1
ATOM 4306 O O . VAL A 1 527 ? -2.421 5.376 5.303 1.00 95.88 527 VAL A O 1
ATOM 4309 N N . ALA A 1 528 ? -2.004 5.638 3.125 1.00 95.12 528 ALA A N 1
ATOM 4310 C CA . ALA A 1 528 ? -2.425 7.021 3.100 1.00 95.12 528 ALA A CA 1
ATOM 4311 C C . ALA A 1 528 ? -3.950 7.176 3.280 1.00 95.12 528 ALA A C 1
ATOM 4313 O O . ALA A 1 528 ? -4.389 8.226 3.744 1.00 95.12 528 ALA A O 1
ATOM 4314 N N . ASP A 1 529 ? -4.776 6.183 2.931 1.00 97.62 529 ASP A N 1
ATOM 4315 C CA . ASP A 1 529 ? -6.214 6.160 3.243 1.00 97.62 529 ASP A CA 1
ATOM 4316 C C . ASP A 1 529 ? -6.443 6.030 4.743 1.00 97.62 529 ASP A C 1
ATOM 4318 O O . ASP A 1 529 ? -7.180 6.823 5.330 1.00 97.62 529 ASP A O 1
ATOM 4322 N N . VAL A 1 530 ? -5.791 5.051 5.377 1.00 98.12 530 VAL A N 1
ATOM 4323 C CA . VAL A 1 530 ? -6.002 4.794 6.805 1.00 98.12 530 VAL A CA 1
ATOM 4324 C C . VAL A 1 530 ? -5.452 5.909 7.683 1.00 98.12 530 VAL A C 1
ATOM 4326 O O . VAL A 1 530 ? -6.011 6.156 8.743 1.00 98.12 530 VAL A O 1
ATOM 4329 N N . LYS A 1 531 ? -4.446 6.663 7.217 1.00 96.56 531 LYS A N 1
ATOM 4330 C CA . LYS A 1 531 ? -4.004 7.907 7.866 1.00 96.56 531 LYS A CA 1
ATOM 4331 C C . LYS A 1 531 ? -5.101 8.982 7.896 1.00 96.56 531 LYS A C 1
ATOM 4333 O O . LYS A 1 531 ? -5.198 9.727 8.866 1.00 96.56 531 LYS A O 1
ATOM 4338 N N . ILE A 1 532 ? -5.906 9.107 6.837 1.00 96.69 532 ILE A N 1
ATOM 4339 C CA . ILE A 1 532 ? -7.028 10.063 6.800 1.00 96.69 532 ILE A CA 1
ATOM 4340 C C . ILE A 1 532 ? -8.184 9.542 7.650 1.00 96.69 532 ILE A C 1
ATOM 4342 O O . ILE A 1 532 ? -8.762 10.293 8.436 1.00 96.69 532 ILE A O 1
ATOM 4346 N N . LEU A 1 533 ? -8.489 8.251 7.527 1.00 98.56 533 LEU A N 1
ATOM 4347 C CA . LEU A 1 533 ? -9.563 7.618 8.280 1.00 98.56 533 LEU A CA 1
ATOM 4348 C C . LEU A 1 533 ? -9.300 7.648 9.788 1.00 98.56 533 LEU A C 1
ATOM 4350 O O . LEU A 1 533 ? -10.206 7.978 10.545 1.00 98.56 533 LEU A O 1
ATOM 4354 N N . SER A 1 534 ? -8.065 7.382 10.226 1.00 98.19 534 SER A N 1
ATOM 4355 C CA . SER A 1 534 ? -7.700 7.435 11.643 1.00 98.19 534 SER A CA 1
ATOM 4356 C C . SER A 1 534 ? -7.917 8.831 12.217 1.00 98.19 534 SER A C 1
ATOM 4358 O O . SER A 1 534 ? -8.538 8.956 13.262 1.00 98.19 534 SER A O 1
ATOM 4360 N N . LYS A 1 535 ? -7.509 9.893 11.510 1.00 95.44 535 LYS A N 1
ATOM 4361 C CA . LYS A 1 535 ? -7.770 11.281 11.930 1.00 95.44 535 LYS A CA 1
ATOM 4362 C C . LYS A 1 535 ? -9.265 11.575 12.056 1.00 95.44 535 LYS A C 1
ATOM 4364 O O . LYS A 1 535 ? -9.677 12.256 12.989 1.00 95.44 535 LYS A O 1
ATOM 4369 N N . ALA A 1 536 ? -10.076 11.071 11.128 1.00 97.88 536 ALA A N 1
ATOM 4370 C CA . ALA A 1 536 ? -11.523 11.255 11.170 1.00 97.88 536 ALA A CA 1
ATOM 4371 C C . ALA A 1 536 ? -12.178 10.494 12.338 1.00 97.88 536 ALA A C 1
ATOM 4373 O O . ALA A 1 536 ? -13.064 11.044 12.989 1.00 97.88 536 ALA A O 1
ATOM 4374 N N . LEU A 1 537 ? -11.720 9.272 12.628 1.00 97.94 537 LEU A N 1
ATOM 4375 C CA . LEU A 1 537 ? -12.165 8.479 13.779 1.00 97.94 537 LEU A CA 1
ATOM 4376 C C . LEU A 1 537 ? -11.747 9.126 15.105 1.00 97.94 537 LEU A C 1
ATOM 4378 O O . LEU A 1 537 ? -12.575 9.251 15.999 1.00 97.94 537 LEU A O 1
ATOM 4382 N N . ILE A 1 538 ? -10.500 9.595 15.213 1.00 94.12 538 ILE A N 1
ATOM 4383 C CA . ILE A 1 538 ? -9.997 10.326 16.387 1.00 94.12 538 ILE A CA 1
ATOM 4384 C C . ILE A 1 538 ? -10.863 11.550 16.661 1.00 94.12 538 ILE A C 1
ATOM 4386 O O . ILE A 1 538 ? -11.402 11.687 17.754 1.00 94.12 538 ILE A O 1
ATOM 4390 N N . TYR A 1 539 ? -11.099 12.371 15.636 1.00 92.94 539 TYR A N 1
ATOM 4391 C CA . TYR A 1 539 ? -11.969 13.536 15.755 1.00 92.94 539 TYR A CA 1
ATOM 4392 C C . TYR A 1 539 ? -13.379 13.166 16.234 1.00 92.94 539 TYR A C 1
ATOM 4394 O O . TYR A 1 539 ? -13.941 13.857 17.082 1.00 92.94 539 TYR A O 1
ATOM 4402 N N . TYR A 1 540 ? -13.952 12.072 15.723 1.00 97.31 540 TYR A N 1
ATOM 4403 C CA . TYR A 1 540 ? -15.248 11.590 16.192 1.00 97.31 540 TYR A CA 1
ATOM 4404 C C . TYR A 1 540 ? -15.213 11.201 17.674 1.00 97.31 540 TYR A C 1
ATOM 4406 O O . TYR A 1 540 ? -16.070 11.657 18.420 1.00 97.31 540 TYR A O 1
ATOM 4414 N N . TYR A 1 541 ? -14.234 10.421 18.132 1.00 91.81 541 TYR A N 1
ATOM 4415 C CA . TYR A 1 541 ? -14.178 10.007 19.540 1.00 91.81 541 TYR A CA 1
ATOM 4416 C C . TYR A 1 541 ? -13.853 11.159 20.502 1.00 91.81 541 TYR A C 1
ATOM 4418 O O . TYR A 1 541 ? -14.263 11.116 21.659 1.00 91.81 541 TYR A O 1
ATOM 4426 N N . GLU A 1 542 ? -13.180 12.211 20.035 1.00 90.81 542 GLU A N 1
ATOM 4427 C CA . GLU A 1 542 ? -12.895 13.411 20.832 1.00 90.81 542 GLU A CA 1
ATOM 4428 C C . GLU A 1 542 ? -14.074 14.392 20.903 1.00 90.81 542 GLU A C 1
ATOM 4430 O O . GLU A 1 542 ? -14.230 15.099 21.897 1.00 90.81 542 GLU A O 1
ATOM 4435 N N . THR A 1 543 ? -14.900 14.466 19.853 1.00 90.62 543 THR A N 1
ATOM 4436 C CA . THR A 1 543 ? -15.908 15.537 19.699 1.00 90.62 543 THR A CA 1
ATOM 4437 C C . THR A 1 543 ? -17.344 15.044 19.546 1.00 90.62 543 THR A C 1
ATOM 4439 O O . THR A 1 543 ? -18.276 15.847 19.563 1.00 90.62 543 THR A O 1
ATOM 4442 N N . ASN A 1 544 ? -17.536 13.739 19.357 1.00 91.69 544 ASN A N 1
ATOM 4443 C CA . ASN A 1 544 ? -18.790 13.101 18.962 1.00 91.69 544 ASN A CA 1
ATOM 4444 C C . ASN A 1 544 ? -19.377 13.636 17.632 1.00 91.69 544 ASN A C 1
ATOM 4446 O O . ASN A 1 544 ? -20.572 13.489 17.368 1.00 91.69 544 ASN A O 1
ATOM 4450 N N . SER A 1 545 ? -18.557 14.274 16.779 1.00 94.38 545 SER A N 1
ATOM 4451 C CA . SER A 1 545 ? -18.972 14.802 15.471 1.00 94.38 545 SER A CA 1
ATOM 4452 C C . SER A 1 545 ? -18.543 13.902 14.309 1.00 94.38 545 SER A C 1
ATOM 4454 O O . SER A 1 545 ? -17.384 13.514 14.167 1.00 94.38 545 SER A O 1
ATOM 4456 N N . LEU A 1 546 ? -19.489 13.628 13.406 1.00 95.69 546 LEU A N 1
ATOM 4457 C CA . LEU A 1 546 ? -19.273 12.844 12.184 1.00 95.69 546 LEU A CA 1
ATOM 4458 C C . LEU A 1 546 ? -18.693 13.663 11.020 1.00 95.69 546 LEU A C 1
ATOM 4460 O O . LEU A 1 546 ? -18.513 13.124 9.928 1.00 95.69 546 LEU A O 1
ATOM 4464 N N . ASP A 1 547 ? -18.429 14.959 11.188 1.00 95.25 547 ASP A N 1
ATOM 4465 C CA . ASP A 1 547 ? -18.148 15.848 10.053 1.00 95.25 547 ASP A CA 1
ATOM 4466 C C . ASP A 1 547 ? -16.893 15.458 9.268 1.00 95.25 547 ASP A C 1
ATOM 4468 O O . ASP A 1 547 ? -16.904 15.480 8.035 1.00 95.25 547 ASP A O 1
ATOM 4472 N N . LYS A 1 548 ? -15.830 15.024 9.954 1.00 95.69 548 LYS A N 1
ATOM 4473 C CA . LYS A 1 548 ? -14.611 14.531 9.291 1.00 95.69 548 LYS A CA 1
ATOM 4474 C C . LYS A 1 548 ? -14.824 13.171 8.632 1.00 95.69 548 LYS A C 1
ATOM 4476 O O . LYS A 1 548 ? -14.349 12.954 7.520 1.00 95.69 548 LYS A O 1
ATOM 4481 N N . LEU A 1 549 ? -15.602 12.292 9.259 1.00 97.81 549 LEU A N 1
ATOM 4482 C CA . LEU A 1 549 ? -15.957 10.993 8.690 1.00 97.81 549 LEU A CA 1
ATOM 4483 C C . LEU A 1 549 ? -16.833 11.133 7.435 1.00 97.81 549 LEU A C 1
ATOM 4485 O O . LEU A 1 549 ? -16.654 10.383 6.482 1.00 97.81 549 LEU A O 1
ATOM 4489 N N . LYS A 1 550 ? -17.734 12.122 7.367 1.00 97.44 550 LYS A N 1
ATOM 4490 C CA . LYS A 1 550 ? -18.519 12.426 6.152 1.00 97.44 550 LYS A CA 1
ATOM 4491 C C . LYS A 1 550 ? -17.645 12.881 4.978 1.00 97.44 550 LYS A C 1
ATOM 4493 O O . LYS A 1 550 ? -18.012 12.662 3.830 1.00 97.44 550 LYS A O 1
ATOM 4498 N N . GLN A 1 551 ? -16.502 13.507 5.257 1.00 96.31 551 GLN A N 1
ATOM 4499 C CA . GLN A 1 551 ? -15.576 14.017 4.239 1.00 96.31 551 GLN A CA 1
ATOM 4500 C C . GLN A 1 551 ? -14.545 12.979 3.775 1.00 96.31 551 GLN A C 1
ATOM 4502 O O . GLN A 1 551 ? -13.842 13.234 2.797 1.00 96.31 551 GLN A O 1
ATOM 4507 N N . TYR A 1 552 ? -14.457 11.823 4.444 1.00 98.19 552 TYR A N 1
ATOM 4508 C CA . TYR A 1 552 ? -13.438 10.801 4.196 1.00 98.19 552 TYR A CA 1
ATOM 4509 C C . TYR A 1 552 ? -13.328 10.419 2.714 1.00 98.19 552 TYR A C 1
ATOM 4511 O O . TYR A 1 552 ? -12.257 10.568 2.124 1.00 98.19 552 TYR A O 1
ATOM 4519 N N . SER A 1 553 ? -14.443 10.014 2.095 1.00 98.19 553 SER A N 1
ATOM 4520 C CA . SER A 1 553 ? -14.458 9.619 0.680 1.00 98.19 553 SER A CA 1
ATOM 4521 C C . SER A 1 553 ? -13.964 10.739 -0.230 1.00 98.19 553 SER A C 1
ATOM 4523 O O . SER A 1 553 ? -13.096 10.506 -1.061 1.00 98.19 553 SER A O 1
ATOM 4525 N N . THR A 1 554 ? -14.458 11.966 -0.052 1.00 96.38 554 THR A N 1
ATOM 4526 C CA . THR A 1 554 ? -14.072 13.113 -0.886 1.00 96.38 554 THR A CA 1
ATOM 4527 C C . THR A 1 554 ? -12.575 13.408 -0.790 1.00 96.38 554 THR A C 1
ATOM 4529 O O . THR A 1 554 ? -11.921 13.633 -1.808 1.00 96.38 554 THR A O 1
ATOM 4532 N N . ILE A 1 555 ? -12.013 13.387 0.422 1.00 94.50 555 ILE A N 1
ATOM 4533 C CA . ILE A 1 555 ? -10.587 13.658 0.646 1.00 94.50 555 ILE A CA 1
ATOM 4534 C C . ILE A 1 555 ? -9.727 12.567 0.002 1.00 94.50 555 ILE A C 1
ATOM 4536 O O . ILE A 1 555 ? -8.793 12.884 -0.736 1.00 94.50 555 ILE A O 1
ATOM 4540 N N . CYS A 1 556 ? -10.053 11.292 0.238 1.00 95.75 556 CYS A N 1
ATOM 4541 C CA . CYS A 1 556 ? -9.323 10.179 -0.360 1.00 95.75 556 CYS A CA 1
ATOM 4542 C C . CYS A 1 556 ? -9.422 10.206 -1.890 1.00 95.75 556 CYS A C 1
ATOM 4544 O O . CYS A 1 556 ? -8.389 10.214 -2.556 1.00 95.75 556 CYS A O 1
ATOM 4546 N N . LEU A 1 557 ? -10.626 10.306 -2.458 1.00 95.88 557 LEU A N 1
ATOM 4547 C CA . LEU A 1 557 ? -10.852 10.263 -3.908 1.00 95.88 557 LEU A CA 1
ATOM 4548 C C . LEU A 1 557 ? -10.118 11.376 -4.666 1.00 95.88 557 LEU A C 1
ATOM 4550 O O . LEU A 1 557 ? -9.543 11.109 -5.719 1.00 95.88 557 LEU A O 1
ATOM 4554 N N . ASN A 1 558 ? -10.039 12.590 -4.108 1.00 91.75 558 ASN A N 1
ATOM 4555 C CA . ASN A 1 558 ? -9.272 13.689 -4.711 1.00 91.75 558 ASN A CA 1
ATOM 4556 C C . ASN A 1 558 ? -7.789 13.339 -4.914 1.00 91.75 558 ASN A C 1
ATOM 4558 O O . ASN A 1 558 ? -7.178 13.731 -5.911 1.00 91.75 558 ASN A O 1
ATOM 4562 N N . ARG A 1 559 ? -7.195 12.600 -3.971 1.00 92.31 559 ARG A N 1
ATOM 4563 C CA . ARG A 1 559 ? -5.829 12.085 -4.102 1.00 92.31 559 ARG A CA 1
ATOM 4564 C C . ARG A 1 559 ? -5.789 10.874 -5.028 1.00 92.31 559 ARG A C 1
ATOM 4566 O O . ARG A 1 559 ? -4.932 10.821 -5.906 1.00 92.31 559 ARG A O 1
ATOM 4573 N N . LEU A 1 560 ? -6.687 9.910 -4.825 1.00 94.06 560 LEU A N 1
ATOM 4574 C CA . LEU A 1 560 ? -6.687 8.631 -5.536 1.00 94.06 560 LEU A CA 1
ATOM 4575 C C . LEU A 1 560 ? -6.812 8.826 -7.048 1.00 94.06 560 LEU A C 1
ATOM 4577 O O . LEU A 1 560 ? -6.010 8.248 -7.768 1.00 94.06 560 LEU A O 1
ATOM 4581 N N . TRP A 1 561 ? -7.694 9.710 -7.529 1.00 94.75 561 TRP A N 1
ATOM 4582 C CA . TRP A 1 561 ? -7.815 9.997 -8.965 1.00 94.75 561 TRP A CA 1
ATOM 4583 C C . TRP A 1 561 ? -6.520 10.518 -9.591 1.00 94.75 561 TRP A C 1
ATOM 4585 O O . TRP A 1 561 ? -6.187 10.144 -10.711 1.00 94.75 561 TRP A O 1
ATOM 4595 N N . ARG A 1 562 ? -5.751 11.341 -8.868 1.00 93.12 562 ARG A N 1
ATOM 4596 C CA . ARG A 1 562 ? -4.458 11.847 -9.356 1.00 93.12 562 ARG A CA 1
ATOM 4597 C C . ARG A 1 562 ? -3.393 10.753 -9.388 1.00 93.12 562 ARG A C 1
ATOM 4599 O O . ARG A 1 562 ? -2.545 10.744 -10.275 1.00 93.12 562 ARG A O 1
ATOM 4606 N N . VAL A 1 563 ? -3.419 9.840 -8.416 1.00 93.50 563 VAL A N 1
ATOM 4607 C CA . VAL A 1 563 ? -2.502 8.692 -8.394 1.00 93.50 563 VAL A CA 1
ATOM 4608 C C . VAL A 1 563 ? -2.881 7.666 -9.461 1.00 93.50 563 VAL A C 1
ATOM 4610 O O . VAL A 1 563 ? -1.987 7.105 -10.089 1.00 93.50 563 VAL A O 1
ATOM 4613 N N . GLU A 1 564 ? -4.173 7.446 -9.700 1.00 94.62 564 GLU A N 1
ATOM 4614 C CA . GLU A 1 564 ? -4.693 6.604 -10.781 1.00 94.62 564 GLU A CA 1
ATOM 4615 C C . GLU A 1 564 ? -4.299 7.150 -12.150 1.00 94.62 564 GLU A C 1
ATOM 4617 O O . GLU A 1 564 ? -3.711 6.423 -12.944 1.00 94.62 564 GLU A O 1
ATOM 4622 N N . ASP A 1 565 ? -4.538 8.438 -12.408 1.00 95.12 565 ASP A N 1
ATOM 4623 C CA . ASP A 1 565 ? -4.132 9.096 -13.653 1.00 95.12 565 ASP A CA 1
ATOM 4624 C C . ASP A 1 565 ? -2.630 8.917 -13.918 1.00 95.12 565 ASP A C 1
ATOM 4626 O O . ASP A 1 565 ? -2.231 8.412 -14.968 1.00 95.12 565 ASP A O 1
ATOM 4630 N N . PHE A 1 566 ? -1.793 9.185 -12.913 1.00 95.38 566 PHE A N 1
ATOM 4631 C CA . PHE A 1 566 ? -0.354 8.969 -13.026 1.00 95.38 566 PHE A CA 1
ATOM 4632 C C . PHE A 1 566 ? 0.019 7.497 -13.222 1.00 95.38 566 PHE A C 1
ATOM 4634 O O . PHE A 1 566 ? 0.861 7.177 -14.056 1.00 95.38 566 PHE A O 1
ATOM 4641 N N . SER A 1 567 ? -0.607 6.576 -12.490 1.00 95.31 567 SER A N 1
ATOM 4642 C CA . SER A 1 567 ? -0.333 5.139 -12.620 1.00 95.31 567 SER A CA 1
ATOM 4643 C C . SER A 1 567 ? -0.717 4.625 -14.009 1.00 95.31 567 SER A C 1
ATOM 4645 O O . SER A 1 567 ? 0.013 3.816 -14.587 1.00 95.31 567 SER A O 1
ATOM 4647 N N . ASN A 1 568 ? -1.810 5.135 -14.575 1.00 95.88 568 ASN A N 1
ATOM 4648 C CA . ASN A 1 568 ? -2.256 4.841 -15.931 1.00 95.88 568 ASN A CA 1
ATOM 4649 C C . ASN A 1 568 ? -1.287 5.418 -16.963 1.00 95.88 568 ASN A C 1
ATOM 4651 O O . ASN A 1 568 ? -0.814 4.674 -17.821 1.00 95.88 568 ASN A O 1
ATOM 4655 N N . TYR A 1 569 ? -0.925 6.697 -16.826 1.00 96.00 569 TYR A N 1
ATOM 4656 C CA . TYR A 1 569 ? 0.059 7.365 -17.676 1.00 96.00 569 TYR A CA 1
ATOM 4657 C C . TYR A 1 569 ? 1.387 6.607 -17.702 1.00 96.00 569 TYR A C 1
ATOM 4659 O O . TYR A 1 569 ? 1.906 6.306 -18.770 1.00 96.00 569 TYR A O 1
ATOM 4667 N N . VAL A 1 570 ? 1.925 6.235 -16.538 1.00 96.00 570 VAL A N 1
ATOM 4668 C CA . VAL A 1 570 ? 3.204 5.522 -16.454 1.00 96.00 570 VAL A CA 1
ATOM 4669 C C . VAL A 1 570 ? 3.095 4.103 -17.015 1.00 96.00 570 VAL A C 1
ATOM 4671 O O . VAL A 1 570 ? 4.020 3.620 -17.666 1.00 96.00 570 VAL A O 1
ATOM 4674 N N . THR A 1 571 ? 1.963 3.428 -16.807 1.00 96.88 571 THR A N 1
ATOM 4675 C CA . THR A 1 571 ? 1.720 2.109 -17.405 1.00 96.88 571 THR A CA 1
ATOM 4676 C C . THR A 1 571 ? 1.709 2.206 -18.929 1.00 96.88 571 THR A C 1
ATOM 4678 O O . THR A 1 571 ? 2.419 1.447 -19.582 1.00 96.88 571 THR A O 1
ATOM 4681 N N . GLU A 1 572 ? 1.012 3.187 -19.493 1.00 95.88 572 GLU A N 1
ATOM 4682 C CA . GLU A 1 572 ? 1.011 3.457 -20.934 1.00 95.88 572 GLU A CA 1
ATOM 4683 C C . GLU A 1 572 ? 2.351 3.976 -21.458 1.00 95.88 572 GLU A C 1
ATOM 4685 O O . GLU A 1 572 ? 2.680 3.738 -22.610 1.00 95.88 572 GLU A O 1
ATOM 4690 N N . LEU A 1 573 ? 3.154 4.664 -20.648 1.00 96.44 573 LEU A N 1
ATOM 4691 C CA . LEU A 1 573 ? 4.463 5.164 -21.066 1.00 96.44 573 LEU A CA 1
ATOM 4692 C C . LEU A 1 573 ? 5.461 4.020 -21.293 1.00 96.44 573 LEU A C 1
ATOM 4694 O O . LEU A 1 573 ? 6.248 4.068 -22.236 1.00 96.44 573 LEU A O 1
ATOM 4698 N N . TRP A 1 574 ? 5.430 2.997 -20.433 1.00 96.94 574 TRP A N 1
ATOM 4699 C CA . TRP A 1 574 ? 6.434 1.928 -20.419 1.00 96.94 574 TRP A CA 1
ATOM 4700 C C . TRP A 1 574 ? 6.044 0.658 -21.183 1.00 96.94 574 TRP A C 1
ATOM 4702 O O . TRP A 1 574 ? 6.939 -0.072 -21.610 1.00 96.94 574 TRP A O 1
ATOM 4712 N N . HIS A 1 575 ? 4.749 0.355 -21.322 1.00 97.62 575 HIS A N 1
ATOM 4713 C CA . HIS A 1 575 ? 4.278 -0.898 -21.924 1.00 97.62 575 HIS A CA 1
ATOM 4714 C C . HIS A 1 575 ? 3.960 -0.753 -23.404 1.00 97.62 575 HIS A C 1
ATOM 4716 O O . HIS A 1 575 ? 3.349 0.220 -23.825 1.00 97.62 575 HIS A O 1
ATOM 4722 N N . HIS A 1 576 ? 4.276 -1.773 -24.191 1.00 96.25 576 HIS A N 1
ATOM 4723 C CA . HIS A 1 576 ? 3.927 -1.788 -25.606 1.00 96.25 576 HIS A CA 1
ATOM 4724 C C . HIS A 1 576 ? 2.533 -2.406 -25.810 1.00 96.25 576 HIS A C 1
ATOM 4726 O O . HIS A 1 576 ? 2.369 -3.611 -25.642 1.00 96.25 576 HIS A O 1
ATOM 4732 N N . ASP A 1 577 ? 1.519 -1.602 -26.126 1.00 95.56 577 ASP A N 1
ATOM 4733 C CA . ASP A 1 577 ? 0.159 -2.089 -26.403 1.00 95.56 577 ASP A CA 1
ATOM 4734 C C . ASP A 1 577 ? 0.008 -2.529 -27.868 1.00 95.56 577 ASP A C 1
ATOM 4736 O O . ASP A 1 577 ? -0.241 -1.703 -28.740 1.00 95.56 577 ASP A O 1
ATOM 4740 N N . PHE A 1 578 ? 0.102 -3.836 -28.129 1.00 93.19 578 PHE A N 1
ATOM 4741 C CA . PHE A 1 578 ? 0.005 -4.415 -29.478 1.00 93.19 578 PHE A CA 1
ATOM 4742 C C . PHE A 1 578 ? -1.359 -4.219 -30.167 1.00 93.19 578 PHE A C 1
ATOM 4744 O O . PHE A 1 578 ? -1.503 -4.566 -31.337 1.00 93.19 578 PHE A O 1
ATOM 4751 N N . THR A 1 579 ? -2.368 -3.688 -29.468 1.00 93.88 579 THR A N 1
ATOM 4752 C CA . THR A 1 579 ? -3.675 -3.353 -30.059 1.00 93.88 579 THR A CA 1
ATOM 4753 C C . THR A 1 579 ? -3.712 -1.952 -30.676 1.00 93.88 579 THR A C 1
ATOM 4755 O O . THR A 1 579 ? -4.700 -1.590 -31.319 1.00 93.88 579 THR A O 1
ATOM 4758 N N . LYS A 1 580 ? -2.666 -1.142 -30.467 1.00 96.25 580 LYS A N 1
ATOM 4759 C CA . LYS A 1 580 ? -2.566 0.235 -30.961 1.00 96.25 580 LYS A CA 1
ATOM 4760 C C . LYS A 1 580 ? -1.826 0.307 -32.293 1.00 96.25 580 LYS A C 1
ATOM 4762 O O . LYS A 1 580 ? -1.170 -0.633 -32.727 1.00 96.25 580 LYS A O 1
ATOM 4767 N N . ASP A 1 581 ? -1.984 1.441 -32.966 1.00 96.62 581 ASP A N 1
ATOM 4768 C CA . ASP A 1 581 ? -1.353 1.700 -34.252 1.00 96.62 581 ASP A CA 1
ATOM 4769 C C . ASP A 1 581 ? 0.055 2.304 -34.109 1.00 96.62 581 ASP A C 1
ATOM 4771 O O . ASP A 1 581 ? 0.516 2.698 -33.034 1.00 96.62 581 ASP A O 1
ATOM 4775 N N . ASP A 1 582 ? 0.755 2.399 -35.239 1.00 96.38 582 ASP A N 1
ATOM 4776 C CA . ASP A 1 582 ? 2.103 2.970 -35.307 1.00 96.38 582 ASP A CA 1
ATOM 4777 C C . ASP A 1 582 ? 2.143 4.446 -34.863 1.00 96.38 582 ASP A C 1
ATOM 4779 O O . ASP A 1 582 ? 3.128 4.893 -34.273 1.00 96.38 582 ASP A O 1
ATOM 4783 N N . PHE A 1 583 ? 1.062 5.208 -35.083 1.00 97.62 583 PHE A N 1
ATOM 4784 C CA . PHE A 1 583 ? 0.974 6.593 -34.618 1.00 97.62 583 PHE A CA 1
ATOM 4785 C C . PHE A 1 583 ? 1.026 6.664 -33.087 1.00 97.62 583 PHE A C 1
ATOM 4787 O O . PHE A 1 583 ? 1.833 7.418 -32.534 1.00 97.62 583 PHE A O 1
ATOM 4794 N N . TYR A 1 584 ? 0.237 5.839 -32.391 1.00 97.38 584 TYR A N 1
ATOM 4795 C CA . TYR A 1 584 ? 0.280 5.745 -30.934 1.00 97.38 584 TYR A CA 1
ATOM 4796 C C . TYR A 1 584 ? 1.692 5.416 -30.437 1.00 97.38 584 TYR A C 1
ATOM 4798 O O . TYR A 1 584 ? 2.227 6.153 -29.607 1.00 97.38 584 TYR A O 1
ATOM 4806 N N . HIS A 1 585 ? 2.343 4.387 -30.985 1.00 96.81 585 HIS A N 1
ATOM 4807 C CA . HIS A 1 585 ? 3.683 3.981 -30.544 1.00 96.81 585 HIS A CA 1
ATOM 4808 C C . HIS A 1 585 ? 4.760 5.035 -30.818 1.00 96.81 585 HIS A C 1
ATOM 4810 O O . HIS A 1 585 ? 5.630 5.266 -29.976 1.00 96.81 585 HIS A O 1
ATOM 4816 N N . LYS A 1 586 ? 4.682 5.750 -31.945 1.00 97.06 586 LYS A N 1
ATOM 4817 C CA . LYS A 1 586 ? 5.576 6.885 -32.218 1.00 97.06 586 LYS A CA 1
ATOM 4818 C C . LYS A 1 586 ? 5.382 8.018 -31.213 1.00 97.06 586 LYS A C 1
ATOM 4820 O O . LYS A 1 586 ? 6.369 8.564 -30.722 1.00 97.06 586 LYS A O 1
ATOM 4825 N N . THR A 1 587 ? 4.140 8.344 -30.845 1.00 97.69 587 THR A N 1
ATOM 4826 C CA . THR A 1 587 ? 3.881 9.368 -29.813 1.00 97.69 587 THR A CA 1
ATOM 4827 C C . THR A 1 587 ? 4.304 8.915 -28.415 1.00 97.69 587 THR A C 1
ATOM 4829 O O . THR A 1 587 ? 4.867 9.706 -27.662 1.00 97.69 587 THR A O 1
ATOM 4832 N N . GLN A 1 588 ? 4.101 7.642 -28.069 1.00 97.31 588 GLN A N 1
ATOM 4833 C CA . GLN A 1 588 ? 4.585 7.035 -26.829 1.00 97.31 588 GLN A CA 1
ATOM 4834 C C . GLN A 1 588 ? 6.107 7.160 -26.720 1.00 97.31 588 GLN A C 1
ATOM 4836 O O . GLN A 1 588 ? 6.624 7.666 -25.724 1.00 97.31 588 GLN A O 1
ATOM 4841 N N . ARG A 1 589 ? 6.824 6.766 -27.774 1.00 96.81 589 ARG A N 1
ATOM 4842 C CA . ARG A 1 589 ? 8.279 6.874 -27.852 1.00 96.81 589 ARG A CA 1
ATOM 4843 C C . ARG A 1 589 ? 8.757 8.321 -27.698 1.00 96.81 589 ARG A C 1
ATOM 4845 O O . ARG A 1 589 ? 9.661 8.569 -26.904 1.00 96.81 589 ARG A O 1
ATOM 4852 N N . ALA A 1 590 ? 8.110 9.270 -28.376 1.00 97.44 590 ALA A N 1
ATOM 4853 C CA . ALA A 1 590 ? 8.425 10.694 -28.256 1.00 97.44 590 ALA A CA 1
ATOM 4854 C C . ALA A 1 590 ? 8.242 11.225 -26.818 1.00 97.44 590 ALA A C 1
ATOM 4856 O O . ALA A 1 590 ? 8.999 12.092 -26.376 1.00 97.44 590 ALA A O 1
ATOM 4857 N N . ARG A 1 591 ? 7.280 10.690 -26.047 1.00 97.12 591 ARG A N 1
ATOM 4858 C CA . ARG A 1 591 ? 7.118 11.024 -24.617 1.00 97.12 591 ARG A CA 1
ATOM 4859 C C . ARG A 1 591 ? 8.274 10.496 -23.769 1.00 97.12 591 ARG A C 1
ATOM 4861 O O . ARG A 1 591 ? 8.743 11.216 -22.891 1.00 97.12 591 ARG A O 1
ATOM 4868 N N . VAL A 1 592 ? 8.758 9.279 -24.034 1.00 96.75 592 VAL A N 1
ATOM 4869 C CA . VAL A 1 592 ? 9.942 8.731 -23.343 1.00 96.75 592 VAL A CA 1
ATOM 4870 C C . VAL A 1 592 ? 11.191 9.548 -23.691 1.00 96.75 592 VAL A C 1
ATOM 4872 O O . VAL A 1 592 ? 11.932 9.925 -22.789 1.00 96.75 592 VAL A O 1
ATOM 4875 N N . GLU A 1 593 ? 11.383 9.900 -24.967 1.00 96.81 593 GLU A N 1
ATOM 4876 C CA . GLU A 1 593 ? 12.464 10.793 -25.426 1.00 96.81 593 GLU A CA 1
ATOM 4877 C C . GLU A 1 593 ? 12.398 12.155 -24.720 1.00 96.81 593 GLU A C 1
ATOM 4879 O O . GLU A 1 593 ? 13.386 12.618 -24.153 1.00 96.81 593 GLU A O 1
ATOM 4884 N N . SER A 1 594 ? 11.204 12.741 -24.629 1.00 97.06 594 SER A N 1
ATOM 4885 C CA . SER A 1 594 ? 10.986 13.996 -23.903 1.00 97.06 594 SER A CA 1
ATOM 4886 C C . SER A 1 594 ? 11.335 13.873 -22.414 1.00 97.06 594 SER A C 1
ATOM 4888 O O . SER A 1 594 ? 11.965 14.768 -21.852 1.00 97.06 594 SER A O 1
ATOM 4890 N N . LEU A 1 595 ? 10.981 12.760 -21.760 1.00 96.50 595 LEU A N 1
ATOM 4891 C CA . LEU A 1 595 ? 11.352 12.504 -20.364 1.00 96.50 595 LEU A CA 1
ATOM 4892 C C . LEU A 1 595 ? 12.876 12.359 -20.191 1.00 96.50 595 LEU A C 1
ATOM 4894 O O . LEU A 1 595 ? 13.420 12.759 -19.160 1.00 96.50 595 LEU A O 1
ATOM 4898 N N . CYS A 1 596 ? 13.588 11.827 -21.187 1.00 95.12 596 CYS A N 1
ATOM 4899 C CA . CYS A 1 596 ? 15.051 11.769 -21.186 1.00 95.12 596 CYS A CA 1
ATOM 4900 C C . CYS A 1 596 ? 15.703 13.158 -21.284 1.00 95.12 596 CYS A C 1
ATOM 4902 O O . CYS A 1 596 ? 16.767 13.364 -20.700 1.00 95.12 596 CYS A O 1
ATOM 4904 N N . GLU A 1 597 ? 15.091 14.094 -22.011 1.00 95.50 597 GLU A N 1
ATOM 4905 C CA . GLU A 1 597 ? 15.703 15.379 -22.377 1.00 95.50 597 GLU A CA 1
ATOM 4906 C C . GLU A 1 597 ? 15.301 16.538 -21.457 1.00 95.50 597 GLU A C 1
ATOM 4908 O O . GLU A 1 597 ? 16.137 17.362 -21.075 1.00 95.50 597 GLU A O 1
ATOM 4913 N N . PHE A 1 598 ? 14.027 16.615 -21.068 1.00 97.19 598 PHE A N 1
ATOM 4914 C CA . PHE A 1 598 ? 13.484 17.794 -20.400 1.00 97.19 598 PHE A CA 1
ATOM 4915 C C . PHE A 1 598 ? 13.443 17.635 -18.882 1.00 97.19 598 PHE A C 1
ATOM 4917 O O . PHE A 1 598 ? 12.603 16.934 -18.316 1.00 97.19 598 PHE A O 1
ATOM 4924 N N . LYS A 1 599 ? 14.296 18.402 -18.196 1.00 95.19 599 LYS A N 1
ATOM 4925 C CA . LYS A 1 599 ? 14.369 18.436 -16.727 1.00 95.19 599 LYS A CA 1
ATOM 4926 C C . LYS A 1 599 ? 13.030 18.762 -16.051 1.00 95.19 599 LYS A C 1
ATOM 4928 O O . LYS A 1 599 ? 12.756 18.230 -14.981 1.00 95.19 599 LYS A O 1
ATOM 4933 N N . ILE A 1 600 ? 12.200 19.619 -16.652 1.00 95.56 600 ILE A N 1
ATOM 4934 C CA . ILE A 1 600 ? 10.893 19.981 -16.080 1.00 95.56 600 ILE A CA 1
ATOM 4935 C C . ILE A 1 600 ? 9.947 18.772 -16.018 1.00 95.56 600 ILE A C 1
ATOM 4937 O O . ILE A 1 600 ? 9.332 18.536 -14.982 1.00 95.56 600 ILE A O 1
ATOM 4941 N N . LEU A 1 601 ? 9.927 17.946 -17.072 1.00 95.56 601 LEU A N 1
ATOM 4942 C CA . LEU A 1 601 ? 9.141 16.710 -17.112 1.00 95.56 601 LEU A CA 1
ATOM 4943 C C . LEU A 1 601 ? 9.691 15.682 -16.123 1.00 95.56 601 LEU A C 1
ATOM 4945 O O . LEU A 1 601 ? 8.928 15.012 -15.435 1.00 95.56 601 LEU A O 1
ATOM 4949 N N . GLN A 1 602 ? 11.019 15.588 -16.005 1.00 96.44 602 GLN A N 1
ATOM 4950 C CA . GLN A 1 602 ? 11.655 14.732 -15.002 1.00 96.44 602 GLN A CA 1
ATOM 4951 C C . GLN A 1 602 ? 11.251 15.132 -13.584 1.00 96.44 602 GLN A C 1
ATOM 4953 O O . GLN A 1 602 ? 10.975 14.259 -12.765 1.00 96.44 602 GLN A O 1
ATOM 4958 N N . GLN A 1 603 ? 11.210 16.433 -13.285 1.00 94.06 603 GLN A N 1
ATOM 4959 C CA . GLN A 1 603 ? 10.845 16.925 -11.963 1.00 94.06 603 GLN A CA 1
ATOM 4960 C C . GLN A 1 603 ? 9.389 16.594 -11.624 1.00 94.06 603 GLN A C 1
ATOM 4962 O O . GLN A 1 603 ? 9.136 16.018 -10.568 1.00 94.06 603 GLN A O 1
ATOM 4967 N N . GLU A 1 604 ? 8.456 16.887 -12.533 1.00 92.44 604 GLU A N 1
ATOM 4968 C CA . GLU A 1 604 ? 7.039 16.546 -12.365 1.00 92.44 604 GLU A CA 1
ATOM 4969 C C . GLU A 1 604 ? 6.843 15.037 -12.166 1.00 92.44 604 GLU A C 1
ATOM 4971 O O . GLU A 1 604 ? 6.193 14.607 -11.210 1.00 92.44 604 GLU A O 1
ATOM 4976 N N . PHE A 1 605 ? 7.482 14.223 -13.011 1.00 93.81 605 PHE A N 1
ATOM 4977 C CA . PHE A 1 605 ? 7.446 12.768 -12.898 1.00 93.81 605 PHE A CA 1
ATOM 4978 C C . PHE A 1 605 ? 7.970 12.291 -11.537 1.00 93.81 605 PHE A C 1
ATOM 4980 O O . PHE A 1 605 ? 7.361 11.426 -10.908 1.00 93.81 605 PHE A O 1
ATOM 4987 N N . CYS A 1 606 ? 9.091 12.847 -11.061 1.00 92.88 606 CYS A N 1
ATOM 4988 C CA . CYS A 1 606 ? 9.682 12.456 -9.782 1.00 92.88 606 CYS A CA 1
ATOM 4989 C C . CYS A 1 606 ? 8.799 12.829 -8.590 1.00 92.88 606 CYS A C 1
ATOM 4991 O O . CYS A 1 606 ? 8.639 11.994 -7.703 1.00 92.88 606 CYS A O 1
ATOM 4993 N N . GLU A 1 607 ? 8.205 14.026 -8.566 1.00 89.69 607 GLU A N 1
ATOM 4994 C CA . GLU A 1 607 ? 7.295 14.441 -7.485 1.00 89.69 607 GLU A CA 1
ATOM 4995 C C . GLU A 1 607 ? 6.086 13.502 -7.390 1.00 89.69 607 GLU A C 1
ATOM 4997 O O . GLU A 1 607 ? 5.719 13.053 -6.304 1.00 89.69 607 GLU A O 1
ATOM 5002 N N . MET A 1 608 ? 5.516 13.114 -8.533 1.00 88.94 608 MET A N 1
ATOM 5003 C CA . MET A 1 608 ? 4.438 12.126 -8.575 1.00 88.94 608 MET A CA 1
ATOM 5004 C C . MET A 1 608 ? 4.915 10.734 -8.134 1.00 88.94 608 MET A C 1
ATOM 5006 O O . MET A 1 608 ? 4.184 10.012 -7.450 1.00 88.94 608 MET A O 1
ATOM 5010 N N . LEU A 1 609 ? 6.149 10.351 -8.478 1.00 89.19 609 LEU A N 1
ATOM 5011 C CA . LEU A 1 609 ? 6.739 9.050 -8.156 1.00 89.19 609 LEU A CA 1
ATOM 5012 C C . LEU A 1 609 ? 7.001 8.857 -6.654 1.00 89.19 609 LEU A C 1
ATOM 5014 O O . LEU A 1 609 ? 6.727 7.767 -6.153 1.00 89.19 609 LEU A O 1
ATOM 5018 N N . VAL A 1 610 ? 7.486 9.877 -5.941 1.00 87.81 610 VAL A N 1
ATOM 5019 C CA . VAL A 1 610 ? 7.793 9.800 -4.491 1.00 87.81 610 VAL A CA 1
ATOM 5020 C C . VAL A 1 610 ? 6.620 10.167 -3.581 1.00 87.81 610 VAL A C 1
ATOM 5022 O O . VAL A 1 610 ? 6.757 10.128 -2.359 1.00 87.81 610 VAL A O 1
ATOM 5025 N N . GLY A 1 611 ? 5.473 10.502 -4.172 1.00 73.88 611 GLY A N 1
ATOM 5026 C CA . GLY A 1 611 ? 4.225 10.746 -3.459 1.00 73.88 611 GLY A CA 1
ATOM 5027 C C . GLY A 1 611 ? 3.734 12.182 -3.613 1.00 73.88 611 GLY A C 1
ATOM 5028 O O . GLY A 1 611 ? 4.454 13.152 -3.369 1.00 73.88 611 GLY A O 1
ATOM 5029 N N . LEU A 1 612 ? 2.457 12.301 -3.978 1.00 62.97 612 LEU A N 1
ATOM 5030 C CA . LEU A 1 612 ? 1.726 13.560 -4.018 1.00 62.97 612 LEU A CA 1
ATOM 5031 C C . LEU A 1 612 ? 1.567 14.119 -2.602 1.00 62.97 612 LEU A C 1
ATOM 5033 O O . LEU A 1 612 ? 0.649 13.746 -1.877 1.00 62.97 612 LEU A O 1
ATOM 5037 N N . LEU A 1 613 ? 2.413 15.072 -2.232 1.00 51.75 613 LEU A N 1
ATOM 5038 C CA . LEU A 1 613 ? 2.041 16.061 -1.228 1.00 51.75 613 LEU A CA 1
ATOM 5039 C C . LEU A 1 613 ? 1.422 17.220 -1.996 1.00 51.75 613 LEU A C 1
ATOM 5041 O O . LEU A 1 613 ? 2.147 18.010 -2.601 1.00 51.75 613 LEU A O 1
ATOM 5045 N N . SER A 1 614 ? 0.092 17.330 -2.036 1.00 41.41 614 SER A N 1
ATOM 5046 C CA . SER A 1 614 ? -0.449 18.617 -2.455 1.00 41.41 614 SER A CA 1
ATOM 5047 C C . SER A 1 614 ? -0.132 19.627 -1.351 1.00 41.41 614 SER A C 1
ATOM 5049 O O . SER A 1 614 ? -0.372 19.382 -0.173 1.00 41.41 614 SER A O 1
ATOM 5051 N N . SER A 1 615 ? 0.397 20.790 -1.715 1.00 36.97 615 SER A N 1
ATOM 5052 C CA . SER A 1 615 ? 0.586 21.918 -0.792 1.00 36.97 615 SER A CA 1
ATOM 5053 C C . SER A 1 615 ? -0.729 22.405 -0.155 1.00 36.97 615 SER A C 1
ATOM 5055 O O . SER A 1 615 ? -0.720 23.153 0.822 1.00 36.97 615 SER A O 1
ATOM 5057 N N . LYS A 1 616 ? -1.880 21.965 -0.684 1.00 39.06 616 LYS A N 1
ATOM 5058 C CA . LYS A 1 616 ? -3.205 22.183 -0.094 1.00 39.06 616 LYS A CA 1
ATOM 5059 C C . LYS A 1 616 ? -3.591 21.118 0.927 1.00 39.06 616 LYS A C 1
ATOM 5061 O O . LYS A 1 616 ? -4.331 21.454 1.850 1.00 39.06 616 LYS A O 1
ATOM 5066 N N . ASP A 1 617 ? -3.049 19.905 0.828 1.00 40.97 617 ASP A N 1
ATOM 5067 C CA . ASP A 1 617 ? -3.165 18.909 1.887 1.00 40.97 617 ASP A CA 1
ATOM 5068 C C . ASP A 1 617 ? -2.543 19.501 3.153 1.00 40.97 617 ASP A C 1
ATOM 5070 O O . ASP A 1 617 ? -3.246 19.688 4.126 1.00 40.97 617 ASP A O 1
ATOM 5074 N N . THR A 1 618 ? -1.330 20.049 3.127 1.00 37.03 618 THR A N 1
ATOM 5075 C CA . THR A 1 618 ? -0.770 20.742 4.310 1.00 37.03 618 THR A CA 1
ATOM 5076 C C . THR A 1 618 ? -1.686 21.823 4.921 1.00 37.03 618 THR A C 1
ATOM 5078 O O . THR A 1 618 ? -1.768 21.918 6.137 1.00 37.03 618 THR A O 1
ATOM 5081 N N . SER A 1 619 ? -2.480 22.571 4.141 1.00 32.06 619 SER A N 1
ATOM 5082 C CA . SER A 1 619 ? -3.400 23.589 4.701 1.00 32.06 619 SER A CA 1
ATOM 5083 C C . SER A 1 619 ? -4.663 23.027 5.375 1.00 32.06 619 SER A C 1
ATOM 5085 O O . SER A 1 619 ? -5.158 23.606 6.337 1.00 32.06 619 SER A O 1
ATOM 5087 N N . VAL A 1 620 ? -5.178 21.884 4.912 1.00 35.50 620 VAL A N 1
ATOM 5088 C CA . VAL A 1 620 ? -6.266 21.160 5.602 1.00 35.50 620 VAL A CA 1
ATOM 5089 C C . VAL A 1 620 ? -5.695 20.304 6.744 1.00 35.50 620 VAL A C 1
ATOM 5091 O O . VAL A 1 620 ? -6.407 19.969 7.689 1.00 35.50 620 VAL A O 1
ATOM 5094 N N . TYR A 1 621 ? -4.404 19.967 6.673 1.00 37.62 621 TYR A N 1
ATOM 5095 C CA . TYR A 1 621 ? -3.735 19.021 7.560 1.00 37.62 621 TYR A CA 1
ATOM 5096 C C . TYR A 1 621 ? -3.030 19.711 8.740 1.00 37.62 621 TYR A C 1
ATOM 5098 O O . TYR A 1 621 ? -2.798 19.024 9.730 1.00 37.62 621 TYR A O 1
ATOM 5106 N N . ASN A 1 622 ? -2.769 21.024 8.672 1.00 30.55 622 ASN A N 1
ATOM 5107 C CA . ASN A 1 622 ? -2.131 21.817 9.734 1.00 30.55 622 ASN A CA 1
ATOM 5108 C C . ASN A 1 622 ? -3.124 22.500 10.695 1.00 30.55 622 ASN A C 1
ATOM 5110 O O . ASN A 1 622 ? -2.702 23.117 11.662 1.00 30.55 622 ASN A O 1
ATOM 5114 N N . ASN A 1 623 ? -4.438 22.413 10.464 1.00 26.67 623 ASN A N 1
ATOM 5115 C CA . ASN A 1 623 ? -5.430 23.084 11.324 1.00 26.67 623 ASN A CA 1
ATOM 5116 C C . ASN A 1 623 ? -5.862 22.257 12.553 1.00 26.67 623 ASN A C 1
ATOM 5118 O O . ASN A 1 623 ? -6.906 22.542 13.137 1.00 26.67 623 ASN A O 1
ATOM 5122 N N . VAL A 1 624 ? -5.110 21.214 12.920 1.00 29.61 624 VAL A N 1
ATOM 5123 C CA . VAL A 1 624 ? -5.375 20.375 14.109 1.00 29.61 624 VAL A CA 1
ATOM 5124 C C . VAL A 1 624 ? -4.066 19.967 14.815 1.00 29.61 624 VAL A C 1
ATOM 5126 O O . VAL A 1 624 ? -4.038 18.945 15.489 1.00 29.61 624 VAL A O 1
ATOM 5129 N N . GLU A 1 625 ? -2.971 20.711 14.629 1.00 23.97 625 GLU A N 1
ATOM 5130 C CA . GLU A 1 625 ? -1.808 20.601 15.533 1.00 23.97 625 GLU A CA 1
ATOM 5131 C C . GLU A 1 625 ? -1.992 21.498 16.757 1.00 23.97 625 GLU A C 1
ATOM 5133 O O . GLU A 1 625 ? -2.322 22.694 16.563 1.00 23.97 625 GLU A O 1
#

InterPro domains:
  IPR002110 Ankyrin repeat [PF12796] (104-199)
  IPR002110 Ankyrin repeat [PS50088] (133-165)
  IPR002110 Ankyrin repeat [SM00248] (99-129)
  IPR002110 Ankyrin repeat [SM00248] (133-162)
  IPR002110 Ankyrin repeat [SM00248] (166-198)
  IPR002938 FAD-binding domain [PF01494] (223-567)
  IPR036188 FAD/NAD(P)-binding domain superfamily [G3DSA:3.50.50.60] (222-575)
  IPR036188 FAD/NAD(P)-binding domain superfamily [SSF51905] (223-609)
  IPR036770 Ankyrin repeat-containing domain superfamily [G3DSA:1.25.40.20] (5-197)
  IPR036770 Ankyrin repeat-containing domain superfamily [SSF48403] (68-184)
  IPR050641 Rifampicin monooxygenase-like [PTHR43004] (211-533)

Nearest PDB structures (foldseek):
  7on9-assembly1_D  TM=9.736E-01  e=6.765E-49  Paenibacillus sp. JJ-1b
  8y2s-assembly1_A  TM=9.720E-01  e=1.445E-46  Pseudomonas aeruginosa
  8jqq-assembly1_B  TM=9.635E-01  e=8.791E-46  Xylophilus ampelinus
  8jqo-assembly2_C-2  TM=9.704E-01  e=4.977E-44  Xylophilus ampelinus
  8jqo-assembly1_D  TM=9.461E-01  e=4.889E-29  Xylophilus ampelinus

Organism: NCBI:txid1234261

Radius of gyration: 30.12 Å; Cα contacts (8 Å, |Δi|>4): 962; chains: 1; bounding box: 58×85×87 Å

Sequence (625 aa):
LYAINNCLQELIMNKTIDISFGIVKNLCDYNTNIIEQYGPKAIHNLIKRLSWLSYTTMKNDELDWKQISFNIKKILIYFLELHQCSINYKDEQGIKNKQNQNVLHKAIEYNSLVNVKHLLVKCHMDVNNADEEGMTYLMYACEHSTPQIVEILLKFGANTVIKDNRNMTAIDYASKNHDTYSESILELLEYYKQNQNINTRQQIEKDDNNNNNNNNNKNIYQTQVSIIGGGPAGLVLSQLLFLAGIESIVVEKRSKESIETRIRAGALEQVTVDLFDHIGVGEQIHRQGLISNNMNFLFNGKHYSIPVSKLTNGKVNTVYPQQSIVKNLIEDRLKRNGEIWFEIENIEIFDYDKKHSVLRYKRNKIDEELHCDFVIGCDGFHGISRKTIPHGILKTYEKFYPFSWLSIIVVTKPAKSKLSNLVYAYHDRGLVIYVRRSEEVARYHLQVDATDNVNDWPDERIWNELKIRLKTNDNSWKINEGKVIEKRIFPLRSFMIEPMQYKNIYLAGDVAHLVPPTIAKGLNMAVADVKILSKALIYYYETNSLDKLKQYSTICLNRLWRVEDFSNYVTELWHHDFTKDDFYHKTQRARVESLCEFKILQQEFCEMLVGLLSSKDTSVY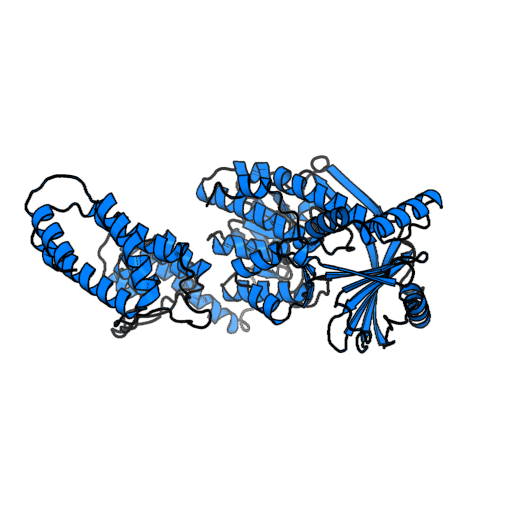NNVE

Mean predicted aligned error: 16.0 Å

Foldseek 3Di:
DVVVVVVVVVVVVPPDDDCVPVVVVCCVVVVVVVCVVPPPVVVVVVVVVVVVVVVVCVVPPPDDPVVVVVVVVVVVVVVVPPDPPPPPPPNLQADADPFSDHPLLVCLLVLPLVVNLCCCQQVVHDQCDATNQQQGSLLSNLLNLRLSSNLVSLLQPHDQCRAGNVRDGSLNNLVVDPDPSSVVSNVVSVVSVVVVCVVVCVVPPPDDDDDDDDDLPAAEAEFAEEEEALALLSLLLCLLCSSLVGTYAYEAQADPVCLLPDWDWDKAFQVRLVSCVSSPQNPVQVVPWFKDQWAWEADPLDIFTQRLCVLQVRIIITGDTRSVSSVSSVVVCVVSVHHYHYNKADWDWPPLQHQWIKIWTDDPNGIHIYIHRFYEYPHAQPDVLLVNPDPPQKDKDKDFAQKKWKKWKFFAQFWPAPDGQWYWFFDLQWIKIWGHDDRGMIMIIGIDGPPDDQVVCDLVNVVVVCCVRNHHPVPNTDGDDGDTPDIDIDTFMWMAMPQQDDRRYGYAFRRGIDFGPLLPCRSVLRSVLSVQVSVQVSCCVVPVDNPSVVCSRVVSVVFVVVLRVLSVLSCLLRTNRPVDDPVSVVVSSVVVVCCRPDPVNSSVNSCSSSGDPDPVCCVVVVPPD